Protein 4HYE (pdb70)

Solvent-accessible surface area: 18874 Å² total; per-residue (Å²): 154,2,63,0,0,0,2,2,62,92,63,154,53,15,77,40,26,11,106,74,0,82,132,51,129,34,13,109,41,31,29,78,0,113,32,0,53,58,0,8,73,44,12,96,151,90,74,14,52,0,0,1,0,6,4,59,3,71,102,69,35,0,2,61,0,0,59,54,0,70,74,95,172,59,177,9,65,0,0,0,5,1,56,85,55,29,0,8,19,1,61,70,0,36,158,14,34,1,16,0,0,0,28,67,156,60,60,48,72,69,15,10,54,0,0,56,1,1,72,118,56,66,81,20,17,3,29,85,0,0,76,56,6,16,93,56,58,1,42,3,65,54,85,11,10,34,0,0,102,6,12,69,155,65,23,52,15,86,84,1,0,84,100,44,204,56,67,45,41,38,0,128,95,60,12,91,72,0,43,89,89,9,98,14,66,76,70,83,34,0,5,75,2,0,124,24,4,32,15,73,157,50,52,0,0,0,0,1,48,92,62,165,46,34,87,39,3,21,99,44,0,92,118,31,130,34,23,130,37,44,30,94,2,110,20,0,59,59,0,10,103,37,10,121,160,66,95,5,52,0,0,1,0,1,10,52,6,70,104,72,45,0,7,61,0,0,57,59,0,67,84,97,177,63,170,6,79,0,0,0,6,0,63,97,79,108,11,16,66,4,27,98,0,15,159,16,30,0,16,0,0,8,2,56,91,102,57,41,62,53,5,8,70,8,0,48,6,2,44,123,58,57,91,37,20,4,34,27,0,1,49,72,26,10,9,161,28,11,26,0,4,133,63,0,25,35,0,4,74,4,15,55,154,65,29,52,30,86,89,4,0,95,105,53,199,64,64,63,32,51,0,130,78,31,10,78,47,1,39,83,70,19,137,12,66,81,72,89,76,0,12,77,52,1,157,67,26,17,47,137

Sequence (400 aa):
HMKVLVAEDQSMLRDAMCQLLTLQPDVESVLQAKNGQEAIQLLEKESVDIAILDVEMPVKTGLEVLEWIRSEKLETKVVVVTTFKRAGYFERAVKAGVDAYVLKERSIADLMQTLHTVLEGRKEYSPELMEMVMTRPNPLTEQEIAVLKGIARGLSNQEIADQLYLSNGTIRNYVTNILSKLDAGNRTEAANIAKESGWLHMKVLVAEDQSMLRDAMCQLLTLQPDVESVLQAKNGQEAIQLLEKESVDIAILDVEMPVKTGLEVLEWIRSEKLETKVVVVTTFKRAGYFERAVKAGVDAYVLKERSIADLMQTLHTVLEGRKEYSPELMEMVMTRPNPLTEQEIAVLKGIARGLSNQEIADQLYLSNGTIRNYVTNILSKLDAGNRTEAANIAKESGWL

B-factor: mean 30.48, std 10.95, range [13.02, 79.03]

CATH classification: 3.40.50.2300 (+1 more: 1.10.10.10)

Structure (mmCIF, N/CA/C/O backbone):
data_4HYE
#
_entry.id   4HYE
#
_cell.length_a   46.910
_cell.length_b   71.376
_cell.length_c   117.727
_cell.angle_alpha   90.000
_cell.angle_beta   90.000
_cell.angle_gamma   90.000
#
_symmetry.space_group_name_H-M   'P 21 21 21'
#
loop_
_entity.id
_entity.type
_entity.pdbx_description
1 polymer 'Response regulator'
2 water water
#
loop_
_atom_site.group_PDB
_atom_site.id
_atom_site.type_symbol
_atom_site.label_atom_id
_atom_site.label_alt_id
_atom_site.label_comp_id
_atom_site.label_asym_id
_atom_site.label_entity_id
_atom_site.label_seq_id
_atom_site.pdbx_PDB_ins_code
_atom_site.Cartn_x
_atom_site.Cartn_y
_atom_site.Cartn_z
_atom_site.occupancy
_atom_site.B_iso_or_equiv
_atom_site.auth_seq_id
_atom_site.auth_comp_id
_atom_site.auth_asym_id
_atom_site.auth_atom_id
_atom_site.pdbx_PDB_model_num
ATOM 1 N N . HIS A 1 21 ? 27.088 -10.401 24.512 1.00 48.27 0 HIS A N 1
ATOM 2 C CA . HIS A 1 21 ? 26.127 -11.174 23.725 1.00 48.07 0 HIS A CA 1
ATOM 3 C C . HIS A 1 21 ? 26.806 -11.729 22.449 1.00 42.63 0 HIS A C 1
ATOM 4 O O . HIS A 1 21 ? 27.145 -12.909 22.386 1.00 39.53 0 HIS A O 1
ATOM 11 N N . MET A 1 22 ? 27.068 -10.865 21.470 1.00 36.14 1 MET A N 1
ATOM 12 C CA . MET A 1 22 ? 27.253 -11.327 20.084 1.00 32.00 1 MET A CA 1
ATOM 13 C C . MET A 1 22 ? 28.591 -12.015 19.757 1.00 29.44 1 MET A C 1
ATOM 14 O O . MET A 1 22 ? 29.671 -11.503 20.031 1.00 28.23 1 MET A O 1
ATOM 19 N N . LYS A 1 23 ? 28.537 -13.143 19.079 1.00 31.45 2 LYS A N 1
ATOM 20 C CA . LYS A 1 23 ? 29.734 -13.691 18.467 1.00 30.29 2 LYS A CA 1
ATOM 21 C C . LYS A 1 23 ? 29.747 -13.290 16.997 1.00 28.87 2 LYS A C 1
ATOM 22 O O . LYS A 1 23 ? 28.865 -13.684 16.226 1.00 23.37 2 LYS A O 1
ATOM 28 N N . VAL A 1 24 ? 30.755 -12.520 16.626 1.00 29.26 3 VAL A N 1
ATOM 29 C CA . VAL A 1 24 ? 30.780 -11.929 15.308 1.00 24.15 3 VAL A CA 1
ATOM 30 C C . VAL A 1 24 ? 31.895 -12.546 14.534 1.00 24.79 3 VAL A C 1
ATOM 31 O O . VAL A 1 24 ? 32.878 -12.959 15.085 1.00 24.78 3 VAL A O 1
ATOM 35 N N . LEU A 1 25 ? 31.741 -12.577 13.198 1.00 20.03 4 LEU A N 1
ATOM 36 C CA . LEU A 1 25 ? 32.776 -12.935 12.274 1.00 24.25 4 LEU A CA 1
ATOM 37 C C . LEU A 1 25 ? 32.826 -11.806 11.259 1.00 23.29 4 LEU A C 1
ATOM 38 O O . LEU A 1 25 ? 31.753 -11.342 10.848 1.00 20.24 4 LEU A O 1
ATOM 43 N N . VAL A 1 26 ? 34.054 -11.390 10.892 1.00 20.85 5 VAL A N 1
ATOM 44 C CA . VAL A 1 26 ? 34.274 -10.358 9.933 1.00 20.89 5 VAL A CA 1
ATOM 45 C C . VAL A 1 26 ? 35.092 -10.998 8.800 1.00 19.14 5 VAL A C 1
ATOM 46 O O . VAL A 1 26 ? 36.173 -11.574 9.016 1.00 20.51 5 VAL A O 1
ATOM 50 N N . ALA A 1 27 ? 34.579 -10.893 7.589 1.00 20.57 6 ALA A N 1
ATOM 51 C CA . ALA A 1 27 ? 35.298 -11.390 6.482 1.00 19.07 6 ALA A CA 1
ATOM 52 C C . ALA A 1 27 ? 35.543 -10.202 5.584 1.00 17.66 6 ALA A C 1
ATOM 53 O O . ALA A 1 27 ? 34.626 -9.591 5.145 1.00 18.21 6 ALA A O 1
ATOM 55 N N . GLU A 1 28 ? 36.805 -9.894 5.324 1.00 19.64 7 GLU A N 1
ATOM 56 C CA . GLU A 1 28 ? 37.210 -8.635 4.616 1.00 20.26 7 GLU A CA 1
ATOM 57 C C . GLU A 1 28 ? 38.645 -8.753 4.082 1.00 18.60 7 GLU A C 1
ATOM 58 O O . GLU A 1 28 ? 39.538 -9.101 4.764 1.00 17.32 7 GLU A O 1
ATOM 64 N N . ASP A 1 29 ? 38.856 -8.580 2.757 1.00 18.19 8 ASP A N 1
ATOM 65 C CA . ASP A 1 29 ? 40.160 -8.812 2.255 1.00 19.89 8 ASP A CA 1
ATOM 66 C C . ASP A 1 29 ? 41.136 -7.630 2.329 1.00 20.54 8 ASP A C 1
ATOM 67 O O . ASP A 1 29 ? 42.327 -7.841 2.092 1.00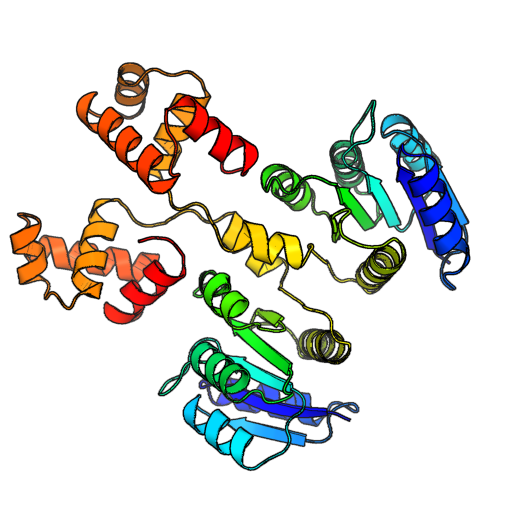 24.31 8 ASP A O 1
ATOM 72 N N . GLN A 1 30 ? 40.687 -6.392 2.565 1.00 21.53 9 GLN A N 1
ATOM 73 C CA . GLN A 1 30 ? 41.678 -5.317 2.886 1.00 23.55 9 GLN A CA 1
ATOM 74 C C . GLN A 1 30 ? 42.095 -5.436 4.366 1.00 23.83 9 GLN A C 1
ATOM 75 O O . GLN A 1 30 ? 41.259 -5.214 5.249 1.00 24.29 9 GLN A O 1
ATOM 81 N N . SER A 1 31 ? 43.355 -5.747 4.615 1.00 21.05 10 SER A N 1
ATOM 82 C CA . SER A 1 31 ? 43.760 -6.177 5.948 1.00 23.52 10 SER A CA 1
ATOM 83 C C . SER A 1 31 ? 43.603 -5.063 6.950 1.00 21.49 10 SER A C 1
ATOM 84 O O . SER A 1 31 ? 43.250 -5.304 8.071 1.00 23.25 10 SER A O 1
ATOM 87 N N . MET A 1 32 ? 43.985 -3.836 6.592 1.00 23.49 11 MET A N 1
ATOM 88 C CA . MET A 1 32 ? 43.990 -2.760 7.604 1.00 22.40 11 MET A CA 1
ATOM 89 C C . MET A 1 32 ? 42.549 -2.463 7.954 1.00 21.32 11 MET A C 1
ATOM 90 O O . MET A 1 32 ? 42.205 -2.271 9.113 1.00 17.24 11 MET A O 1
ATOM 95 N N . LEU A 1 33 ? 41.658 -2.446 6.976 1.00 17.54 12 LEU A N 1
ATOM 96 C CA . LEU A 1 33 ? 40.225 -2.268 7.258 1.00 20.65 12 LEU A CA 1
ATOM 97 C C . LEU A 1 33 ? 39.600 -3.409 8.090 1.00 21.69 12 LEU A C 1
ATOM 98 O O . LEU A 1 33 ? 38.872 -3.144 9.158 1.00 20.04 12 LEU A O 1
ATOM 103 N N . ARG A 1 34 ? 40.020 -4.640 7.773 1.00 19.53 13 ARG A N 1
ATOM 104 C CA . ARG A 1 34 ? 39.608 -5.808 8.559 1.00 17.37 13 ARG A CA 1
ATOM 105 C C . ARG A 1 34 ? 40.054 -5.608 10.017 1.00 20.19 13 ARG A C 1
ATOM 106 O O . ARG A 1 34 ? 39.270 -5.799 10.906 1.00 16.11 13 ARG A O 1
ATOM 114 N N . ASP A 1 35 ? 41.274 -5.219 10.179 1.00 20.65 14 ASP A N 1
ATOM 115 C CA . ASP A 1 35 ? 41.856 -5.060 11.509 1.00 22.72 14 ASP A CA 1
ATOM 116 C C . ASP A 1 35 ? 41.140 -3.955 12.250 1.00 23.79 14 ASP A C 1
ATOM 117 O O . ASP A 1 35 ? 40.771 -4.060 13.494 1.00 19.86 14 ASP A O 1
ATOM 122 N N . ALA A 1 36 ? 40.873 -2.864 11.527 1.00 19.91 15 ALA A N 1
ATOM 123 C CA . ALA A 1 36 ? 40.192 -1.731 12.146 1.00 22.76 15 ALA A CA 1
ATOM 124 C C . ALA A 1 36 ? 38.783 -2.155 12.607 1.00 22.63 15 ALA A C 1
ATOM 125 O O . ALA A 1 36 ? 38.360 -1.849 13.715 1.00 18.60 15 ALA A O 1
ATOM 127 N N . MET A 1 37 ? 38.030 -2.836 11.733 1.00 18.80 16 MET A N 1
ATOM 128 C CA . MET A 1 37 ? 36.649 -3.290 12.089 1.00 22.00 16 MET A CA 1
ATOM 129 C C . MET A 1 37 ? 36.664 -4.187 13.332 1.00 22.64 16 MET A C 1
ATOM 130 O O . MET A 1 37 ? 35.899 -3.931 14.311 1.00 25.07 16 MET A O 1
ATOM 135 N N . CYS A 1 38 ? 37.615 -5.120 13.370 1.00 21.61 17 CYS A N 1
ATOM 136 C CA . CYS A 1 38 ? 37.644 -6.108 14.533 1.00 20.25 17 CYS A CA 1
ATOM 137 C C . CYS A 1 38 ? 38.092 -5.451 15.771 1.00 21.13 17 CYS A C 1
ATOM 138 O O . CYS A 1 38 ? 37.517 -5.744 16.824 1.00 22.15 17 CYS A O 1
ATOM 141 N N . GLN A 1 39 ? 39.069 -4.549 15.658 1.00 22.61 18 GLN A N 1
ATOM 142 C CA . GLN A 1 39 ? 39.494 -3.752 16.817 1.00 25.60 18 GLN A CA 1
ATOM 143 C C . GLN A 1 39 ? 38.355 -2.977 17.452 1.00 23.56 18 GLN A C 1
ATOM 144 O O . GLN A 1 39 ? 38.175 -2.956 18.727 1.00 23.31 18 GLN A O 1
ATOM 150 N N . LEU A 1 40 ? 37.585 -2.280 16.614 1.00 21.14 19 LEU A N 1
ATOM 151 C CA . LEU A 1 40 ? 36.461 -1.481 17.130 1.00 24.49 19 LEU A CA 1
ATOM 152 C C . LEU A 1 40 ? 35.287 -2.331 17.611 1.00 24.44 19 LEU A C 1
ATOM 153 O O . LEU A 1 40 ? 34.690 -2.043 18.632 1.00 22.90 19 LEU A O 1
ATOM 158 N N . LEU A 1 41 ? 34.945 -3.385 16.884 1.00 25.71 20 LEU A N 1
ATOM 159 C CA . LEU A 1 41 ? 33.852 -4.255 17.345 1.00 24.62 20 LEU A CA 1
ATOM 160 C C . LEU A 1 41 ? 34.193 -4.917 18.714 1.00 26.75 20 LEU A C 1
ATOM 161 O O . LEU A 1 41 ? 33.327 -5.044 19.574 1.00 24.60 20 LEU A O 1
ATOM 166 N N . THR A 1 42 ? 35.452 -5.287 18.910 1.00 25.94 21 THR A N 1
ATOM 167 C CA . THR A 1 42 ? 35.844 -6.045 20.081 1.00 28.59 21 THR A CA 1
ATOM 168 C C . THR A 1 42 ? 35.649 -5.189 21.311 1.00 25.49 21 THR A C 1
ATOM 169 O O . THR A 1 42 ? 35.240 -5.673 22.373 1.00 27.09 21 THR A O 1
ATOM 173 N N . LEU A 1 43 ? 35.822 -3.885 21.132 1.00 27.37 22 LEU A N 1
ATOM 174 C CA . LEU A 1 43 ? 35.651 -2.911 22.211 1.00 26.02 22 LEU A CA 1
ATOM 175 C C . LEU A 1 43 ? 34.198 -2.646 22.591 1.00 28.30 22 LEU A C 1
ATOM 176 O O . LEU A 1 43 ? 33.945 -2.061 23.604 1.00 27.46 22 LEU A O 1
ATOM 181 N N . GLN A 1 44 ? 33.237 -3.071 21.780 1.00 25.45 23 GLN A N 1
ATOM 182 C CA . GLN A 1 44 ? 31.826 -2.846 22.113 1.00 27.82 23 GLN A CA 1
ATOM 183 C C . GLN A 1 44 ? 31.333 -3.721 23.251 1.00 25.69 23 GLN A C 1
ATOM 184 O O . GLN A 1 44 ? 31.585 -4.922 23.241 1.00 27.29 23 GLN A O 1
ATOM 190 N N . PRO A 1 45 ? 30.526 -3.152 24.139 1.00 29.83 24 PRO A N 1
ATOM 191 C CA . PRO A 1 45 ? 30.019 -3.910 25.359 1.00 31.23 24 PRO A CA 1
ATOM 192 C C . PRO A 1 45 ? 29.162 -5.131 24.980 1.00 31.85 24 PRO A C 1
ATOM 193 O O . PRO A 1 45 ? 29.231 -6.160 25.620 1.00 35.81 24 PRO A O 1
ATOM 197 N N . ASP A 1 46 ? 28.447 -4.998 23.867 1.00 35.04 25 ASP A N 1
ATOM 198 C CA . ASP A 1 46 ? 27.541 -5.984 23.297 1.00 37.64 25 ASP A CA 1
ATOM 199 C C . ASP A 1 46 ? 28.240 -7.147 22.582 1.00 33.96 25 ASP A C 1
ATOM 200 O O . ASP A 1 46 ? 27.589 -8.158 22.297 1.00 32.65 25 ASP A O 1
ATOM 205 N N . VAL A 1 47 ? 29.528 -6.997 22.254 1.00 27.76 26 VAL A N 1
ATOM 206 C CA . VAL A 1 47 ? 30.270 -8.016 21.532 1.00 26.99 26 VAL A CA 1
ATOM 207 C C . VAL A 1 47 ? 31.188 -8.873 22.422 1.00 29.09 26 VAL A C 1
ATOM 208 O O . VAL A 1 47 ? 32.053 -8.375 23.106 1.00 27.08 26 VAL A O 1
ATOM 212 N N . GLU A 1 48 ? 31.003 -10.177 22.349 1.00 32.25 27 GLU A N 1
ATOM 213 C CA . GLU A 1 48 ? 31.744 -11.131 23.183 1.00 35.25 27 GLU A CA 1
ATOM 214 C C . GLU A 1 48 ? 32.998 -11.551 22.437 1.00 32.85 27 GLU A C 1
ATOM 215 O O . GLU A 1 48 ? 34.008 -11.736 23.040 1.00 33.01 27 GLU A O 1
ATOM 221 N N . SER A 1 49 ? 32.951 -11.688 21.104 1.00 27.14 28 SER A N 1
ATOM 222 C CA . SER A 1 49 ? 34.110 -12.140 20.387 1.00 26.60 28 SER A CA 1
ATOM 223 C C . SER A 1 49 ? 33.987 -11.809 18.922 1.00 24.69 28 SER A C 1
ATOM 224 O O . SER A 1 49 ? 32.873 -11.673 18.422 1.00 24.78 28 SER A O 1
ATOM 227 N N . VAL A 1 50 ? 35.150 -11.682 18.290 1.00 27.06 29 VAL A N 1
ATOM 228 C CA . VAL A 1 50 ? 35.218 -11.413 16.854 1.00 26.49 29 VAL A CA 1
ATOM 229 C C . VAL A 1 50 ? 36.241 -12.369 16.198 1.00 29.2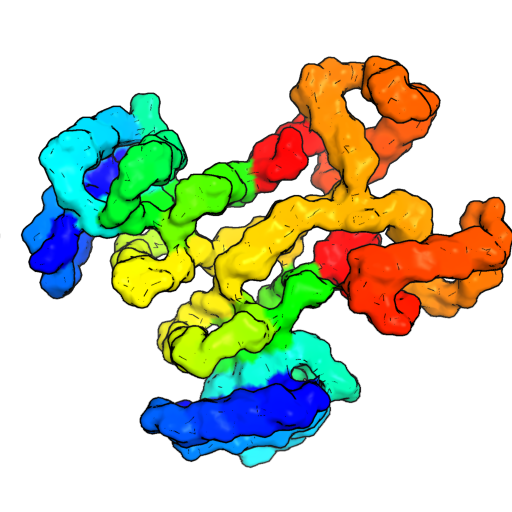0 29 VAL A C 1
ATOM 230 O O . VAL A 1 50 ? 37.405 -12.396 16.564 1.00 31.02 29 VAL A O 1
ATOM 234 N N . LEU A 1 51 ? 35.802 -13.114 15.204 1.00 26.72 30 LEU A N 1
ATOM 235 C CA . LEU A 1 51 ? 36.655 -13.966 14.379 1.00 27.96 30 LEU A CA 1
ATOM 236 C C . LEU A 1 51 ? 36.954 -13.225 13.072 1.00 26.24 30 LEU A C 1
ATOM 237 O O . LEU A 1 51 ? 36.099 -12.490 12.597 1.00 25.70 30 LEU A O 1
ATOM 242 N N . GLN A 1 52 ? 38.132 -13.453 12.498 1.00 25.60 31 GLN A N 1
ATOM 243 C CA . GLN A 1 52 ? 38.586 -12.802 11.290 1.00 26.68 31 GLN A CA 1
ATOM 244 C C . GLN A 1 52 ? 38.845 -13.764 10.149 1.00 24.49 31 GLN A C 1
ATOM 245 O O . GLN A 1 52 ? 39.557 -14.741 10.304 1.00 23.74 31 GLN A O 1
ATOM 251 N N . ALA A 1 53 ? 38.468 -13.361 8.948 1.00 23.46 32 ALA A N 1
ATOM 252 C CA . ALA A 1 53 ? 38.695 -14.145 7.799 1.00 24.80 32 ALA A CA 1
ATOM 253 C C . ALA A 1 53 ? 39.078 -13.211 6.683 1.00 23.03 32 ALA A C 1
ATOM 254 O O . ALA A 1 53 ? 38.519 -12.109 6.576 1.00 21.53 32 ALA A O 1
ATOM 256 N N . LYS A 1 54 ? 40.079 -13.606 5.907 1.00 23.56 33 LYS A N 1
ATOM 257 C CA . LYS A 1 54 ? 40.655 -12.714 4.904 1.00 22.53 33 LYS A CA 1
ATOM 258 C C . LYS A 1 54 ? 40.037 -12.989 3.574 1.00 25.42 33 LYS A C 1
ATOM 259 O O . LYS A 1 54 ? 40.313 -12.257 2.611 1.00 21.12 33 LYS A O 1
ATOM 265 N N . ASN A 1 55 ? 39.329 -14.106 3.484 1.00 21.23 34 ASN A N 1
ATOM 266 C CA . ASN A 1 55 ? 38.600 -14.441 2.283 1.00 22.12 34 ASN A CA 1
ATOM 267 C C . ASN A 1 55 ? 37.384 -15.297 2.598 1.00 21.13 34 ASN A C 1
ATOM 268 O O . ASN A 1 55 ? 37.124 -15.689 3.746 1.00 19.30 34 ASN A O 1
ATOM 273 N N . GLY A 1 56 ? 36.569 -15.555 1.594 1.00 19.11 35 GLY A N 1
ATOM 274 C CA . GLY A 1 56 ? 35.298 -16.178 1.864 1.00 19.88 35 GLY A CA 1
ATOM 275 C C . GLY A 1 56 ? 35.388 -17.646 2.214 1.00 20.52 35 GLY A C 1
ATOM 276 O O . GLY A 1 56 ? 34.518 -18.150 2.972 1.00 19.50 35 GLY A O 1
ATOM 277 N N . GLN A 1 57 ? 36.437 -18.352 1.698 1.00 21.63 36 GLN A N 1
ATOM 278 C CA . GLN A 1 57 ? 36.599 -19.760 2.025 1.00 18.91 36 GLN A CA 1
ATOM 279 C C . GLN A 1 57 ? 36.980 -19.849 3.499 1.00 19.78 36 GLN A C 1
ATOM 280 O O . GLN A 1 57 ? 36.528 -20.688 4.185 1.00 18.83 36 GLN A O 1
ATOM 286 N N . GLU A 1 58 ? 37.779 -18.907 3.939 1.00 22.85 37 GLU A N 1
ATOM 287 C CA . GLU A 1 58 ? 38.251 -18.901 5.311 1.00 22.29 37 GLU A CA 1
ATOM 288 C C . GLU A 1 58 ? 37.109 -18.677 6.278 1.00 22.28 37 GLU A C 1
ATOM 289 O O . GLU A 1 58 ? 37.032 -19.274 7.392 1.00 25.42 37 GLU A O 1
ATOM 295 N N . ALA A 1 59 ? 36.249 -17.743 5.929 1.00 23.12 38 ALA A N 1
ATOM 296 C CA . ALA A 1 59 ? 35.006 -17.561 6.660 1.00 23.98 38 ALA A CA 1
ATOM 297 C C . ALA A 1 59 ? 34.189 -18.859 6.718 1.00 22.08 38 ALA A C 1
ATOM 298 O O . ALA A 1 59 ? 33.681 -19.218 7.751 1.00 18.87 38 ALA A O 1
ATOM 300 N N . ILE A 1 60 ? 33.981 -19.542 5.611 1.00 21.03 39 ILE A N 1
ATOM 301 C CA . ILE A 1 60 ? 33.243 -20.821 5.616 1.00 19.94 39 ILE A CA 1
ATOM 302 C C . ILE A 1 60 ? 33.869 -21.842 6.538 1.00 19.88 39 ILE A C 1
ATOM 303 O O . ILE A 1 60 ? 33.149 -22.453 7.316 1.00 22.70 39 ILE A O 1
ATOM 308 N N . GLN A 1 61 ? 35.210 -21.970 6.501 1.00 18.36 40 GLN A N 1
ATOM 309 C CA . GLN A 1 61 ? 35.936 -22.890 7.369 1.00 19.30 40 GLN A CA 1
ATOM 310 C C . GLN A 1 61 ? 35.650 -22.515 8.870 1.00 18.99 40 GLN A C 1
ATOM 311 O O . GLN A 1 61 ? 35.398 -23.393 9.750 1.00 20.99 40 GLN A O 1
ATOM 317 N N . LEU A 1 62 ? 35.627 -21.229 9.133 1.00 21.05 41 LEU A N 1
ATOM 318 C CA . LEU A 1 62 ? 35.365 -20.786 10.515 1.00 22.70 41 LEU A CA 1
ATOM 319 C C . LEU A 1 62 ? 33.911 -21.059 10.975 1.00 23.32 41 LEU A C 1
ATOM 320 O O . LEU A 1 62 ? 33.624 -21.448 12.147 1.00 27.89 41 LEU A O 1
ATOM 325 N N . LEU A 1 63 ? 32.969 -20.855 10.056 1.00 23.34 42 LEU A N 1
ATOM 326 C CA . LEU A 1 63 ? 31.534 -21.119 10.311 1.00 23.94 42 LEU A CA 1
ATOM 327 C C . LEU A 1 63 ? 31.232 -22.629 10.533 1.00 23.69 42 LEU A C 1
ATOM 328 O O . LEU A 1 63 ? 30.265 -23.002 11.180 1.00 25.85 42 LEU A O 1
ATOM 333 N N . GLU A 1 64 ? 32.140 -23.481 10.096 1.00 23.49 43 GLU A N 1
ATOM 334 C CA . GLU A 1 64 ? 31.974 -24.903 10.224 1.00 24.69 43 GLU A CA 1
ATOM 335 C C . GLU A 1 64 ? 32.500 -25.333 11.584 1.00 23.80 43 GLU A C 1
ATOM 336 O O . GLU A 1 64 ? 32.127 -26.381 12.012 1.00 28.01 43 GLU A O 1
ATOM 342 N N . LYS A 1 65 ? 33.386 -24.558 12.200 1.00 26.78 44 LYS A N 1
ATOM 343 C CA . LYS A 1 65 ? 34.037 -24.951 13.489 1.00 33.72 44 LYS A CA 1
ATOM 344 C C . LYS A 1 65 ? 33.460 -24.234 14.696 1.00 32.03 44 LYS A C 1
ATOM 345 O O . LYS A 1 65 ? 33.541 -24.729 15.837 1.00 31.96 44 LYS A O 1
ATOM 351 N N . GLU A 1 66 ? 32.930 -23.040 14.475 1.00 32.00 45 GLU A N 1
ATOM 352 C CA . GLU A 1 66 ? 32.590 -22.144 15.570 1.00 35.87 45 GLU A CA 1
ATOM 353 C C . GLU A 1 66 ? 31.159 -21.646 15.543 1.00 33.42 45 GLU A C 1
ATOM 354 O O . GLU A 1 66 ? 30.611 -21.394 14.488 1.00 32.02 45 GLU A O 1
ATOM 360 N N . SER A 1 67 ? 30.566 -21.400 16.711 1.00 35.58 46 SER A N 1
ATOM 361 C CA . SER A 1 67 ? 29.261 -20.760 16.722 1.00 35.91 46 SER A CA 1
ATOM 362 C C . SER A 1 67 ? 29.432 -19.277 16.395 1.00 30.86 46 SER A C 1
ATOM 363 O O . SER A 1 67 ? 30.368 -18.617 16.867 1.00 27.14 46 SER A O 1
ATOM 366 N N . VAL A 1 68 ? 28.550 -18.785 15.527 1.00 29.09 47 VAL A N 1
ATOM 367 C CA . VAL A 1 68 ? 28.551 -17.386 15.090 1.00 29.11 47 VAL A CA 1
ATOM 368 C C . VAL A 1 68 ? 27.134 -16.871 15.018 1.00 25.58 47 VAL A C 1
ATOM 369 O O . VAL A 1 68 ? 26.284 -17.421 14.303 1.00 28.42 47 VAL A O 1
ATOM 373 N N . ASP A 1 69 ? 26.893 -15.747 15.665 1.00 25.19 48 ASP A N 1
ATOM 374 C CA . ASP A 1 69 ? 25.607 -15.107 15.676 1.00 24.32 48 ASP A CA 1
ATOM 375 C C . ASP A 1 69 ? 25.363 -14.248 14.441 1.00 24.15 48 ASP A C 1
ATOM 376 O O . ASP A 1 69 ? 24.242 -14.221 13.896 1.00 22.93 48 ASP A O 1
ATOM 381 N N . ILE A 1 70 ? 26.401 -13.503 14.083 1.00 23.10 49 ILE A N 1
ATOM 382 C CA . ILE A 1 70 ? 26.357 -12.563 12.976 1.00 27.01 49 ILE A CA 1
ATOM 383 C C . ILE A 1 70 ? 27.653 -12.603 12.192 1.00 22.40 49 ILE A C 1
ATOM 384 O O . ILE A 1 70 ? 28.760 -12.492 12.751 1.00 20.24 49 ILE A O 1
ATOM 389 N N . ALA A 1 71 ? 27.533 -12.735 10.875 1.00 21.37 50 ALA A N 1
ATOM 390 C CA . ALA A 1 71 ? 28.669 -12.657 10.006 1.00 22.60 50 ALA A CA 1
ATOM 391 C C . ALA A 1 71 ? 28.592 -11.359 9.181 1.00 21.84 50 ALA A C 1
ATOM 392 O O . ALA A 1 71 ? 27.559 -11.075 8.565 1.00 24.15 50 ALA A O 1
ATOM 394 N N . ILE A 1 72 ? 29.696 -10.637 9.145 1.00 20.39 51 ILE A N 1
ATOM 395 C CA . ILE A 1 72 ? 29.832 -9.415 8.330 1.00 17.16 51 ILE A CA 1
ATOM 396 C C . ILE A 1 72 ? 30.738 -9.715 7.169 1.00 16.81 51 ILE A C 1
ATOM 397 O O . ILE A 1 72 ? 31.884 -10.027 7.332 1.00 19.17 51 ILE A O 1
ATOM 402 N N . LEU A 1 73 ? 30.231 -9.556 5.940 1.00 18.54 52 LEU A N 1
ATOM 403 C CA . LEU A 1 73 ? 30.936 -10.057 4.831 1.00 16.46 52 LEU A CA 1
ATOM 404 C C . LEU A 1 73 ? 31.029 -9.016 3.707 1.00 16.11 52 LEU A C 1
ATOM 405 O O . LEU A 1 73 ? 30.030 -8.415 3.334 1.00 18.60 52 LEU A O 1
ATOM 410 N N . ASP A 1 74 ? 32.235 -8.851 3.168 1.00 15.72 53 ASP A N 1
ATOM 411 C CA . ASP A 1 74 ? 32.447 -7.879 2.086 1.00 15.87 53 ASP A CA 1
ATOM 412 C C . ASP A 1 74 ? 31.831 -8.568 0.906 1.00 16.88 53 ASP A C 1
ATOM 413 O O . ASP A 1 74 ? 32.121 -9.724 0.688 1.00 17.12 53 ASP A O 1
ATOM 418 N N . VAL A 1 75 ? 31.022 -7.841 0.143 1.00 23.07 54 VAL A N 1
ATOM 419 C CA . VAL A 1 75 ? 30.545 -8.407 -1.097 1.00 22.44 54 VAL A CA 1
ATOM 420 C C . VAL A 1 75 ? 31.583 -9.150 -1.975 1.00 20.82 54 VAL A C 1
ATOM 421 O O . VAL A 1 75 ? 31.196 -10.153 -2.633 1.00 22.22 54 VAL A O 1
ATOM 425 N N . GLU A 1 76 ? 32.763 -8.564 -2.086 1.00 21.70 55 GLU A N 1
ATOM 426 C CA . GLU A 1 76 ? 33.839 -9.067 -2.882 1.00 22.77 55 GLU A CA 1
ATOM 427 C C . GLU A 1 76 ? 35.052 -9.500 -2.041 1.00 22.65 55 GLU A C 1
ATOM 428 O O . GLU A 1 76 ? 35.633 -8.752 -1.325 1.00 23.88 55 GLU A O 1
ATOM 434 N N . MET A 1 77 ? 35.439 -10.739 -2.216 1.00 21.87 56 MET A N 1
ATOM 435 C CA . MET A 1 77 ? 36.644 -11.224 -1.693 1.00 23.43 56 MET A CA 1
ATOM 436 C C . MET A 1 77 ? 37.187 -12.303 -2.631 1.00 20.65 56 MET A C 1
ATOM 437 O O . MET A 1 77 ? 36.445 -12.881 -3.443 1.00 25.79 56 MET A O 1
ATOM 442 N N . PRO A 1 78 ? 38.472 -12.554 -2.536 1.00 23.50 57 PRO A N 1
ATOM 443 C CA . PRO A 1 78 ? 39.053 -13.680 -3.303 1.00 26.19 57 PRO A CA 1
ATOM 444 C C . PRO A 1 78 ? 38.599 -15.069 -2.817 1.00 26.05 57 PRO A C 1
ATOM 445 O O . PRO A 1 78 ? 38.177 -15.245 -1.676 1.00 24.14 57 PRO A O 1
ATOM 449 N N . VAL A 1 79 ? 38.711 -16.054 -3.695 1.00 26.06 58 VAL A N 1
ATOM 450 C CA . VAL A 1 79 ? 38.360 -17.454 -3.396 1.00 27.53 58 VAL A CA 1
ATOM 451 C C . VAL A 1 79 ? 36.839 -17.704 -3.377 1.00 27.21 58 VAL A C 1
ATOM 452 O O . VAL A 1 79 ? 36.294 -18.393 -4.242 1.00 24.18 58 VAL A O 1
ATOM 456 N N . LYS A 1 80 ? 36.147 -17.189 -2.362 1.00 26.18 59 LYS A N 1
ATOM 457 C CA . LYS A 1 80 ? 34.697 -17.097 -2.385 1.00 24.26 59 LYS A CA 1
ATOM 458 C C . LYS A 1 80 ? 34.275 -15.644 -2.009 1.00 22.16 59 LYS A C 1
ATOM 459 O O . LYS A 1 80 ? 34.867 -15.055 -1.150 1.00 22.40 59 LYS A O 1
ATOM 465 N N . THR A 1 81 ? 33.344 -15.078 -2.762 1.00 20.33 60 THR A N 1
ATOM 466 C CA . THR A 1 81 ? 32.838 -13.714 -2.524 1.00 19.63 60 THR A CA 1
ATOM 467 C C . THR A 1 81 ? 31.908 -13.775 -1.264 1.00 20.94 60 THR A C 1
ATOM 468 O O . THR A 1 81 ? 31.566 -14.855 -0.730 1.00 19.86 60 THR A O 1
ATOM 472 N N . GLY A 1 82 ? 31.675 -12.622 -0.693 1.00 22.15 61 GLY A N 1
ATOM 473 C CA . GLY A 1 82 ? 30.651 -12.509 0.366 1.00 20.21 61 GLY A CA 1
ATOM 474 C C . GLY A 1 82 ? 29.310 -13.101 0.009 1.00 18.58 61 GLY A C 1
ATOM 475 O O . GLY A 1 82 ? 28.623 -13.700 0.831 1.00 19.49 61 GLY A O 1
ATOM 476 N N . LEU A 1 83 ? 28.889 -12.915 -1.243 1.00 19.58 62 LEU A N 1
ATOM 477 C CA . LEU A 1 83 ? 27.680 -13.505 -1.714 1.00 19.62 62 LEU A CA 1
ATOM 478 C C . LEU A 1 83 ? 27.745 -15.052 -1.755 1.00 20.42 62 LEU A C 1
ATOM 479 O O . LEU A 1 83 ? 26.767 -15.722 -1.375 1.00 18.96 62 LEU A O 1
ATOM 484 N N . GLU A 1 84 ? 28.901 -15.610 -2.124 1.00 18.33 63 GLU A N 1
ATOM 485 C CA . GLU A 1 84 ? 29.083 -17.043 -2.173 1.00 18.11 63 GLU A CA 1
ATOM 486 C C . GLU A 1 84 ? 29.027 -17.600 -0.756 1.00 20.27 63 GLU A C 1
ATOM 487 O O . GLU A 1 84 ? 28.426 -18.675 -0.553 1.00 19.73 63 GLU A O 1
ATOM 493 N N . VAL A 1 85 ? 29.568 -16.842 0.200 1.00 16.71 64 VAL A N 1
ATOM 494 C CA . VAL A 1 85 ? 29.564 -17.316 1.591 1.00 20.94 64 VAL A CA 1
ATOM 495 C C . VAL A 1 85 ? 28.116 -17.342 2.044 1.00 20.32 64 VAL A C 1
ATOM 496 O O . VAL A 1 85 ? 27.682 -18.293 2.664 1.00 22.89 64 VAL A O 1
ATOM 500 N N . LEU A 1 86 ? 27.393 -16.246 1.789 1.00 17.88 65 LEU A N 1
ATOM 501 C CA . LEU A 1 86 ? 25.981 -16.136 2.213 1.00 20.56 65 LEU A CA 1
ATOM 502 C C . LEU A 1 86 ? 25.191 -17.286 1.632 1.00 19.60 65 LEU A C 1
ATOM 503 O O . LEU A 1 86 ? 24.380 -17.911 2.252 1.00 17.86 65 LEU A O 1
ATOM 508 N N . GLU A 1 87 ? 25.352 -17.501 0.321 1.00 20.05 66 GLU A N 1
ATOM 509 C CA . GLU A 1 87 ? 24.762 -18.693 -0.318 1.00 18.37 66 GLU A CA 1
ATOM 510 C C . GLU A 1 87 ? 25.053 -20.030 0.353 1.00 19.28 66 GLU A C 1
ATOM 511 O O . GLU A 1 87 ? 24.158 -20.913 0.443 1.00 21.94 66 GLU A O 1
ATOM 517 N N . TRP A 1 88 ? 26.259 -20.197 0.887 1.00 18.54 67 TRP A N 1
ATOM 518 C CA . TRP A 1 88 ? 26.691 -21.435 1.422 1.00 20.97 67 TRP A CA 1
ATOM 519 C C . TRP A 1 88 ? 25.971 -21.546 2.778 1.00 19.63 67 TRP A C 1
ATOM 520 O O . TRP A 1 88 ? 25.425 -22.633 3.108 1.00 19.88 67 TRP A O 1
ATOM 531 N N . ILE A 1 89 ? 25.943 -20.425 3.484 1.00 20.35 68 ILE A N 1
ATOM 532 C CA . ILE A 1 89 ? 25.295 -20.400 4.868 1.00 19.73 68 ILE A CA 1
ATOM 533 C C . ILE A 1 89 ? 23.811 -20.800 4.788 1.00 23.13 68 ILE A C 1
ATOM 534 O O . ILE A 1 89 ? 23.318 -21.651 5.568 1.00 25.77 68 ILE A O 1
ATOM 539 N N . ARG A 1 90 ? 23.101 -20.242 3.790 1.00 22.99 69 ARG A N 1
ATOM 540 C CA . ARG A 1 90 ? 21.699 -20.538 3.610 1.00 25.03 69 ARG A CA 1
ATOM 541 C C . ARG A 1 90 ? 21.490 -21.987 3.137 1.00 27.75 69 ARG A C 1
ATOM 542 O O . ARG A 1 90 ? 20.626 -22.681 3.655 1.00 29.99 69 ARG A O 1
ATOM 550 N N . SER A 1 91 ? 22.327 -22.471 2.232 1.00 31.86 70 SER A N 1
ATOM 551 C CA . SER A 1 91 ? 22.230 -23.851 1.721 1.00 34.13 70 SER A CA 1
ATOM 552 C C . SER A 1 91 ? 22.588 -24.926 2.759 1.00 41.00 70 SER A C 1
ATOM 553 O O . SER A 1 91 ? 22.143 -26.069 2.633 1.00 38.51 70 SER A O 1
ATOM 556 N N . GLU A 1 92 ? 23.376 -24.579 3.770 1.00 34.85 71 GLU A N 1
ATOM 557 C CA . GLU A 1 92 ? 23.673 -25.526 4.873 1.00 37.77 71 GLU A CA 1
ATOM 558 C C . GLU A 1 92 ? 22.746 -25.296 6.023 1.00 34.88 71 GLU A C 1
ATOM 559 O O . GLU A 1 92 ? 22.800 -25.995 7.036 1.00 33.89 71 GLU A O 1
ATOM 565 N N . LYS A 1 93 ? 21.871 -24.323 5.844 1.00 34.09 72 LYS A N 1
ATOM 566 C CA . LYS A 1 93 ? 20.832 -23.921 6.794 1.00 29.56 72 LYS A CA 1
ATOM 567 C C . LYS A 1 93 ? 21.348 -23.528 8.155 1.00 36.10 72 LYS A C 1
ATOM 568 O O . LYS A 1 93 ? 20.698 -23.818 9.133 1.00 31.87 72 LYS A O 1
ATOM 574 N N . LEU A 1 94 ? 22.454 -22.791 8.223 1.00 33.81 73 LEU A N 1
ATOM 575 C CA . LEU A 1 94 ? 22.912 -22.252 9.549 1.00 33.43 73 LEU A CA 1
ATOM 576 C C . LEU A 1 94 ? 22.020 -21.180 10.141 1.00 35.62 73 LEU A C 1
ATOM 577 O O . LEU A 1 94 ? 21.312 -20.459 9.434 1.00 32.76 73 LEU A O 1
ATOM 582 N N . GLU A 1 95 ? 22.015 -21.035 11.460 1.00 31.95 74 GLU A N 1
ATOM 583 C CA . GLU A 1 95 ? 21.224 -19.958 12.034 1.00 38.95 74 GLU A CA 1
ATOM 584 C C . GLU A 1 95 ? 22.051 -18.685 12.225 1.00 36.99 74 GLU A C 1
ATOM 585 O O . GLU A 1 95 ? 22.085 -18.114 13.303 1.00 50.08 74 GLU A O 1
ATOM 591 N N . THR A 1 96 ? 22.696 -18.226 11.165 1.00 31.75 75 THR A N 1
ATOM 592 C CA . THR A 1 96 ? 23.581 -17.086 11.254 1.00 28.96 75 THR A CA 1
ATOM 593 C C . THR A 1 96 ? 22.927 -15.960 10.520 1.00 23.28 75 THR A C 1
ATOM 594 O O . THR A 1 96 ? 22.378 -16.181 9.477 1.00 26.35 75 THR A O 1
ATOM 598 N N . LYS A 1 97 ? 22.903 -14.788 11.124 1.00 22.62 76 LYS A N 1
ATOM 599 C CA . LYS A 1 97 ? 22.459 -13.534 10.488 1.00 22.49 76 LYS A CA 1
ATOM 600 C C . LYS A 1 97 ? 23.641 -13.025 9.627 1.00 22.63 76 LYS A C 1
ATOM 601 O O . LYS A 1 97 ? 24.802 -13.178 10.018 1.00 21.78 76 LYS A O 1
ATOM 607 N N . VAL A 1 98 ? 23.359 -12.482 8.432 1.00 21.47 77 VAL A N 1
ATOM 608 C CA . VAL A 1 98 ? 24.374 -12.081 7.527 1.00 18.36 77 VAL A CA 1
ATOM 609 C C . VAL A 1 98 ? 24.210 -10.635 7.037 1.00 17.34 77 VAL A C 1
ATOM 610 O O . VAL A 1 98 ? 23.153 -10.243 6.521 1.00 17.35 77 VAL A O 1
ATOM 614 N N . VAL A 1 99 ? 25.253 -9.865 7.206 1.00 15.98 78 VAL A N 1
ATOM 615 C CA . VAL A 1 99 ? 25.387 -8.482 6.829 1.00 15.80 78 VAL A CA 1
ATOM 616 C C . VAL A 1 99 ? 26.436 -8.470 5.778 1.00 17.45 78 VAL A C 1
ATOM 617 O O . VAL A 1 99 ? 27.571 -8.869 6.017 1.00 18.32 78 VAL A O 1
ATOM 621 N N . VAL A 1 100 ? 25.990 -8.137 4.582 1.00 16.95 79 VAL A N 1
ATOM 622 C CA . VAL A 1 100 ? 26.930 -7.845 3.524 1.00 15.28 79 VAL A CA 1
ATOM 623 C C . VAL A 1 100 ? 27.201 -6.356 3.362 1.00 13.59 79 VAL A C 1
ATOM 624 O O . VAL A 1 100 ? 26.281 -5.526 3.291 1.00 14.85 79 VAL A O 1
ATOM 628 N N . VAL A 1 101 ? 28.490 -5.997 3.321 1.00 17.87 80 VAL A N 1
ATOM 629 C CA . VAL A 1 101 ? 28.922 -4.655 3.088 1.00 16.33 80 VAL A CA 1
ATOM 630 C C . VAL A 1 101 ? 29.482 -4.491 1.670 1.00 18.39 80 VAL A C 1
ATOM 631 O O . VAL A 1 101 ? 30.155 -5.387 1.217 1.00 19.60 80 VAL A O 1
ATOM 635 N N . THR A 1 102 ? 29.174 -3.340 1.096 1.00 19.92 81 THR A N 1
ATOM 636 C CA . THR A 1 102 ? 29.543 -2.971 -0.292 1.00 20.52 81 THR A CA 1
ATOM 637 C C . THR A 1 102 ? 29.795 -1.474 -0.432 1.00 25.81 81 THR A C 1
ATOM 638 O O . THR A 1 102 ? 29.527 -0.649 0.489 1.00 21.90 81 THR A O 1
ATOM 642 N N . THR A 1 103 ? 30.239 -1.099 -1.634 1.00 25.84 82 THR A N 1
ATOM 643 C CA . THR A 1 103 ? 30.412 0.267 -2.040 1.00 26.77 82 THR A CA 1
ATOM 644 C C . THR A 1 103 ? 29.495 0.432 -3.249 1.00 26.36 82 THR A C 1
ATOM 645 O O . THR A 1 103 ? 28.893 -0.529 -3.707 1.00 25.74 82 THR A O 1
ATOM 649 N N . PHE A 1 104 ? 29.436 1.642 -3.787 1.00 27.75 83 PHE A N 1
ATOM 650 C CA . PHE A 1 104 ? 28.510 1.934 -4.880 1.00 26.58 83 PHE A CA 1
ATOM 651 C C . PHE A 1 104 ? 28.887 1.104 -6.108 1.00 28.29 83 PHE A C 1
ATOM 652 O O . PHE A 1 104 ? 28.047 0.803 -6.963 1.00 29.54 83 PHE A O 1
ATOM 660 N N . LYS A 1 105 ? 30.174 0.766 -6.178 1.00 29.44 84 LYS A N 1
ATOM 661 C CA . LYS A 1 105 ? 30.721 -0.030 -7.262 1.00 30.24 84 LYS A CA 1
ATOM 662 C C . LYS A 1 105 ? 29.950 -1.304 -7.468 1.00 28.00 84 LYS A C 1
ATOM 663 O O . LYS A 1 105 ? 29.611 -1.692 -8.608 1.00 24.95 84 LYS A O 1
ATOM 669 N N . ARG A 1 106 ? 29.590 -1.933 -6.367 1.00 22.46 85 ARG A N 1
ATOM 670 C CA . ARG A 1 106 ? 28.835 -3.151 -6.413 1.00 23.58 85 ARG A CA 1
ATOM 671 C C . ARG A 1 106 ? 27.453 -3.030 -5.736 1.00 22.43 85 ARG A C 1
ATOM 672 O O . ARG A 1 106 ? 26.880 -4.043 -5.324 1.00 22.89 85 ARG A O 1
ATOM 680 N N . ALA A 1 107 ? 26.856 -1.859 -5.814 1.00 19.75 86 ALA A N 1
ATOM 681 C CA . ALA A 1 107 ? 25.466 -1.686 -5.420 1.00 22.29 86 ALA A CA 1
ATOM 682 C C . ALA A 1 107 ? 24.514 -2.638 -6.077 1.00 24.77 86 ALA A C 1
ATOM 683 O O . ALA A 1 107 ? 23.591 -3.131 -5.440 1.00 19.68 86 ALA A O 1
ATOM 685 N N . GLY A 1 108 ? 24.756 -2.950 -7.370 1.00 22.93 87 GLY A N 1
ATOM 686 C CA . GLY A 1 108 ? 23.850 -3.764 -8.098 1.00 26.05 87 GLY A CA 1
ATOM 687 C C . GLY A 1 108 ? 23.848 -5.247 -7.826 1.00 25.88 87 GLY A C 1
ATOM 688 O O . GLY A 1 108 ? 22.954 -5.942 -8.279 1.00 26.26 87 GLY A O 1
ATOM 689 N N . TYR A 1 109 ? 24.773 -5.715 -7.003 1.00 24.24 88 TYR A N 1
ATOM 690 C CA . TYR A 1 109 ? 24.704 -7.066 -6.480 1.00 24.26 88 TYR A CA 1
ATOM 691 C C . TYR A 1 109 ? 23.545 -7.242 -5.495 1.00 22.15 88 TYR A C 1
ATOM 692 O O . TYR A 1 109 ? 23.359 -8.343 -4.954 1.00 18.37 88 TYR A O 1
ATOM 701 N N . PHE A 1 110 ? 22.727 -6.199 -5.353 1.00 21.73 89 PHE A N 1
ATOM 702 C CA . PHE A 1 110 ? 21.595 -6.223 -4.339 1.00 21.09 89 PHE A CA 1
ATOM 703 C C . PHE A 1 110 ? 20.650 -7.417 -4.588 1.00 22.56 89 PHE A C 1
ATOM 704 O O . PHE A 1 110 ? 20.276 -8.136 -3.681 1.00 19.04 89 PHE A O 1
ATOM 712 N N . GLU A 1 111 ? 20.318 -7.676 -5.832 1.00 20.30 90 GLU A N 1
ATOM 713 C CA . GLU A 1 111 ? 19.411 -8.739 -6.172 1.00 23.25 90 GLU A CA 1
ATOM 714 C C . GLU A 1 111 ? 19.951 -10.115 -5.955 1.00 19.69 90 GLU A C 1
ATOM 715 O O . GLU A 1 111 ? 19.186 -10.973 -5.569 1.00 22.25 90 GLU A O 1
ATOM 721 N N . ARG A 1 112 ? 21.247 -10.378 -6.198 1.00 19.46 91 ARG A N 1
ATOM 722 C CA . ARG A 1 112 ? 21.818 -11.641 -5.858 1.00 17.32 91 ARG A CA 1
ATOM 723 C C . ARG A 1 112 ? 21.780 -11.793 -4.295 1.00 17.43 91 ARG A C 1
ATOM 724 O O . ARG A 1 112 ? 21.471 -12.905 -3.803 1.00 19.76 91 ARG A O 1
ATOM 732 N N . ALA A 1 113 ? 22.034 -10.704 -3.610 1.00 16.62 92 ALA A N 1
ATOM 733 C CA . ALA A 1 113 ? 21.996 -10.757 -2.061 1.00 15.74 92 ALA A CA 1
ATOM 734 C C . ALA A 1 113 ? 20.600 -11.110 -1.576 1.00 18.64 92 ALA A C 1
ATOM 735 O O . ALA A 1 113 ? 20.445 -11.869 -0.562 1.00 18.48 92 ALA A O 1
ATOM 737 N N . VAL A 1 114 ? 19.594 -10.537 -2.209 1.00 18.62 93 VAL A N 1
ATOM 738 C CA . VAL A 1 114 ? 18.180 -10.730 -1.807 1.00 19.24 93 VAL A CA 1
ATOM 739 C C . VAL A 1 114 ? 17.785 -12.174 -2.091 1.00 20.36 93 VAL A C 1
ATOM 740 O O . VAL A 1 114 ? 17.210 -12.872 -1.264 1.00 16.44 93 VAL A O 1
ATOM 744 N N . LYS A 1 115 ? 18.134 -12.677 -3.280 1.00 18.13 94 LYS A N 1
ATOM 745 C CA . LYS A 1 115 ? 17.935 -14.078 -3.627 1.00 18.08 94 LYS A CA 1
ATOM 746 C C . LYS A 1 115 ? 18.464 -15.070 -2.696 1.00 20.01 94 LYS A C 1
ATOM 747 O O . LYS A 1 115 ? 17.886 -16.154 -2.583 1.00 20.68 94 LYS A O 1
ATOM 753 N N . ALA A 1 116 ? 19.537 -14.700 -1.975 1.00 20.97 95 ALA A N 1
ATOM 754 C CA . ALA A 1 116 ? 20.120 -15.528 -0.942 1.00 19.90 95 ALA A CA 1
ATOM 755 C C . ALA A 1 116 ? 19.713 -15.129 0.463 1.00 21.34 95 ALA A C 1
ATOM 756 O O . ALA A 1 116 ? 20.294 -15.624 1.440 1.00 24.83 95 ALA A O 1
ATOM 758 N N . GLY A 1 117 ? 18.711 -14.291 0.586 1.00 19.66 96 GLY A N 1
ATOM 759 C CA . GLY A 1 117 ? 18.178 -14.002 1.944 1.00 22.22 96 GLY A CA 1
ATOM 760 C C . GLY A 1 117 ? 19.101 -13.230 2.869 1.00 22.95 96 GLY A C 1
ATOM 761 O O . GLY A 1 117 ? 19.134 -13.519 4.126 1.00 19.43 96 GLY A O 1
ATOM 762 N N . VAL A 1 118 ? 19.842 -12.264 2.330 1.00 19.99 97 VAL A N 1
ATOM 763 C CA . VAL A 1 118 ? 20.700 -11.448 3.174 1.00 18.25 97 VAL A CA 1
ATOM 764 C C . VAL A 1 118 ? 19.894 -10.674 4.216 1.00 17.28 97 VAL A C 1
ATOM 765 O O . VAL A 1 118 ? 18.739 -10.257 4.018 1.00 17.70 97 VAL A O 1
ATOM 769 N N . ASP A 1 119 ? 20.425 -10.595 5.443 1.00 19.04 98 ASP A N 1
ATOM 770 C CA . ASP A 1 119 ? 19.707 -9.791 6.375 1.00 18.47 98 ASP A CA 1
ATOM 771 C C . ASP A 1 119 ? 19.917 -8.282 6.222 1.00 20.17 98 ASP A C 1
ATOM 772 O O . ASP A 1 119 ? 19.006 -7.472 6.579 1.00 19.74 98 ASP A O 1
ATOM 777 N N . ALA A 1 120 ? 21.124 -7.872 5.814 1.00 16.91 99 ALA A N 1
ATOM 778 C CA . ALA A 1 120 ? 21.409 -6.481 5.598 1.00 17.23 99 ALA A CA 1
ATOM 779 C C . ALA A 1 120 ? 22.387 -6.310 4.485 1.00 15.54 99 ALA A C 1
ATOM 780 O O . ALA A 1 120 ? 23.343 -7.092 4.364 1.00 15.83 99 ALA A O 1
ATOM 782 N N . TYR A 1 121 ? 22.204 -5.184 3.836 1.00 15.98 100 TYR A N 1
ATOM 783 C CA . TYR A 1 121 ? 22.999 -4.836 2.614 1.00 16.20 100 TYR A CA 1
ATOM 784 C C . TYR A 1 121 ? 23.289 -3.390 2.845 1.00 16.37 100 TYR A C 1
ATOM 785 O O . TYR A 1 121 ? 22.406 -2.545 2.685 1.00 17.62 100 TYR A O 1
ATOM 794 N N . VAL A 1 122 ? 24.497 -3.082 3.296 1.00 16.02 101 VAL A N 1
ATOM 795 C CA . VAL A 1 122 ? 24.862 -1.811 3.678 1.00 16.41 101 VAL A CA 1
ATOM 796 C C . VAL A 1 122 ? 26.208 -1.285 3.149 1.00 18.92 101 VAL A C 1
ATOM 797 O O . VAL A 1 122 ? 27.109 -2.020 2.737 1.00 20.67 101 VAL A O 1
ATOM 801 N N . LEU A 1 123 ? 26.345 0.038 3.244 1.00 19.68 102 LEU A N 1
ATOM 802 C CA . LEU A 1 123 ? 27.536 0.719 2.863 1.00 20.09 102 LEU A CA 1
ATOM 803 C C . LEU A 1 123 ? 28.702 0.275 3.706 1.00 22.75 102 LEU A C 1
ATOM 804 O O . LEU A 1 123 ? 28.602 0.189 4.965 1.00 20.86 102 LEU A O 1
ATOM 809 N N . LYS A 1 124 ? 29.804 -0.037 3.028 1.00 22.06 103 LYS A N 1
ATOM 810 C CA . LYS A 1 124 ? 31.032 -0.356 3.695 1.00 25.98 103 LYS A CA 1
ATOM 811 C C . LYS A 1 124 ? 31.632 0.794 4.494 1.00 26.61 103 LYS A C 1
ATOM 812 O O . LYS A 1 124 ? 32.110 0.567 5.577 1.00 29.25 103 LYS A O 1
ATOM 818 N N . GLU A 1 125 ? 31.554 2.021 3.977 1.00 26.33 104 GLU A N 1
ATOM 819 C CA . GLU A 1 125 ? 32.139 3.198 4.625 1.00 26.36 104 GLU A CA 1
ATOM 820 C C . GLU A 1 125 ? 31.116 3.829 5.545 1.00 26.02 104 GLU A C 1
ATOM 821 O O . GLU A 1 125 ? 30.368 4.734 5.155 1.00 28.96 104 GLU A O 1
ATOM 827 N N . ARG A 1 126 ? 31.080 3.363 6.817 1.00 21.05 105 ARG A N 1
ATOM 828 C CA . ARG A 1 126 ? 30.102 3.849 7.759 1.00 21.91 105 ARG A CA 1
ATOM 829 C C . ARG A 1 126 ? 30.812 3.664 9.090 1.00 19.01 105 ARG A C 1
ATOM 830 O O . ARG A 1 126 ? 31.811 2.982 9.197 1.00 21.16 105 ARG A O 1
ATOM 838 N N . SER A 1 127 ? 30.331 4.351 10.070 1.00 23.60 106 SER A N 1
ATOM 839 C CA . SER A 1 127 ? 31.001 4.327 11.354 1.00 20.64 106 SER A CA 1
ATOM 840 C C . SER A 1 127 ? 30.677 3.092 12.180 1.00 21.85 106 SER A C 1
ATOM 841 O O . SER A 1 127 ? 29.740 2.375 11.916 1.00 19.67 106 SER A O 1
ATOM 844 N N . ILE A 1 128 ? 31.493 2.866 13.212 1.00 19.45 107 ILE A N 1
ATOM 845 C CA . ILE A 1 128 ? 31.251 1.797 14.159 1.00 21.18 107 ILE A CA 1
ATOM 846 C C . ILE A 1 128 ? 29.855 1.919 14.791 1.00 18.22 107 ILE A C 1
ATOM 847 O O . ILE A 1 128 ? 29.186 0.920 14.952 1.00 20.82 107 ILE A O 1
ATOM 852 N N . ALA A 1 129 ? 29.418 3.113 15.076 1.00 18.23 108 ALA A N 1
ATOM 853 C CA . ALA A 1 129 ? 28.085 3.289 15.636 1.00 19.13 108 ALA A CA 1
ATOM 854 C C . ALA A 1 129 ? 26.983 2.844 14.703 1.00 21.99 108 ALA A C 1
ATOM 855 O O . ALA A 1 129 ? 25.994 2.195 15.084 1.00 20.39 108 ALA A O 1
ATOM 857 N N . ASP A 1 130 ? 27.151 3.180 13.433 1.00 20.82 109 ASP A N 1
ATOM 858 C CA . ASP A 1 130 ? 26.218 2.782 12.446 1.00 21.70 109 ASP A CA 1
ATOM 859 C C . ASP A 1 130 ? 26.222 1.274 12.216 1.00 17.42 109 ASP A C 1
ATOM 860 O O . ASP A 1 130 ? 25.177 0.625 12.105 1.00 18.22 109 ASP A O 1
ATOM 865 N N . LEU A 1 131 ? 27.397 0.673 12.212 1.00 19.82 110 LEU A N 1
ATOM 866 C CA . LEU A 1 131 ? 27.469 -0.721 12.006 1.00 19.37 110 LEU A CA 1
ATOM 867 C C . LEU A 1 131 ? 26.796 -1.449 13.218 1.00 22.91 110 LEU A C 1
ATOM 868 O O . LEU A 1 131 ? 26.084 -2.412 13.004 1.00 20.96 110 LEU A O 1
ATOM 873 N N . MET A 1 132 ? 27.126 -1.056 14.450 1.00 20.98 111 MET A N 1
ATOM 874 C CA . MET A 1 132 ? 26.419 -1.611 15.638 1.00 21.14 111 MET A CA 1
ATOM 875 C C . MET A 1 132 ? 24.881 -1.485 15.564 1.00 24.20 111 MET A C 1
ATOM 876 O O . MET A 1 132 ? 24.168 -2.404 15.999 1.00 24.10 111 MET A O 1
ATOM 881 N N . GLN A 1 133 ? 24.345 -0.437 14.926 1.00 22.43 112 GLN A N 1
ATOM 882 C CA . GLN A 1 133 ? 22.925 -0.328 14.775 1.00 24.86 112 GLN A CA 1
ATOM 883 C C . GLN A 1 133 ? 22.445 -1.375 13.796 1.00 23.55 112 GLN A C 1
ATOM 884 O O . GLN A 1 133 ? 21.428 -2.020 14.037 1.00 20.36 112 GLN A O 1
ATOM 890 N N . THR A 1 134 ? 23.181 -1.579 12.677 1.00 22.73 113 THR A N 1
ATOM 891 C CA . THR A 1 134 ? 22.874 -2.674 11.827 1.00 20.72 113 THR A CA 1
ATOM 892 C C . THR A 1 134 ? 22.875 -4.045 12.587 1.00 20.72 113 THR A C 1
ATOM 893 O O . THR A 1 134 ? 21.986 -4.910 12.407 1.00 21.21 113 THR A O 1
ATOM 897 N N . LEU A 1 135 ? 23.928 -4.327 13.317 1.00 18.18 114 LEU A N 1
ATOM 898 C CA . LEU A 1 135 ? 23.986 -5.550 14.058 1.00 22.02 114 LEU A CA 1
ATOM 899 C C . LEU A 1 135 ? 22.717 -5.779 14.956 1.00 22.46 114 LEU A C 1
ATOM 900 O O . LEU A 1 135 ? 22.102 -6.866 14.941 1.00 24.86 114 LEU A O 1
ATOM 905 N N . HIS A 1 136 ? 22.351 -4.787 15.728 1.00 24.61 115 HIS A N 1
ATOM 906 C CA . HIS A 1 136 ? 21.143 -4.913 16.605 1.00 26.48 115 HIS A CA 1
ATOM 907 C C . HIS A 1 136 ? 19.852 -5.091 15.813 1.00 25.02 115 HIS A C 1
ATOM 908 O O . HIS A 1 136 ? 19.049 -5.936 16.080 1.00 23.80 115 HIS A O 1
ATOM 915 N N . THR A 1 137 ? 19.707 -4.328 14.747 1.00 25.08 116 THR A N 1
ATOM 916 C CA . THR A 1 137 ? 18.571 -4.475 13.883 1.00 24.37 116 THR A CA 1
ATOM 917 C C . THR A 1 137 ? 18.418 -5.922 13.423 1.00 22.34 116 THR A C 1
ATOM 918 O O . THR A 1 137 ? 17.329 -6.474 13.510 1.00 23.22 116 THR A O 1
ATOM 922 N N . VAL A 1 138 ? 19.468 -6.525 12.856 1.00 23.41 117 VAL A N 1
ATOM 923 C CA . VAL A 1 138 ? 19.376 -7.871 12.275 1.00 26.20 117 VAL A CA 1
ATOM 924 C C . VAL A 1 138 ? 19.183 -8.918 13.366 1.00 27.74 117 VAL A C 1
ATOM 925 O O . VAL A 1 138 ? 18.394 -9.852 13.223 1.00 25.28 117 VAL A O 1
ATOM 929 N N . LEU A 1 139 ? 19.912 -8.752 14.459 1.00 29.58 118 LEU A N 1
ATOM 930 C CA . LEU A 1 139 ? 19.663 -9.588 15.643 1.00 33.77 118 LEU A CA 1
ATOM 931 C C . LEU A 1 139 ? 18.229 -9.595 16.098 1.00 31.62 118 LEU A C 1
ATOM 932 O O . LEU A 1 139 ? 17.758 -10.632 16.479 1.00 34.18 118 LEU A O 1
ATOM 937 N N . GLU A 1 140 ? 17.528 -8.479 16.072 1.00 35.41 119 GLU A N 1
ATOM 938 C CA . GLU A 1 140 ? 16.078 -8.489 16.347 1.00 36.57 119 GLU A CA 1
ATOM 939 C C . GLU A 1 140 ? 15.173 -8.938 15.212 1.00 36.66 119 GLU A C 1
ATOM 940 O O . GLU A 1 140 ? 13.958 -8.698 15.222 1.00 38.53 119 GLU A O 1
ATOM 946 N N . GLY A 1 141 ? 15.759 -9.522 14.202 1.00 32.50 120 GLY A N 1
ATOM 947 C CA . GLY A 1 141 ? 14.996 -10.175 13.167 1.00 31.08 120 GLY A CA 1
ATOM 948 C C . GLY A 1 141 ? 14.452 -9.235 12.105 1.00 28.20 120 GLY A C 1
ATOM 949 O O . GLY A 1 141 ? 13.529 -9.619 11.390 1.00 27.79 120 GLY A O 1
ATOM 950 N N . ARG A 1 142 ? 15.012 -8.027 11.988 1.00 24.94 121 ARG A N 1
ATOM 951 C CA . ARG A 1 142 ? 14.595 -7.079 10.956 1.00 25.85 121 ARG A CA 1
ATOM 952 C C . ARG A 1 142 ? 15.681 -6.979 9.879 1.00 23.97 121 ARG A C 1
ATOM 953 O O . ARG A 1 142 ? 16.807 -7.418 10.089 1.00 24.06 121 ARG A O 1
ATOM 961 N N . LYS A 1 143 ? 15.292 -6.505 8.708 1.00 24.20 122 LYS A N 1
ATOM 962 C CA . LYS A 1 143 ? 16.245 -6.287 7.647 1.00 21.79 122 LYS A CA 1
ATOM 963 C C . LYS A 1 143 ? 16.719 -4.866 7.719 1.00 21.84 122 LYS A C 1
ATOM 964 O O . LYS A 1 143 ? 16.013 -3.977 8.205 1.00 20.80 122 LYS A O 1
ATOM 970 N N . GLU A 1 144 ? 17.844 -4.578 7.085 1.00 21.49 123 GLU A N 1
ATOM 971 C CA . GLU A 1 144 ? 18.317 -3.224 6.915 1.00 22.05 123 GLU A CA 1
ATOM 972 C C . GLU A 1 144 ? 19.077 -3.054 5.614 1.00 19.79 123 GLU A C 1
ATOM 973 O O . GLU A 1 144 ? 20.133 -3.696 5.410 1.00 20.43 123 GLU A O 1
ATOM 979 N N . TYR A 1 145 ? 18.512 -2.278 4.734 1.00 19.50 124 TYR A N 1
ATOM 980 C CA . TYR A 1 145 ? 19.188 -1.982 3.490 1.00 19.06 124 TYR A CA 1
ATOM 981 C C . TYR A 1 145 ? 19.542 -0.489 3.478 1.00 19.04 124 TYR A C 1
ATOM 982 O O . TYR A 1 145 ? 18.622 0.367 3.632 1.00 22.25 124 TYR A O 1
ATOM 991 N N . SER A 1 146 ? 20.798 -0.126 3.289 1.00 19.70 125 SER A N 1
ATOM 992 C CA . SER A 1 146 ? 21.216 1.309 3.347 1.00 19.91 125 SER A CA 1
ATOM 993 C C . SER A 1 146 ? 20.390 2.161 2.393 1.00 21.03 125 SER A C 1
ATOM 994 O O . SER A 1 146 ? 20.333 1.815 1.216 1.00 19.12 125 SER A O 1
ATOM 997 N N . PRO A 1 147 ? 19.800 3.266 2.859 1.00 18.61 126 PRO A N 1
ATOM 998 C CA . PRO A 1 147 ? 19.017 4.183 2.048 1.00 19.19 126 PRO A CA 1
ATOM 999 C C . PRO A 1 147 ? 19.800 4.666 0.831 1.00 18.69 126 PRO A C 1
ATOM 1000 O O . PRO A 1 147 ? 19.244 4.733 -0.280 1.00 17.44 126 PRO A O 1
ATOM 1004 N N . GLU A 1 148 ? 21.087 4.907 1.040 1.00 19.67 127 GLU A N 1
ATOM 1005 C CA . GLU A 1 148 ? 21.970 5.470 -0.004 1.00 21.82 127 GLU A CA 1
ATOM 1006 C C . GLU A 1 148 ? 22.138 4.481 -1.165 1.00 20.21 127 GLU A C 1
ATOM 1007 O O . GLU A 1 148 ? 22.095 4.888 -2.364 1.00 20.94 127 GLU A O 1
ATOM 1013 N N . LEU A 1 149 ? 22.278 3.196 -0.826 1.00 18.5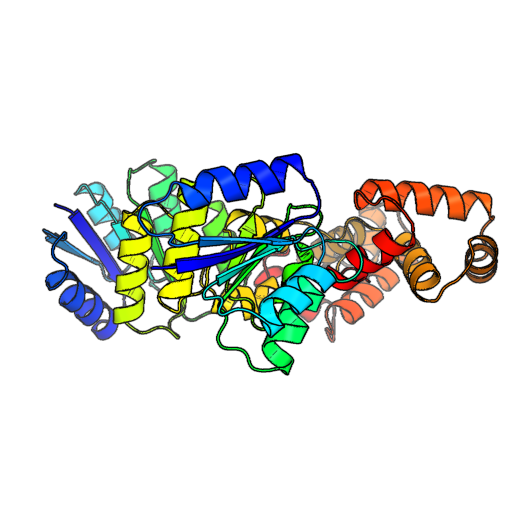3 128 LEU A N 1
ATOM 1014 C CA . LEU A 1 149 ? 22.391 2.130 -1.845 1.00 25.03 128 LEU A CA 1
ATOM 1015 C C . LEU A 1 149 ? 21.127 1.986 -2.719 1.00 21.74 128 LEU A C 1
ATOM 1016 O O . LEU A 1 149 ? 21.119 1.920 -4.018 1.00 23.45 128 LEU A O 1
ATOM 1021 N N . MET A 1 150 ? 20.008 1.959 -1.995 1.00 22.30 129 MET A N 1
ATOM 1022 C CA . MET A 1 150 ? 18.710 1.900 -2.637 1.00 21.85 129 MET A CA 1
ATOM 1023 C C . MET A 1 150 ? 18.515 3.060 -3.591 1.00 21.10 129 MET A C 1
ATOM 1024 O O . MET A 1 150 ? 18.106 2.864 -4.720 1.00 18.58 129 MET A O 1
ATOM 1029 N N . GLU A 1 151 ? 18.835 4.258 -3.148 1.00 20.53 130 GLU A N 1
ATOM 1030 C CA . GLU A 1 151 ? 18.740 5.421 -4.045 1.00 20.12 130 GLU A CA 1
ATOM 1031 C C . GLU A 1 151 ? 19.603 5.322 -5.298 1.00 21.19 130 GLU A C 1
ATOM 1032 O O . GLU A 1 151 ? 19.084 5.610 -6.396 1.00 20.18 130 GLU A O 1
ATOM 1038 N N . MET A 1 152 ? 20.849 4.888 -5.148 1.00 20.93 131 MET A N 1
ATOM 1039 C CA . MET A 1 152 ? 21.797 4.756 -6.259 1.00 21.17 131 MET A CA 1
ATOM 1040 C C . MET A 1 152 ? 21.284 3.733 -7.240 1.00 21.27 131 MET A C 1
ATOM 1041 O O . MET A 1 152 ? 21.307 3.992 -8.516 1.00 21.69 131 MET A O 1
ATOM 1046 N N . VAL A 1 153 ? 20.771 2.624 -6.713 1.00 19.95 132 VAL A N 1
ATOM 1047 C CA . VAL A 1 153 ? 20.274 1.516 -7.577 1.00 22.33 132 VAL A CA 1
ATOM 1048 C C . VAL A 1 153 ? 19.084 1.958 -8.357 1.00 24.20 132 VAL A C 1
ATOM 1049 O O . VAL A 1 153 ? 18.999 1.687 -9.561 1.00 22.06 132 VAL A O 1
ATOM 1053 N N . MET A 1 154 ? 18.197 2.705 -7.708 1.00 22.84 133 MET A N 1
ATOM 1054 C CA . MET A 1 154 ? 17.004 3.214 -8.326 1.00 25.42 133 MET A CA 1
ATOM 1055 C C . MET A 1 154 ? 17.282 4.228 -9.399 1.00 24.89 133 MET A C 1
ATOM 1056 O O . MET A 1 154 ? 16.490 4.355 -10.293 1.00 28.71 133 MET A O 1
ATOM 1061 N N . THR A 1 155 ? 18.356 4.997 -9.233 1.00 26.03 134 THR A N 1
ATOM 1062 C CA . THR A 1 155 ? 18.521 6.263 -9.967 1.00 29.00 134 THR A CA 1
ATOM 1063 C C . THR A 1 155 ? 19.454 6.110 -11.189 1.00 30.23 134 THR A C 1
ATOM 1064 O O . THR A 1 155 ? 19.252 6.726 -12.252 1.00 32.49 134 THR A O 1
ATOM 1068 N N . ARG A 1 156 ? 20.472 5.306 -11.012 1.00 29.62 135 ARG A N 1
ATOM 1069 C CA . ARG A 1 156 ? 21.577 5.144 -11.956 1.00 33.88 135 ARG A CA 1
ATOM 1070 C C . ARG A 1 156 ? 21.072 4.489 -13.223 1.00 35.84 135 ARG A C 1
ATOM 1071 O O . ARG A 1 156 ? 20.290 3.556 -13.158 1.00 35.03 135 ARG A O 1
ATOM 1079 N N . PRO A 1 157 ? 21.426 5.024 -14.389 1.00 31.66 136 PRO A N 1
ATOM 1080 C CA . PRO A 1 157 ? 21.065 4.282 -15.583 1.00 31.11 136 PRO A CA 1
ATOM 1081 C C . PRO A 1 157 ? 22.099 3.223 -15.902 1.00 25.84 136 PRO A C 1
ATOM 1082 O O . PRO A 1 157 ? 23.188 3.192 -15.340 1.00 28.34 136 PRO A O 1
ATOM 1086 N N . ASN A 1 158 ? 21.750 2.364 -16.857 1.00 28.48 137 ASN A N 1
ATOM 1087 C CA . ASN A 1 158 ? 22.739 1.578 -17.552 1.00 24.15 137 ASN A CA 1
ATOM 1088 C C . ASN A 1 158 ? 23.730 2.538 -18.220 1.00 22.92 137 ASN A C 1
ATOM 1089 O O .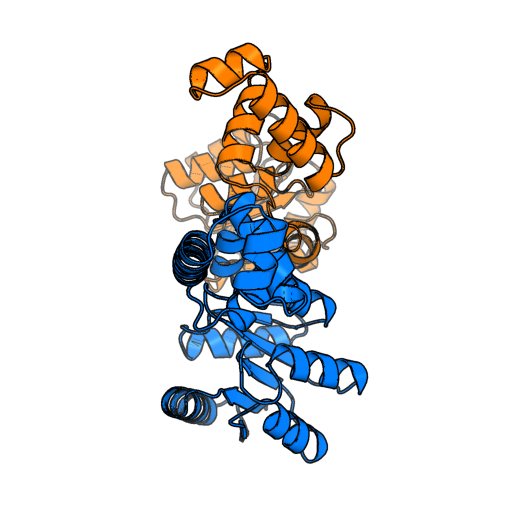 ASN A 1 158 ? 23.320 3.374 -19.008 1.00 27.06 137 ASN A O 1
ATOM 1094 N N . PRO A 1 159 ? 25.024 2.453 -17.868 1.00 23.74 138 PRO A N 1
ATOM 1095 C CA . PRO A 1 159 ? 26.055 3.367 -18.298 1.00 26.31 138 PRO A CA 1
ATOM 1096 C C . PRO A 1 159 ? 26.627 2.937 -19.640 1.00 25.55 138 PRO A C 1
ATOM 1097 O O . PRO A 1 159 ? 27.346 3.680 -20.274 1.00 29.34 138 PRO A O 1
ATOM 1101 N N . LEU A 1 160 ? 26.305 1.723 -20.016 1.00 24.44 139 LEU A N 1
ATOM 1102 C CA . LEU A 1 160 ? 26.840 1.129 -21.259 1.00 24.01 139 LEU A CA 1
ATOM 1103 C C . LEU A 1 160 ? 26.007 1.519 -22.476 1.00 24.00 139 LEU A C 1
ATOM 1104 O O . LEU A 1 160 ? 24.835 1.794 -22.366 1.00 28.77 139 LEU A O 1
ATOM 1109 N N . THR A 1 161 ? 26.624 1.471 -23.668 1.00 24.94 140 THR A N 1
ATOM 1110 C CA . THR A 1 161 ? 25.868 1.560 -24.918 1.00 29.80 140 THR A CA 1
ATOM 1111 C C . THR A 1 161 ? 25.483 0.152 -25.432 1.00 30.25 140 THR A C 1
ATOM 1112 O O . THR A 1 161 ? 25.969 -0.890 -24.944 1.00 28.25 140 THR A O 1
ATOM 1116 N N . GLU A 1 162 ? 24.646 0.120 -26.458 1.00 29.28 141 GLU A N 1
ATOM 1117 C CA . GLU A 1 162 ? 24.187 -1.146 -26.976 1.00 28.66 141 GLU A CA 1
ATOM 1118 C C . GLU A 1 162 ? 25.400 -1.982 -27.446 1.00 26.08 141 GLU A C 1
ATOM 1119 O O . GLU A 1 162 ? 25.455 -3.170 -27.165 1.00 26.15 141 GLU A O 1
ATOM 1125 N N . GLN A 1 163 ? 26.389 -1.362 -28.094 1.00 27.60 142 GLN A N 1
ATOM 1126 C CA . GLN A 1 163 ? 27.594 -2.078 -28.600 1.00 29.23 142 GLN A CA 1
ATOM 1127 C C . GLN A 1 163 ? 28.519 -2.533 -27.491 1.00 28.25 142 GLN A C 1
ATOM 1128 O O . GLN A 1 163 ? 29.142 -3.571 -27.562 1.00 30.59 142 GLN A O 1
ATOM 1134 N N . GLU A 1 164 ? 28.639 -1.697 -26.479 1.00 27.38 143 GLU A N 1
ATOM 1135 C CA . GLU A 1 164 ? 29.359 -2.102 -25.273 1.00 26.81 143 GLU A CA 1
ATOM 1136 C C . GLU A 1 164 ? 28.742 -3.352 -24.661 1.00 23.80 143 GLU A C 1
ATOM 1137 O O . GLU A 1 164 ? 29.478 -4.266 -24.343 1.00 23.81 143 GLU A O 1
ATOM 1143 N N . ILE A 1 165 ? 27.416 -3.404 -24.553 1.00 26.39 144 ILE A N 1
ATOM 1144 C CA . ILE A 1 165 ? 26.715 -4.569 -24.034 1.00 25.67 144 ILE A CA 1
ATOM 1145 C C . ILE A 1 165 ? 27.026 -5.785 -24.913 1.00 26.18 144 ILE A C 1
ATOM 1146 O O . ILE A 1 165 ? 27.293 -6.855 -24.443 1.00 23.53 144 ILE A O 1
ATOM 1151 N N . ALA A 1 166 ? 27.014 -5.610 -26.235 1.00 27.24 145 ALA A N 1
ATOM 1152 C CA . ALA A 1 166 ? 27.330 -6.712 -27.078 1.00 25.73 145 ALA A CA 1
ATOM 1153 C C . ALA A 1 166 ? 28.730 -7.234 -26.839 1.00 25.70 145 ALA A C 1
ATOM 1154 O O . ALA A 1 166 ? 28.939 -8.446 -26.801 1.00 25.03 145 ALA A O 1
ATOM 1156 N N . VAL A 1 167 ? 29.697 -6.344 -26.759 1.00 24.79 146 VAL A N 1
ATOM 1157 C CA . VAL A 1 167 ? 31.047 -6.714 -26.424 1.00 24.74 146 VAL A CA 1
ATOM 1158 C C . VAL A 1 167 ? 31.091 -7.527 -25.093 1.00 27.00 146 VAL A C 1
ATOM 1159 O O . VAL A 1 167 ? 31.798 -8.557 -24.980 1.00 22.41 146 VAL A O 1
ATOM 1163 N N . LEU A 1 168 ? 30.376 -7.043 -24.084 1.00 26.16 147 LEU A N 1
ATOM 1164 C CA . LEU A 1 168 ? 30.464 -7.712 -22.757 1.00 29.73 147 LEU A CA 1
ATOM 1165 C C . LEU A 1 168 ? 29.841 -9.065 -22.719 1.00 27.70 147 LEU A C 1
ATOM 1166 O O . LEU A 1 168 ? 30.325 -9.924 -21.981 1.00 32.68 147 LEU A O 1
ATOM 1171 N N . LYS A 1 169 ? 28.733 -9.239 -23.430 1.00 29.16 148 LYS A N 1
ATOM 1172 C CA . LYS A 1 169 ? 28.142 -10.551 -23.628 1.00 29.91 148 LYS A CA 1
ATOM 1173 C C . LYS A 1 169 ? 29.210 -11.499 -24.257 1.00 28.74 148 LYS A C 1
ATOM 1174 O O . LYS A 1 169 ? 29.294 -12.674 -23.888 1.00 27.26 148 LYS A O 1
ATOM 1180 N N . GLY A 1 170 ? 29.995 -11.008 -25.221 1.00 29.61 149 GLY A N 1
ATOM 1181 C CA . GLY A 1 170 ? 31.106 -11.800 -25.755 1.00 28.37 149 GLY A CA 1
ATOM 1182 C C . GLY A 1 170 ? 32.127 -12.208 -24.682 1.00 32.07 149 GLY A C 1
ATOM 1183 O O . GLY A 1 170 ? 32.556 -13.371 -24.580 1.00 31.76 149 GLY A O 1
ATOM 1184 N N . ILE A 1 171 ? 32.510 -11.234 -23.881 1.00 28.54 150 ILE A N 1
ATOM 1185 C CA . ILE A 1 171 ? 33.464 -11.430 -22.797 1.00 29.10 150 ILE A CA 1
ATOM 1186 C C . ILE A 1 171 ? 32.921 -12.461 -21.806 1.00 24.92 150 ILE A C 1
ATOM 1187 O O . ILE A 1 171 ? 33.659 -13.344 -21.416 1.00 26.82 150 ILE A O 1
ATOM 1192 N N . ALA A 1 172 ? 31.646 -12.356 -21.459 1.00 28.30 151 ALA A N 1
ATOM 1193 C CA . ALA A 1 172 ? 30.983 -13.335 -20.582 1.00 30.48 151 ALA A CA 1
ATOM 1194 C C . ALA A 1 172 ? 31.089 -14.752 -21.095 1.00 33.46 151 ALA A C 1
ATOM 1195 O O . ALA A 1 172 ? 31.250 -15.655 -20.304 1.00 34.11 151 ALA A O 1
ATOM 1197 N N . ARG A 1 173 ? 31.056 -14.967 -22.414 1.00 34.95 152 ARG A N 1
ATOM 1198 C CA . ARG A 1 173 ? 31.207 -16.331 -22.887 1.00 34.83 152 ARG A CA 1
ATOM 1199 C C . ARG A 1 173 ? 32.640 -16.697 -23.332 1.00 33.75 152 ARG A C 1
ATOM 1200 O O . ARG A 1 173 ? 32.873 -17.647 -24.101 1.00 41.43 152 ARG A O 1
ATOM 1208 N N . GLY A 1 174 ? 33.607 -15.938 -22.845 1.00 31.97 153 GLY A N 1
ATOM 1209 C CA . GLY A 1 174 ? 34.973 -16.315 -22.932 1.00 33.46 153 GLY A CA 1
ATOM 1210 C C . GLY A 1 174 ? 35.703 -15.815 -24.159 1.00 36.58 153 GLY A C 1
ATOM 1211 O O . GLY A 1 174 ? 36.885 -16.112 -24.324 1.00 38.63 153 GLY A O 1
ATOM 1212 N N . LEU A 1 175 ? 35.034 -15.028 -24.992 1.00 35.02 154 LEU A N 1
ATOM 1213 C CA . LEU A 1 175 ? 35.641 -14.589 -26.267 1.00 34.23 154 LEU A CA 1
ATOM 1214 C C . LEU A 1 175 ? 36.878 -13.702 -26.050 1.00 35.47 154 LEU A C 1
ATOM 1215 O O . LEU A 1 175 ? 36.895 -12.802 -25.222 1.00 37.24 154 LEU A O 1
ATOM 1220 N N . SER A 1 176 ? 37.915 -13.964 -26.823 1.00 35.66 155 SER A N 1
ATOM 1221 C CA . SER A 1 176 ? 38.991 -13.007 -27.016 1.00 34.41 155 SER A CA 1
ATOM 1222 C C . SER A 1 176 ? 38.482 -11.763 -27.741 1.00 29.87 155 SER A C 1
ATOM 1223 O O . SER A 1 176 ? 37.361 -11.743 -28.218 1.00 28.45 155 SER A O 1
ATOM 1226 N N . ASN A 1 177 ? 39.333 -10.744 -27.780 1.00 30.34 156 ASN A N 1
ATOM 1227 C CA . ASN A 1 177 ? 39.055 -9.479 -28.427 1.00 31.19 156 ASN A CA 1
ATOM 1228 C C . ASN A 1 177 ? 38.936 -9.674 -29.930 1.00 28.82 156 ASN A C 1
ATOM 1229 O O . ASN A 1 177 ? 38.036 -9.085 -30.562 1.00 29.85 156 ASN A O 1
ATOM 1234 N N . GLN A 1 178 ? 39.801 -10.508 -30.470 1.00 30.60 157 GLN A N 1
ATOM 1235 C CA . GLN A 1 178 ? 39.772 -10.815 -31.932 1.00 35.00 157 GLN A CA 1
ATOM 1236 C C . GLN A 1 178 ? 38.501 -11.543 -32.360 1.00 34.44 157 GLN A C 1
ATOM 1237 O O . GLN A 1 178 ? 37.953 -11.303 -33.457 1.00 30.22 157 GLN A O 1
ATOM 1243 N N . GLU A 1 179 ? 38.063 -12.492 -31.535 1.00 30.95 158 GLU A N 1
ATOM 1244 C CA . GLU A 1 179 ? 36.836 -13.212 -31.794 1.00 28.46 158 GLU A CA 1
ATOM 1245 C C . GLU A 1 179 ? 35.616 -12.284 -31.710 1.00 28.22 158 GLU A C 1
ATOM 1246 O O . GLU A 1 179 ? 34.687 -12.359 -32.512 1.00 28.85 158 GLU A O 1
ATOM 1252 N N . ILE A 1 180 ? 35.572 -11.416 -30.711 1.00 27.34 159 ILE A N 1
ATOM 1253 C CA . ILE A 1 180 ? 34.508 -10.435 -30.662 1.00 26.09 159 ILE A CA 1
ATOM 1254 C C . ILE A 1 180 ? 34.598 -9.496 -31.871 1.00 26.58 159 ILE A C 1
ATOM 1255 O O . ILE A 1 180 ? 33.609 -9.147 -32.516 1.00 28.91 159 ILE A O 1
ATOM 1260 N N . ALA A 1 181 ? 35.801 -9.084 -32.165 1.00 26.22 160 ALA A N 1
ATOM 1261 C CA . ALA A 1 181 ? 35.992 -8.158 -33.274 1.00 26.96 160 ALA A CA 1
ATOM 1262 C C . ALA A 1 181 ? 35.430 -8.812 -34.571 1.00 26.98 160 ALA A C 1
ATOM 1263 O O . ALA A 1 181 ? 34.696 -8.164 -35.325 1.00 27.41 160 ALA A O 1
ATOM 1265 N N . ASP A 1 182 ? 35.745 -10.088 -34.783 1.00 27.81 161 ASP A N 1
ATOM 1266 C CA . ASP A 1 182 ? 35.258 -10.830 -35.975 1.00 29.66 161 ASP A CA 1
ATOM 1267 C C . ASP A 1 182 ? 33.761 -10.989 -36.046 1.00 32.08 161 ASP A C 1
ATOM 1268 O O . ASP A 1 182 ? 33.139 -10.858 -37.107 1.00 30.01 161 ASP A O 1
ATOM 1273 N N . GLN A 1 183 ? 33.144 -11.240 -34.905 1.00 29.06 162 GLN A N 1
ATOM 1274 C CA . GLN A 1 183 ? 31.713 -11.357 -34.856 1.00 32.08 162 GLN A CA 1
ATOM 1275 C C . GLN A 1 183 ? 30.993 -10.035 -34.996 1.00 28.56 162 GLN A C 1
ATOM 1276 O O . GLN A 1 183 ? 29.852 -10.037 -35.417 1.00 27.64 162 GLN A O 1
ATOM 1282 N N . LEU A 1 184 ? 31.603 -8.949 -34.511 1.00 24.84 163 LEU A N 1
ATOM 1283 C CA . LEU A 1 184 ? 31.013 -7.621 -34.608 1.00 26.78 163 LEU A CA 1
ATOM 1284 C C . LEU A 1 184 ? 31.407 -6.880 -35.914 1.00 24.11 163 LEU A C 1
ATOM 1285 O O . LEU A 1 184 ? 30.885 -5.783 -36.144 1.00 23.39 163 LEU A O 1
ATOM 1290 N N . TYR A 1 185 ? 32.315 -7.462 -36.712 1.00 28.83 164 TYR A N 1
ATOM 1291 C CA . TYR A 1 185 ? 32.799 -6.821 -37.971 1.00 27.14 164 TYR A CA 1
ATOM 1292 C C . TYR A 1 185 ? 33.515 -5.504 -37.727 1.00 25.74 164 TYR A C 1
ATOM 1293 O O . TYR A 1 185 ? 33.289 -4.451 -38.398 1.00 26.19 164 TYR A O 1
ATOM 1302 N N . LEU A 1 186 ? 34.387 -5.564 -36.737 1.00 27.38 165 LEU A N 1
ATOM 1303 C CA . LEU A 1 186 ? 35.074 -4.417 -36.209 1.00 26.17 165 LEU A CA 1
ATOM 1304 C C . LEU A 1 186 ? 36.525 -4.778 -36.071 1.00 23.16 165 LEU A C 1
ATOM 1305 O O . LEU A 1 186 ? 36.874 -5.967 -36.118 1.00 24.68 165 LEU A O 1
ATOM 1310 N N . SER A 1 187 ? 37.404 -3.783 -35.953 1.00 25.53 166 SER A N 1
ATOM 1311 C CA . SER A 1 187 ? 38.834 -4.066 -35.829 1.00 28.00 166 SER A CA 1
ATOM 1312 C C . SER A 1 187 ? 39.122 -4.479 -34.410 1.00 32.98 166 SER A C 1
ATOM 1313 O O . SER A 1 187 ? 38.434 -4.060 -33.481 1.00 28.17 166 SER A O 1
ATOM 1316 N N . ASN A 1 188 ? 40.173 -5.261 -34.257 1.00 31.47 167 ASN A N 1
ATOM 1317 C CA . ASN A 1 188 ? 40.713 -5.589 -32.951 1.00 36.55 167 ASN A CA 1
ATOM 1318 C C . ASN A 1 188 ? 40.926 -4.358 -32.080 1.00 33.52 167 ASN A C 1
ATOM 1319 O O . ASN A 1 188 ? 40.524 -4.348 -30.911 1.00 31.68 167 ASN A O 1
ATOM 1324 N N . GLY A 1 189 ? 41.525 -3.312 -32.657 1.00 32.22 168 GLY A N 1
ATOM 1325 C CA . GLY A 1 189 ? 41.767 -2.042 -31.972 1.00 33.32 168 GLY A CA 1
ATOM 1326 C C . GLY A 1 189 ? 40.500 -1.353 -31.486 1.00 33.96 168 GLY A C 1
ATOM 1327 O O . GLY A 1 189 ? 40.497 -0.733 -30.404 1.00 31.60 168 GLY A O 1
ATOM 1328 N N . THR A 1 190 ? 39.420 -1.446 -32.275 1.00 28.52 169 THR A N 1
ATOM 1329 C CA . THR A 1 190 ? 38.142 -0.911 -31.852 1.00 30.72 169 THR A CA 1
ATOM 1330 C C . THR A 1 190 ? 37.663 -1.625 -30.578 1.00 28.98 169 THR A C 1
ATOM 1331 O O . THR A 1 190 ? 37.230 -0.984 -29.601 1.00 29.93 169 THR A O 1
ATOM 1335 N N . ILE A 1 191 ? 37.773 -2.944 -30.587 1.00 28.32 170 ILE A N 1
ATOM 1336 C CA . ILE A 1 191 ? 37.266 -3.735 -29.484 1.00 27.89 170 ILE A CA 1
ATOM 1337 C C . ILE A 1 191 ? 38.075 -3.387 -28.219 1.00 28.39 170 ILE A C 1
ATOM 1338 O O . ILE A 1 191 ? 37.458 -3.183 -27.190 1.00 27.84 170 ILE A O 1
ATOM 1343 N N . ARG A 1 192 ? 39.395 -3.234 -28.322 1.00 27.57 171 ARG A N 1
ATOM 1344 C CA . ARG A 1 192 ? 40.222 -2.824 -27.119 1.00 30.97 171 ARG A CA 1
ATOM 1345 C C . ARG A 1 192 ? 39.812 -1.499 -26.560 1.00 30.08 171 ARG A C 1
ATOM 1346 O O . ARG A 1 192 ? 39.760 -1.330 -25.341 1.00 30.96 171 ARG A O 1
ATOM 1354 N N . ASN A 1 193 ? 39.558 -0.508 -27.419 1.00 29.11 172 ASN A N 1
ATOM 1355 C CA . ASN A 1 193 ? 39.069 0.776 -26.954 1.00 28.08 172 ASN A CA 1
ATOM 1356 C C . ASN A 1 193 ? 37.717 0.606 -26.281 1.00 30.73 172 ASN A C 1
ATOM 1357 O O . ASN A 1 193 ? 37.466 1.221 -25.237 1.00 26.97 172 ASN A O 1
ATOM 1362 N N . TYR A 1 194 ? 36.816 -0.198 -26.871 1.00 28.68 173 TYR A N 1
ATOM 1363 C CA . TYR A 1 194 ? 35.513 -0.414 -26.213 1.00 30.60 173 TYR A CA 1
ATOM 1364 C C . TYR A 1 194 ? 35.742 -1.021 -24.803 1.00 30.56 173 TYR A C 1
ATOM 1365 O O . TYR A 1 194 ? 35.099 -0.557 -23.827 1.00 29.19 173 TYR A O 1
ATOM 1374 N N . VAL A 1 195 ? 36.658 -1.990 -24.690 1.00 28.49 174 VAL A N 1
ATOM 1375 C CA . VAL A 1 195 ? 36.887 -2.641 -23.386 1.00 34.53 174 VAL A CA 1
ATOM 1376 C C . VAL A 1 195 ? 37.420 -1.610 -22.393 1.00 35.18 174 VAL A C 1
ATOM 1377 O O . VAL A 1 195 ? 36.955 -1.553 -21.261 1.00 35.39 174 VAL A O 1
ATOM 1381 N N . THR A 1 196 ? 38.371 -0.783 -22.838 1.00 33.57 175 THR A N 1
ATOM 1382 C CA . THR A 1 196 ? 38.882 0.281 -22.015 1.00 33.15 175 THR A CA 1
ATOM 1383 C C . THR A 1 196 ? 37.739 1.174 -21.523 1.00 34.41 175 THR A C 1
ATOM 1384 O O . THR A 1 196 ? 37.641 1.423 -20.321 1.00 32.04 175 THR A O 1
ATOM 1388 N N . ASN A 1 197 ? 36.874 1.657 -22.431 1.00 29.28 176 ASN A N 1
ATOM 1389 C CA . ASN A 1 197 ? 35.753 2.477 -22.006 1.00 32.39 176 ASN A CA 1
ATOM 1390 C C . ASN A 1 197 ? 34.855 1.766 -20.989 1.00 30.97 176 ASN A C 1
ATOM 1391 O O . ASN A 1 197 ? 34.368 2.374 -20.020 1.00 30.74 176 ASN A O 1
ATOM 1396 N N . ILE A 1 198 ? 34.612 0.494 -21.223 1.00 27.77 177 ILE A N 1
ATOM 1397 C CA . ILE A 1 198 ? 33.754 -0.284 -20.357 1.00 31.85 177 ILE A CA 1
ATOM 1398 C C . ILE A 1 198 ? 34.385 -0.390 -18.963 1.00 33.20 177 ILE A C 1
ATOM 1399 O O . ILE A 1 198 ? 33.706 -0.240 -17.951 1.00 36.67 177 ILE A O 1
ATOM 1404 N N . LEU A 1 199 ? 35.663 -0.719 -18.922 1.00 33.11 178 LEU A N 1
ATOM 1405 C CA . LEU A 1 199 ? 36.364 -0.873 -17.659 1.00 34.96 178 LEU A CA 1
ATOM 1406 C C . LEU A 1 199 ? 36.268 0.400 -16.841 1.00 34.02 178 LEU A C 1
ATOM 1407 O O . LEU A 1 199 ? 36.062 0.359 -15.624 1.00 33.13 178 LEU A O 1
ATOM 1412 N N . SER A 1 200 ? 36.342 1.528 -17.524 1.00 32.87 179 SER A N 1
ATOM 1413 C CA . SER A 1 200 ? 36.284 2.847 -16.895 1.00 35.82 179 SER A CA 1
ATOM 1414 C C . SER A 1 200 ? 34.882 3.102 -16.364 1.00 33.62 179 SER A C 1
ATOM 1415 O O . SER A 1 200 ? 34.686 3.533 -15.230 1.00 32.94 179 SER A O 1
ATOM 1418 N N . LYS A 1 201 ? 33.891 2.853 -17.195 1.00 30.78 180 LYS A N 1
ATOM 1419 C CA . LYS A 1 201 ? 32.518 3.042 -16.799 1.00 32.73 180 LYS A CA 1
ATOM 1420 C C . LYS A 1 201 ? 32.100 2.211 -15.589 1.00 31.93 180 LYS A C 1
ATOM 1421 O O . LYS A 1 201 ? 31.269 2.643 -14.836 1.00 34.18 180 LYS A O 1
ATOM 1427 N N . LEU A 1 202 ? 32.640 1.017 -15.431 1.00 33.49 181 LEU A N 1
ATOM 1428 C CA . LEU A 1 202 ? 32.201 0.089 -14.369 1.00 38.38 181 LEU A CA 1
ATOM 1429 C C . LEU A 1 202 ? 33.132 0.076 -13.198 1.00 36.82 181 LEU A C 1
ATOM 1430 O O . LEU A 1 202 ? 32.870 -0.615 -12.197 1.00 38.15 181 LEU A O 1
ATOM 1435 N N . ASP A 1 203 ? 34.227 0.829 -13.333 1.00 38.40 182 ASP A N 1
ATOM 1436 C CA . ASP A 1 203 ? 35.231 0.941 -12.292 1.00 38.92 182 ASP A CA 1
ATOM 1437 C C . ASP A 1 203 ? 35.799 -0.438 -12.115 1.00 39.72 182 ASP A C 1
ATOM 1438 O O . ASP A 1 203 ? 36.031 -0.860 -11.009 1.00 34.78 182 ASP A O 1
ATOM 1443 N N . ALA A 1 204 ? 36.049 -1.151 -13.204 1.00 35.76 183 ALA A N 1
ATOM 1444 C CA . ALA A 1 204 ? 36.450 -2.558 -13.078 1.00 37.85 183 ALA A CA 1
ATOM 1445 C C . ALA A 1 204 ? 37.916 -2.795 -13.429 1.00 36.57 183 ALA A C 1
ATOM 1446 O O . ALA A 1 204 ? 38.449 -2.126 -14.291 1.00 38.78 183 ALA A O 1
ATOM 1448 N N . GLY A 1 205 ? 38.531 -3.779 -12.777 1.00 34.75 184 GLY A N 1
ATOM 1449 C CA . GLY A 1 205 ? 39.945 -4.048 -12.912 1.00 38.59 184 GLY A CA 1
ATOM 1450 C C . GLY A 1 205 ? 40.285 -4.876 -14.127 1.00 39.66 184 GLY A C 1
ATOM 1451 O O . GLY A 1 205 ? 41.377 -4.778 -14.631 1.00 40.13 184 GLY A O 1
ATOM 1452 N N . ASN A 1 206 ? 39.339 -5.673 -14.605 1.00 40.95 185 ASN A N 1
ATOM 1453 C CA . ASN A 1 206 ? 39.601 -6.591 -15.717 1.00 40.26 185 ASN A CA 1
ATOM 1454 C C . ASN A 1 206 ? 38.306 -6.864 -16.426 1.00 39.09 185 ASN A C 1
ATOM 1455 O O . ASN A 1 206 ? 37.254 -6.457 -15.944 1.00 35.11 185 ASN A O 1
ATOM 1460 N N . ARG A 1 207 ? 38.390 -7.523 -17.577 1.00 37.65 186 ARG A N 1
ATOM 1461 C CA . ARG A 1 207 ? 37.224 -7.798 -18.402 1.00 37.40 186 ARG A CA 1
ATOM 1462 C C . ARG A 1 207 ? 36.211 -8.746 -17.754 1.00 34.92 186 ARG A C 1
ATOM 1463 O O . ARG A 1 207 ? 34.991 -8.546 -17.902 1.00 33.00 186 ARG A O 1
ATOM 1471 N N . THR A 1 208 ? 36.715 -9.783 -17.087 1.00 32.30 187 THR A N 1
ATOM 1472 C CA . THR A 1 208 ? 35.875 -10.689 -16.326 1.00 35.93 187 THR A CA 1
ATOM 1473 C C . THR A 1 208 ? 35.076 -9.944 -15.264 1.00 31.17 187 THR A C 1
ATOM 1474 O O . THR A 1 208 ? 33.873 -10.141 -15.144 1.00 33.89 187 THR A O 1
ATOM 1478 N N . GLU A 1 209 ? 35.728 -9.087 -14.508 1.00 35.33 188 GLU A N 1
ATOM 1479 C CA . GLU A 1 209 ? 35.023 -8.390 -13.431 1.00 32.84 188 GLU A CA 1
ATOM 1480 C C . GLU A 1 209 ? 34.009 -7.424 -14.037 1.00 30.50 188 GLU A C 1
ATOM 1481 O O . GLU A 1 209 ? 32.916 -7.271 -13.563 1.00 28.64 188 GLU A O 1
ATOM 1487 N N . ALA A 1 210 ? 34.336 -6.830 -15.177 1.00 31.45 189 ALA A N 1
ATOM 1488 C CA . ALA A 1 210 ? 33.362 -5.990 -15.827 1.00 27.48 189 ALA A CA 1
ATOM 1489 C C . ALA A 1 210 ? 32.122 -6.775 -16.206 1.00 24.76 189 ALA A C 1
ATOM 1490 O O . ALA A 1 210 ? 31.005 -6.283 -16.038 1.00 25.90 189 ALA A O 1
ATOM 1492 N N . ALA A 1 211 ? 32.304 -7.961 -16.757 1.00 27.81 190 ALA A N 1
ATOM 1493 C CA . ALA A 1 211 ? 31.192 -8.802 -17.226 1.00 25.23 190 ALA A CA 1
ATOM 1494 C C . ALA A 1 211 ? 30.265 -9.156 -16.064 1.00 24.54 190 ALA A C 1
ATOM 1495 O O . ALA A 1 211 ? 29.015 -9.138 -16.132 1.00 24.10 190 ALA A O 1
ATOM 1497 N N . ASN A 1 212 ? 30.917 -9.539 -14.975 1.00 28.46 191 ASN A N 1
ATOM 1498 C CA . ASN A 1 212 ? 30.148 -9.954 -13.771 1.00 29.80 191 ASN A CA 1
ATOM 1499 C C . ASN A 1 212 ? 29.285 -8.822 -13.245 1.00 30.39 191 ASN A C 1
ATOM 1500 O O . ASN A 1 212 ? 28.092 -9.016 -13.032 1.00 30.35 191 ASN A O 1
ATOM 1505 N N . ILE A 1 213 ? 29.917 -7.659 -13.001 1.00 32.84 192 ILE A N 1
ATOM 1506 C CA . ILE A 1 213 ? 29.249 -6.460 -12.490 1.00 27.48 192 ILE A CA 1
ATOM 1507 C C . ILE A 1 213 ? 28.084 -6.079 -13.392 1.00 28.88 192 ILE A C 1
ATOM 1508 O O . ILE A 1 213 ? 26.984 -5.827 -12.966 1.00 26.04 192 ILE A O 1
ATOM 1513 N N . ALA A 1 214 ? 28.332 -6.020 -14.688 1.00 26.94 193 ALA A N 1
ATOM 1514 C CA . ALA A 1 214 ? 27.264 -5.711 -15.596 1.00 23.56 193 ALA A CA 1
ATOM 1515 C C . ALA A 1 214 ? 26.090 -6.719 -15.554 1.00 24.19 193 ALA A C 1
ATOM 1516 O O . ALA A 1 214 ? 24.907 -6.326 -15.595 1.00 27.32 193 ALA A O 1
ATOM 1518 N N . LYS A 1 215 ? 26.410 -8.013 -15.446 1.00 26.59 194 LYS A N 1
ATOM 1519 C CA . LYS A 1 215 ? 25.400 -9.064 -15.425 1.00 27.17 194 LYS A CA 1
ATOM 1520 C C . LYS A 1 215 ? 24.555 -8.866 -14.206 1.00 26.11 194 LYS A C 1
ATOM 1521 O O . LYS A 1 215 ? 23.335 -8.736 -14.301 1.00 24.70 194 LYS A O 1
ATOM 1527 N N . GLU A 1 216 ? 25.256 -8.857 -13.073 1.00 25.43 195 GLU A N 1
ATOM 1528 C CA . GLU A 1 216 ? 24.615 -8.756 -11.766 1.00 27.75 195 GLU A CA 1
ATOM 1529 C C . GLU A 1 216 ? 23.826 -7.490 -11.612 1.00 28.98 195 GLU A C 1
ATOM 1530 O O . GLU A 1 216 ? 22.782 -7.495 -10.958 1.00 27.90 195 GLU A O 1
ATOM 1536 N N . SER A 1 217 ? 24.286 -6.385 -12.202 1.00 27.13 196 SER A N 1
ATOM 1537 C CA . SER A 1 217 ? 23.572 -5.116 -12.040 1.00 25.67 196 SER A CA 1
ATOM 1538 C C . SER A 1 217 ? 22.390 -4.938 -12.893 1.00 27.79 196 SER A C 1
ATOM 1539 O O . SER A 1 217 ? 21.646 -4.014 -12.683 1.00 29.35 196 SER A O 1
ATOM 1542 N N . GLY A 1 218 ? 22.176 -5.843 -13.846 1.00 27.36 197 GLY A N 1
ATOM 1543 C CA . GLY A 1 218 ? 20.962 -5.858 -14.600 1.00 22.29 197 GLY A CA 1
ATOM 1544 C C . GLY A 1 218 ? 21.224 -5.305 -16.000 1.00 24.42 197 GLY A C 1
ATOM 1545 O O . GLY A 1 218 ? 20.305 -4.955 -16.665 1.00 23.07 197 GLY A O 1
ATOM 1546 N N . TRP A 1 219 ? 22.470 -5.158 -16.371 1.00 24.94 198 TRP A N 1
ATOM 1547 C CA . TRP A 1 219 ? 22.764 -4.315 -17.516 1.00 28.07 198 TRP A CA 1
ATOM 1548 C C . TRP A 1 219 ? 23.070 -5.121 -18.755 1.00 29.30 198 TRP A C 1
ATOM 1549 O O . TRP A 1 219 ? 23.333 -4.510 -19.820 1.00 30.18 198 TRP A O 1
ATOM 1560 N N . LEU A 1 220 ? 23.055 -6.452 -18.647 1.00 25.38 199 LEU A N 1
ATOM 1561 C CA . LEU A 1 220 ? 23.197 -7.278 -19.854 1.00 30.05 199 LEU A CA 1
ATOM 1562 C C . LEU A 1 220 ? 21.918 -8.069 -20.202 1.00 38.11 199 LEU A C 1
ATOM 1563 O O . LEU A 1 220 ? 22.085 -9.084 -20.883 1.00 34.50 199 LEU A O 1
ATOM 1569 N N . HIS B 1 21 ? 6.891 15.329 25.762 1.00 51.61 0 HIS B N 1
ATOM 1570 C CA . HIS B 1 21 ? 7.752 14.774 24.675 1.00 50.45 0 HIS B CA 1
ATOM 1571 C C . HIS B 1 21 ? 7.098 14.986 23.252 1.00 41.92 0 HIS B C 1
ATOM 1572 O O . HIS B 1 21 ? 6.605 16.046 22.982 1.00 37.71 0 HIS B O 1
ATOM 1579 N N . MET B 1 22 ? 7.049 13.965 22.403 1.00 42.18 1 MET B N 1
ATOM 1580 C CA . MET B 1 22 ? 6.753 14.125 20.969 1.00 36.65 1 MET B CA 1
ATOM 1581 C C . MET B 1 22 ? 5.299 14.463 20.635 1.00 35.40 1 MET B C 1
ATOM 1582 O O . MET B 1 22 ? 4.339 13.976 21.242 1.00 34.33 1 MET B O 1
ATOM 1587 N N . LYS B 1 23 ? 5.145 15.310 19.637 1.00 30.80 2 LYS B N 1
ATOM 1588 C CA . LYS B 1 23 ? 3.877 15.632 19.072 1.00 32.13 2 LYS B CA 1
ATOM 1589 C C . LYS B 1 23 ? 3.860 14.983 17.662 1.00 27.14 2 LYS B C 1
ATOM 1590 O O . LYS B 1 23 ? 4.835 15.109 16.846 1.00 24.46 2 LYS B O 1
ATOM 1596 N N . VAL B 1 24 ? 2.819 14.185 17.448 1.00 26.52 3 VAL B N 1
ATOM 1597 C CA . VAL B 1 24 ? 2.703 13.328 16.264 1.00 24.75 3 VAL B CA 1
ATOM 1598 C C . VAL B 1 24 ? 1.420 13.664 15.549 1.00 25.93 3 VAL B C 1
ATOM 1599 O O . VAL B 1 24 ? 0.346 13.674 16.151 1.00 28.00 3 VAL B O 1
ATOM 1603 N N . LEU B 1 25 ? 1.533 13.855 14.231 1.00 22.00 4 LEU B N 1
ATOM 1604 C CA . LEU B 1 25 ? 0.402 14.086 13.338 1.00 22.85 4 LEU B CA 1
ATOM 1605 C C . LEU B 1 25 ? 0.117 12.814 12.543 1.00 19.58 4 LEU B C 1
ATOM 1606 O O . LEU B 1 25 ? 1.034 12.212 11.995 1.00 20.42 4 LEU B O 1
ATOM 1611 N N . VAL B 1 26 ? -1.147 12.404 12.546 1.00 20.05 5 VAL B N 1
ATOM 1612 C CA . VAL B 1 26 ? -1.654 11.344 11.627 1.00 20.75 5 VAL B CA 1
ATOM 1613 C C . VAL B 1 26 ? -2.526 11.947 10.589 1.00 18.97 5 VAL B C 1
ATOM 1614 O O . VAL B 1 26 ? -3.589 12.423 10.865 1.00 16.91 5 VAL B O 1
ATOM 1618 N N . ALA B 1 27 ? -2.139 11.830 9.305 1.00 17.40 6 ALA B N 1
ATOM 1619 C CA . ALA B 1 27 ? -3.024 12.265 8.335 1.00 16.91 6 ALA B CA 1
ATOM 1620 C C . ALA B 1 27 ? -3.363 11.042 7.397 1.00 17.08 6 ALA B C 1
ATOM 1621 O O . ALA B 1 27 ? -2.497 10.482 6.679 1.00 17.16 6 ALA B O 1
ATOM 1623 N N . GLU B 1 28 ? -4.595 10.658 7.450 1.00 16.80 7 GLU B N 1
ATOM 1624 C CA . GLU B 1 28 ? -5.121 9.389 7.020 1.00 17.36 7 GLU B CA 1
ATOM 1625 C C . GLU B 1 28 ? -6.594 9.585 6.800 1.00 19.12 7 GLU B C 1
ATOM 1626 O O . GLU B 1 28 ? -7.412 9.909 7.723 1.00 14.43 7 GLU B O 1
ATOM 1632 N N . ASP B 1 29 ? -7.080 9.360 5.581 1.00 14.80 8 ASP B N 1
ATOM 1633 C CA . ASP B 1 29 ? -8.465 9.518 5.304 1.00 17.87 8 ASP B CA 1
ATOM 1634 C C . ASP B 1 29 ? -9.344 8.324 5.682 1.00 18.34 8 ASP B C 1
ATOM 1635 O O . ASP B 1 29 ? -10.547 8.475 5.775 1.00 20.41 8 ASP B O 1
ATOM 1640 N N . GLN B 1 30 ? -8.786 7.140 5.921 1.00 20.10 9 GLN B N 1
ATOM 1641 C CA . GLN B 1 30 ? -9.619 5.996 6.246 1.00 21.63 9 GLN B CA 1
ATOM 1642 C C . GLN B 1 30 ? -9.792 5.977 7.753 1.00 19.93 9 GLN B C 1
ATOM 1643 O O . GLN B 1 30 ? -8.799 5.862 8.458 1.00 18.88 9 GLN B O 1
ATOM 1649 N N . SER B 1 31 ? -11.028 6.151 8.154 1.00 20.93 10 SER B N 1
ATOM 1650 C CA . SER B 1 31 ? -11.416 6.304 9.595 1.00 20.51 10 SER B CA 1
ATOM 1651 C C . SER B 1 31 ? -10.857 5.213 10.475 1.00 22.44 10 SER B C 1
ATOM 1652 O O . SER B 1 31 ? -10.292 5.472 11.565 1.00 20.75 10 SER B O 1
ATOM 1655 N N . MET B 1 32 ? -10.985 3.961 10.058 1.00 22.22 11 MET B N 1
ATOM 1656 C CA . MET B 1 32 ? -10.346 2.889 10.897 1.00 24.08 11 MET B CA 1
ATOM 1657 C C . MET B 1 32 ? -8.840 2.884 10.988 1.00 23.22 11 MET B C 1
ATOM 1658 O O . MET B 1 32 ? -8.301 2.730 12.081 1.00 20.90 11 MET B O 1
ATOM 1663 N N . LEU B 1 33 ? -8.149 3.107 9.883 1.00 20.75 12 LEU B N 1
ATOM 1664 C CA . LEU B 1 33 ? -6.691 3.271 9.880 1.00 23.14 12 LEU B CA 1
ATOM 1665 C C . LEU B 1 33 ? -6.276 4.427 10.778 1.00 21.36 12 LEU B C 1
ATOM 1666 O O . LEU B 1 33 ? -5.403 4.266 11.630 1.00 22.10 12 LEU B O 1
ATOM 1671 N N . ARG B 1 34 ? -6.972 5.547 10.637 1.00 23.56 13 ARG B N 1
ATOM 1672 C CA . ARG B 1 34 ? -6.663 6.753 11.405 1.00 21.22 13 ARG B CA 1
ATOM 1673 C C . ARG B 1 34 ? -6.813 6.524 12.877 1.00 21.27 13 ARG B C 1
ATOM 1674 O O . ARG B 1 34 ? -5.856 6.774 13.636 1.00 18.41 13 ARG B O 1
ATOM 1682 N N . ASP B 1 35 ? -7.975 6.041 13.249 1.00 20.76 14 ASP B N 1
ATOM 1683 C CA . ASP B 1 35 ? -8.293 5.755 14.709 1.00 20.36 14 ASP B CA 1
ATOM 1684 C C . ASP B 1 35 ? -7.329 4.711 15.276 1.00 20.48 14 ASP B C 1
ATOM 1685 O O . ASP B 1 35 ? -6.820 4.878 16.390 1.00 23.96 14 ASP B O 1
ATOM 1690 N N . ALA B 1 36 ? -6.976 3.677 14.500 1.00 20.01 15 ALA B N 1
ATOM 1691 C CA . ALA B 1 36 ? -6.048 2.663 14.989 1.00 20.75 15 ALA B CA 1
ATOM 1692 C C . ALA B 1 36 ? -4.607 3.185 15.153 1.00 21.91 15 ALA B C 1
ATOM 1693 O O . ALA B 1 36 ? -3.925 2.856 16.152 1.00 23.02 15 ALA B O 1
ATOM 1695 N N . MET B 1 37 ? -4.134 3.976 14.183 1.00 21.00 16 MET B N 1
ATOM 1696 C CA . MET B 1 37 ? -2.815 4.622 14.261 1.00 20.52 16 MET B CA 1
ATOM 1697 C C . MET B 1 37 ? -2.794 5.479 15.537 1.00 21.04 16 MET B C 1
ATOM 1698 O O . MET B 1 37 ? -1.852 5.338 16.369 1.00 23.82 16 MET B O 1
ATOM 1703 N N . CYS B 1 38 ? -3.852 6.264 15.748 1.00 23.27 17 CYS B N 1
ATOM 1704 C CA . CYS B 1 38 ? -3.914 7.216 16.901 1.00 21.77 17 CYS B CA 1
ATOM 1705 C C . CYS B 1 38 ? -3.945 6.445 18.173 1.00 25.09 17 CYS B C 1
ATOM 1706 O O . CYS B 1 38 ? -3.187 6.754 19.105 1.00 23.57 17 CYS B O 1
ATOM 1709 N N . GLN B 1 39 ? -4.806 5.448 18.223 1.00 25.80 18 GLN B N 1
ATOM 1710 C CA . GLN B 1 39 ? -4.908 4.623 19.438 1.00 23.09 18 GLN B CA 1
ATOM 1711 C C . GLN B 1 39 ? -3.562 3.952 19.760 1.00 25.28 18 GLN B C 1
ATOM 1712 O O . GLN B 1 39 ? -3.108 3.983 20.903 1.00 19.66 18 GLN B O 1
ATOM 1718 N N . LEU B 1 40 ? -2.848 3.379 18.788 1.00 22.39 19 LEU B N 1
ATOM 1719 C CA . LEU B 1 40 ? -1.519 2.825 19.131 1.00 26.47 19 LEU B CA 1
ATOM 1720 C C . LEU B 1 40 ? -0.529 3.884 19.525 1.00 26.46 19 LEU B C 1
ATOM 1721 O O . LEU B 1 40 ? 0.349 3.572 20.302 1.00 27.62 19 LEU B O 1
ATOM 1726 N N . LEU B 1 41 ? -0.616 5.117 18.972 1.00 24.24 20 LEU B N 1
ATOM 1727 C CA . LEU B 1 41 ? 0.303 6.202 19.412 1.00 23.33 20 LEU B CA 1
ATOM 1728 C C . LEU B 1 41 ? 0.063 6.535 20.886 1.00 22.96 20 LEU B C 1
ATOM 1729 O O . LEU B 1 41 ? 1.012 6.887 21.583 1.00 23.01 20 LEU B O 1
ATOM 1734 N N . THR B 1 42 ? -1.174 6.424 21.347 1.00 25.96 21 THR B N 1
ATOM 1735 C CA . THR B 1 42 ? -1.440 6.761 22.796 1.00 29.36 21 THR B CA 1
ATOM 1736 C C . THR B 1 42 ? -0.739 5.791 23.787 1.00 33.38 21 THR B C 1
ATOM 1737 O O . THR B 1 42 ? -0.683 6.060 25.017 1.00 35.41 21 THR B O 1
ATOM 1741 N N . LEU B 1 43 ? -0.252 4.660 23.264 1.00 33.62 22 LEU B N 1
ATOM 1742 C CA . LEU B 1 43 ? 0.462 3.638 24.072 1.00 33.46 22 LEU B CA 1
ATOM 1743 C C . LEU B 1 43 ? 1.968 3.813 24.003 1.00 34.17 22 LEU B C 1
ATOM 1744 O O . LEU B 1 43 ? 2.711 3.018 24.602 1.00 31.99 22 LEU B O 1
ATOM 1749 N N . GLN B 1 44 ? 2.443 4.738 23.165 1.00 36.26 23 GLN B N 1
ATOM 1750 C CA . GLN B 1 44 ? 3.876 4.879 23.007 1.00 37.59 23 GLN B CA 1
ATOM 1751 C C . GLN B 1 44 ? 4.340 5.851 24.105 1.00 34.96 23 GLN B C 1
ATOM 1752 O O . GLN B 1 44 ? 3.772 6.916 24.257 1.00 31.54 23 GLN B O 1
ATOM 1758 N N . PRO B 1 45 ? 5.397 5.488 24.853 1.00 42.60 24 PRO B N 1
ATOM 1759 C CA . PRO B 1 45 ? 5.763 6.304 26.041 1.00 46.38 24 PRO B CA 1
ATOM 1760 C C . PRO B 1 45 ? 6.249 7.732 25.712 1.00 43.55 24 PRO B C 1
ATOM 1761 O O . PRO B 1 45 ? 5.892 8.690 26.388 1.00 39.32 24 PRO B O 1
ATOM 1765 N N . ASP B 1 46 ? 7.012 7.867 24.638 1.00 47.92 25 ASP B N 1
ATOM 1766 C CA . ASP B 1 46 ? 7.580 9.166 24.285 1.00 48.03 25 ASP B CA 1
ATOM 1767 C C . ASP B 1 46 ? 6.620 10.112 23.518 1.00 45.13 25 ASP B C 1
ATOM 1768 O O . ASP B 1 46 ? 7.076 11.143 23.032 1.00 47.81 25 ASP B O 1
ATOM 1773 N N . VAL B 1 47 ? 5.316 9.773 23.428 1.00 39.53 26 VAL B N 1
ATOM 1774 C CA . VAL B 1 47 ? 4.320 10.593 22.734 1.00 39.76 26 VAL B CA 1
ATOM 1775 C C . VAL B 1 47 ? 3.451 11.307 23.742 1.00 40.40 26 VAL B C 1
ATOM 1776 O O . VAL B 1 47 ? 2.869 10.681 24.611 1.00 39.62 26 VAL B O 1
ATOM 1780 N N . GLU B 1 48 ? 3.352 12.623 23.584 1.00 39.92 27 GLU B N 1
ATOM 1781 C CA . GLU B 1 48 ? 2.636 13.492 24.495 1.00 38.30 27 GLU B CA 1
ATOM 1782 C C . GLU B 1 48 ? 1.328 13.978 23.864 1.00 38.61 27 GLU B C 1
ATOM 1783 O O . GLU B 1 48 ? 0.314 14.198 24.542 1.00 33.16 27 GLU B O 1
ATOM 1789 N N . SER B 1 49 ? 1.299 14.145 22.541 1.00 33.25 28 SER B N 1
ATOM 1790 C CA . SER B 1 49 ? 0.054 14.535 21.965 1.00 31.38 28 SER B CA 1
ATOM 1791 C C . SER B 1 49 ? -0.047 14.000 20.547 1.00 28.15 28 SER B C 1
ATOM 1792 O O . SER B 1 49 ? 0.973 13.813 19.865 1.00 26.03 28 SER B O 1
ATOM 1795 N N . VAL B 1 50 ? -1.283 13.792 20.160 1.00 26.99 29 VAL B N 1
ATOM 1796 C CA . VAL B 1 50 ? -1.620 13.245 18.828 1.00 26.83 29 VAL B CA 1
ATOM 1797 C C . VAL B 1 50 ? -2.608 14.149 18.116 1.00 27.04 29 VAL B C 1
ATOM 1798 O O . VAL B 1 50 ? -3.688 14.458 18.644 1.00 25.97 29 VAL B O 1
ATOM 1802 N N . LEU B 1 51 ? -2.302 14.477 16.865 1.00 24.14 30 LEU B N 1
ATOM 1803 C CA . LEU B 1 51 ? -3.117 15.344 16.027 1.00 27.78 30 LEU B CA 1
ATOM 1804 C C . LEU B 1 51 ? -3.518 14.530 14.817 1.00 23.15 30 LEU B C 1
ATOM 1805 O O . LEU B 1 51 ? -2.726 13.709 14.399 1.00 23.36 30 LEU B O 1
ATOM 1810 N N . GLN B 1 52 ? -4.719 14.733 14.326 1.00 24.76 31 GLN B N 1
ATOM 1811 C CA . GLN B 1 52 ? -5.194 13.948 13.190 1.00 27.55 31 GLN B CA 1
ATOM 1812 C C . GLN B 1 52 ? -5.876 14.829 12.185 1.00 25.38 31 GLN B C 1
ATOM 1813 O O . GLN B 1 52 ? -6.476 15.837 12.552 1.00 25.04 31 GLN B O 1
ATOM 1819 N N . ALA B 1 53 ? -5.809 14.404 10.900 1.00 22.85 32 ALA B N 1
ATOM 1820 C CA . ALA B 1 53 ? -6.387 15.102 9.767 1.00 19.54 32 ALA B CA 1
ATOM 1821 C C . ALA B 1 53 ? -6.823 14.013 8.780 1.00 17.14 32 ALA B C 1
ATOM 1822 O O . ALA B 1 53 ? -6.219 12.919 8.703 1.00 15.91 32 ALA B O 1
ATOM 1824 N N . LYS B 1 54 ? -7.911 14.266 8.066 1.00 18.08 33 LYS B N 1
ATOM 1825 C CA . LYS B 1 54 ? -8.414 13.270 7.140 1.00 20.24 33 LYS B CA 1
ATOM 1826 C C . LYS B 1 54 ? -8.066 13.562 5.684 1.00 20.22 33 LYS B C 1
ATOM 1827 O O . LYS B 1 54 ? -8.392 12.745 4.839 1.00 19.51 33 LYS B O 1
ATOM 1833 N N . ASN B 1 55 ? -7.400 14.659 5.417 1.00 17.67 34 ASN B N 1
ATOM 1834 C CA . ASN B 1 55 ? -6.885 14.917 4.059 1.00 19.12 34 ASN B CA 1
ATOM 1835 C C . ASN B 1 55 ? -5.664 15.781 4.118 1.00 19.69 34 ASN B C 1
ATOM 1836 O O . ASN B 1 55 ? -5.247 16.327 5.158 1.00 14.11 34 ASN B O 1
ATOM 1841 N N . GLY B 1 56 ? -5.009 15.969 3.004 1.00 14.14 35 GLY B N 1
ATOM 1842 C CA . GLY B 1 56 ? -3.755 16.653 3.021 1.00 14.46 35 GLY B CA 1
ATOM 1843 C C . GLY B 1 56 ? -3.835 18.153 3.222 1.00 15.93 35 GLY B C 1
ATOM 1844 O O . GLY B 1 56 ? -2.912 18.724 3.836 1.00 16.97 35 GLY B O 1
ATOM 1845 N N . GLN B 1 57 ? -4.955 18.803 2.800 1.00 15.04 36 GLN B N 1
ATOM 1846 C CA . GLN B 1 57 ? -5.107 20.208 2.991 1.00 17.67 36 GLN B CA 1
ATOM 1847 C C . GLN B 1 57 ? -5.268 20.481 4.550 1.00 16.64 36 GLN B C 1
ATOM 1848 O O . GLN B 1 57 ? -4.624 21.357 5.087 1.00 19.99 36 GLN B O 1
ATOM 1854 N N . GLU B 1 58 ? -6.069 19.663 5.186 1.00 18.05 37 GLU B N 1
ATOM 1855 C CA . GLU B 1 58 ? -6.216 19.710 6.671 1.00 16.51 37 GLU B CA 1
ATOM 1856 C C . GLU B 1 58 ? -4.917 19.473 7.400 1.00 19.90 37 GLU B C 1
ATOM 1857 O O . GLU B 1 58 ? -4.645 20.109 8.474 1.00 19.36 37 GLU B O 1
ATOM 1863 N N . ALA B 1 59 ? -4.132 18.533 6.921 1.00 18.51 38 ALA B N 1
ATOM 1864 C CA . ALA B 1 59 ? -2.793 18.271 7.486 1.00 20.27 38 ALA B CA 1
ATOM 1865 C C . ALA B 1 59 ? -1.863 19.509 7.410 1.00 21.95 38 ALA B C 1
ATOM 1866 O O . ALA B 1 59 ? -1.232 19.913 8.360 1.00 19.38 38 ALA B O 1
ATOM 1868 N N . ILE B 1 60 ? -1.799 20.157 6.241 1.00 17.98 39 ILE B N 1
ATOM 1869 C CA . ILE B 1 60 ? -1.049 21.391 6.090 1.00 17.99 39 ILE B CA 1
ATOM 1870 C C . ILE B 1 60 ? -1.519 22.491 7.060 1.00 17.41 39 ILE B C 1
ATOM 1871 O O . ILE B 1 60 ? -0.694 23.219 7.581 1.00 22.83 39 ILE B O 1
ATOM 1876 N N . GLN B 1 61 ? -2.824 22.606 7.267 1.00 16.69 40 GLN B N 1
ATOM 1877 C CA . GLN B 1 61 ? -3.340 23.649 8.080 1.00 19.93 40 GLN B CA 1
ATOM 1878 C C . GLN B 1 61 ? -2.891 23.359 9.532 1.00 19.89 40 GLN B C 1
ATOM 1879 O O . GLN B 1 61 ? -2.586 24.305 10.287 1.00 22.83 40 GLN B O 1
ATOM 1885 N N . LEU B 1 62 ? -2.832 22.093 9.912 1.00 21.01 41 LEU B N 1
ATOM 1886 C CA . LEU B 1 62 ? -2.406 21.817 11.382 1.00 20.61 41 LEU B CA 1
ATOM 1887 C C . LEU B 1 62 ? -0.919 22.098 11.503 1.00 20.96 41 LEU B C 1
ATOM 1888 O O . LEU B 1 62 ? -0.401 22.578 12.501 1.00 25.14 41 LEU B O 1
ATOM 1893 N N . LEU B 1 63 ? -0.171 21.800 10.431 1.00 20.62 42 LEU B N 1
ATOM 1894 C CA . LEU B 1 63 ? 1.221 22.181 10.364 1.00 18.97 42 LEU B CA 1
ATOM 1895 C C . LEU B 1 63 ? 1.466 23.676 10.314 1.00 17.42 42 LEU B C 1
ATOM 1896 O O . LEU B 1 63 ? 2.595 24.090 10.542 1.00 22.13 42 LEU B O 1
ATOM 1901 N N . GLU B 1 64 ? 0.476 24.479 10.000 1.00 18.22 43 GLU B N 1
ATOM 1902 C CA . GLU B 1 64 ? 0.570 25.943 10.064 1.00 21.34 43 GLU B CA 1
ATOM 1903 C C . GLU B 1 64 ? 0.236 26.414 11.444 1.00 27.75 43 GLU B C 1
ATOM 1904 O O . GLU B 1 64 ? 0.565 27.548 11.803 1.00 30.42 43 GLU B O 1
ATOM 1910 N N . LYS B 1 65 ? -0.404 25.529 12.192 1.00 27.68 44 LYS B N 1
ATOM 1911 C CA . LYS B 1 65 ? -0.898 25.828 13.564 1.00 31.88 44 LYS B CA 1
ATOM 1912 C C . LYS B 1 65 ? 0.075 25.453 14.623 1.00 33.45 44 LYS B C 1
ATOM 1913 O O . LYS B 1 65 ? 0.258 26.210 15.567 1.00 39.21 44 LYS B O 1
ATOM 1919 N N . GLU B 1 66 ? 0.666 24.273 14.502 1.00 32.57 45 GLU B N 1
ATOM 1920 C CA . GLU B 1 66 ? 1.392 23.612 15.606 1.00 35.45 45 GLU B CA 1
ATOM 1921 C C . GLU B 1 66 ? 2.711 23.002 15.198 1.00 33.89 45 GLU B C 1
ATOM 1922 O O . GLU B 1 66 ? 2.897 22.526 14.076 1.00 31.45 45 GLU B O 1
ATOM 1928 N N . SER B 1 67 ? 3.624 22.944 16.149 1.00 30.38 46 SER B N 1
ATOM 1929 C CA . SER B 1 67 ? 4.889 22.317 15.934 1.00 37.05 46 SER B CA 1
ATOM 1930 C C . SER B 1 67 ? 4.633 20.822 15.974 1.00 33.18 46 SER B C 1
ATOM 1931 O O . SER B 1 67 ? 3.947 20.397 16.865 1.00 38.20 46 SER B O 1
ATOM 1934 N N . VAL B 1 68 ? 5.167 20.048 15.021 1.00 26.52 47 VAL B N 1
ATOM 1935 C CA . VAL B 1 68 ? 5.015 18.605 14.977 1.00 25.13 47 VAL B CA 1
ATOM 1936 C C . VAL B 1 68 ? 6.368 17.922 14.813 1.00 25.91 47 VAL B C 1
ATOM 1937 O O . VAL B 1 68 ? 7.174 18.302 13.945 1.00 26.60 47 VAL B O 1
ATOM 1941 N N . ASP B 1 69 ? 6.642 16.901 15.613 1.00 23.41 48 ASP B N 1
ATOM 1942 C CA . ASP B 1 69 ? 7.930 16.210 15.587 1.00 22.37 48 ASP B CA 1
ATOM 1943 C C . ASP B 1 69 ? 7.992 15.173 14.481 1.00 21.79 48 ASP B C 1
ATOM 1944 O O . ASP B 1 69 ? 9.011 14.991 13.776 1.00 25.14 48 ASP B O 1
ATOM 1949 N N . ILE B 1 70 ? 6.869 14.497 14.280 1.00 22.22 49 ILE B N 1
ATOM 1950 C CA . ILE B 1 70 ? 6.790 13.406 13.276 1.00 21.02 49 ILE B CA 1
ATOM 1951 C C . ILE B 1 70 ? 5.378 13.312 12.732 1.00 22.75 49 ILE B C 1
ATOM 1952 O O . ILE B 1 70 ? 4.375 13.470 13.440 1.00 18.76 49 ILE B O 1
ATOM 1957 N N . ALA B 1 71 ? 5.261 13.103 11.416 1.00 19.40 50 ALA B N 1
ATOM 1958 C CA . ALA B 1 71 ? 3.978 12.956 10.861 1.00 20.34 50 ALA B CA 1
ATOM 1959 C C . ALA B 1 71 ? 3.887 11.690 9.993 1.00 20.87 50 ALA B C 1
ATOM 1960 O O . ALA B 1 71 ? 4.846 11.364 9.280 1.00 20.81 50 ALA B O 1
ATOM 1962 N N . ILE B 1 72 ? 2.747 10.997 10.122 1.00 19.46 51 ILE B N 1
ATOM 1963 C CA . ILE B 1 72 ? 2.366 9.849 9.272 1.00 19.28 51 ILE B CA 1
ATOM 1964 C C . ILE B 1 72 ? 1.407 10.362 8.213 1.00 19.68 51 ILE B C 1
ATOM 1965 O O . ILE B 1 72 ? 0.359 10.931 8.482 1.00 18.53 51 ILE B O 1
ATOM 1970 N N . LEU B 1 73 ? 1.783 10.123 6.970 1.00 18.57 52 LEU B N 1
ATOM 1971 C CA . LEU B 1 73 ? 1.033 10.698 5.864 1.00 17.97 52 LEU B CA 1
ATOM 1972 C C . LEU B 1 73 ? 0.656 9.619 4.817 1.00 20.75 52 LEU B C 1
ATOM 1973 O O . LEU B 1 73 ? 1.562 8.952 4.246 1.00 20.25 52 LEU B O 1
ATOM 1978 N N . ASP B 1 74 ? -0.636 9.471 4.541 1.00 18.48 53 ASP B N 1
ATOM 1979 C CA . ASP B 1 74 ? -1.072 8.418 3.672 1.00 17.13 53 ASP B CA 1
ATOM 1980 C C . ASP B 1 74 ? -1.019 9.039 2.253 1.00 17.73 53 ASP B C 1
ATOM 1981 O O . ASP B 1 74 ? -1.533 10.099 2.045 1.00 15.57 53 ASP B O 1
ATOM 1986 N N . VAL B 1 75 ? -0.377 8.347 1.350 1.00 18.58 54 VAL B N 1
ATOM 1987 C CA . VAL B 1 75 ? -0.303 8.813 -0.044 1.00 21.22 54 VAL B CA 1
ATOM 1988 C C . VAL B 1 75 ? -1.697 8.893 -0.705 1.00 23.17 54 VAL B C 1
ATOM 1989 O O . VAL B 1 75 ? -1.923 9.653 -1.644 1.00 28.40 54 VAL B O 1
ATOM 1993 N N . GLU B 1 76 ? -2.631 8.047 -0.293 1.00 25.44 55 GLU B N 1
ATOM 1994 C CA . GLU B 1 76 ? -3.964 8.027 -0.902 1.00 24.87 55 GLU B CA 1
ATOM 1995 C C . GLU B 1 76 ? -4.988 9.000 -0.367 1.00 23.98 55 GLU B C 1
ATOM 1996 O O . GLU B 1 76 ? -6.174 8.859 -0.694 1.00 23.44 55 GLU B O 1
ATOM 2002 N N . MET B 1 77 ? -4.609 9.966 0.480 1.00 22.79 56 MET B N 1
ATOM 2003 C CA . MET B 1 77 ? -5.536 11.000 0.868 1.00 20.54 56 MET B CA 1
ATOM 2004 C C . MET B 1 77 ? -6.132 11.783 -0.334 1.00 20.64 56 MET B C 1
ATOM 2005 O O . MET B 1 77 ? -5.407 12.184 -1.199 1.00 20.11 56 MET B O 1
ATOM 2010 N N . PRO B 1 78 ? -7.415 12.130 -0.229 1.00 21.44 57 PRO B N 1
ATOM 2011 C CA . PRO B 1 78 ? -8.042 13.115 -1.090 1.00 19.15 57 PRO B CA 1
ATOM 2012 C C . PRO B 1 78 ? -7.524 14.569 -0.823 1.00 18.15 57 PRO B C 1
ATOM 2013 O O . PRO B 1 78 ? -6.899 14.870 0.200 1.00 19.57 57 PRO B O 1
ATOM 2017 N N . VAL B 1 79 ? -7.872 15.462 -1.723 1.00 17.04 58 VAL B N 1
ATOM 2018 C CA . VAL B 1 79 ? -7.637 16.883 -1.725 1.00 18.23 58 VAL B CA 1
ATOM 2019 C C . VAL B 1 79 ? -6.165 17.215 -1.989 1.00 21.10 58 VAL B C 1
ATOM 2020 O O . VAL B 1 79 ? -5.815 17.804 -3.008 1.00 18.95 58 VAL B O 1
ATOM 2024 N N . LYS B 1 80 ? -5.282 16.848 -1.077 1.00 18.43 59 LYS B N 1
ATOM 2025 C CA . LYS B 1 80 ? -3.860 16.827 -1.275 1.00 21.89 59 LYS B CA 1
ATOM 2026 C C . LYS B 1 80 ? -3.344 15.510 -0.740 1.00 22.31 59 LYS B C 1
ATOM 2027 O O . LYS B 1 80 ? -3.598 15.098 0.419 1.00 18.34 59 LYS B O 1
ATOM 2033 N N . THR B 1 81 ? -2.499 14.890 -1.527 1.00 19.41 60 THR B N 1
ATOM 2034 C CA . THR B 1 81 ? -1.987 13.572 -1.163 1.00 19.48 60 THR B CA 1
ATOM 2035 C C . THR B 1 81 ? -0.856 13.654 -0.147 1.00 14.92 60 THR B C 1
ATOM 2036 O O . THR B 1 81 ? -0.274 14.673 0.019 1.00 14.47 60 THR B O 1
ATOM 2040 N N . GLY B 1 82 ? -0.488 12.533 0.442 1.00 18.01 61 GLY B N 1
ATOM 2041 C CA . GLY B 1 82 ? 0.621 12.542 1.464 1.00 17.18 61 GLY B CA 1
ATOM 2042 C C . GLY B 1 82 ? 1.958 12.889 0.831 1.00 15.87 61 GLY B C 1
ATOM 2043 O O . GLY B 1 82 ? 2.796 13.477 1.443 1.00 14.54 61 GLY B O 1
ATOM 2044 N N . LEU B 1 83 ? 2.135 12.679 -0.488 1.00 15.36 62 LEU B N 1
ATOM 2045 C CA . LEU B 1 83 ? 3.329 13.137 -1.110 1.00 15.69 62 LEU B CA 1
ATOM 2046 C C . LEU B 1 83 ? 3.393 14.671 -1.217 1.00 14.74 62 LEU B C 1
ATOM 2047 O O . LEU B 1 83 ? 4.453 15.275 -0.981 1.00 14.28 62 LEU B O 1
ATOM 2052 N N . GLU B 1 84 ? 2.276 15.321 -1.532 1.00 13.83 63 GLU B N 1
ATOM 2053 C CA . GLU B 1 84 ? 2.169 16.764 -1.552 1.00 14.57 63 GLU B CA 1
ATOM 2054 C C . GLU B 1 84 ? 2.409 17.385 -0.131 1.00 15.57 63 GLU B C 1
ATOM 2055 O O . GLU B 1 84 ? 3.090 18.442 0.072 1.00 15.34 63 GLU B O 1
ATOM 2061 N N . VAL B 1 85 ? 1.884 16.676 0.779 1.00 13.02 64 VAL B N 1
ATOM 2062 C CA . VAL B 1 85 ? 2.092 17.242 2.186 1.00 14.47 64 VAL B CA 1
ATOM 2063 C C . VAL B 1 85 ? 3.559 17.184 2.519 1.00 13.72 64 VAL B C 1
ATOM 2064 O O . VAL B 1 85 ? 4.124 18.183 2.912 1.00 18.93 64 VAL B O 1
ATOM 2068 N N . LEU B 1 86 ? 4.231 16.032 2.340 1.00 15.31 65 LEU B N 1
ATOM 2069 C CA . LEU B 1 86 ? 5.671 15.890 2.488 1.00 15.79 65 LEU B CA 1
ATOM 2070 C C . LEU B 1 86 ? 6.452 16.970 1.821 1.00 16.45 65 LEU B C 1
ATOM 2071 O O . LEU B 1 86 ? 7.312 17.597 2.374 1.00 15.27 65 LEU B O 1
ATOM 2076 N N . GLU B 1 87 ? 6.169 17.181 0.532 1.00 14.86 66 GLU B N 1
ATOM 2077 C CA . GLU B 1 87 ? 6.791 18.275 -0.178 1.00 18.27 66 GLU B CA 1
ATOM 2078 C C . GLU B 1 87 ? 6.581 19.660 0.384 1.00 17.15 66 GLU B C 1
ATOM 2079 O O . GLU B 1 87 ? 7.521 20.426 0.437 1.00 19.35 66 GLU B O 1
ATOM 2085 N N . TRP B 1 88 ? 5.396 19.968 0.889 1.00 18.67 67 TRP B N 1
ATOM 2086 C CA . TRP B 1 88 ? 5.140 21.242 1.527 1.00 18.03 67 TRP B CA 1
ATOM 2087 C C . TRP B 1 88 ? 5.974 21.386 2.805 1.00 16.87 67 TRP B C 1
ATOM 2088 O O . TRP B 1 88 ? 6.598 22.441 3.049 1.00 16.83 67 TRP B O 1
ATOM 2099 N N . ILE B 1 89 ? 5.969 20.333 3.582 1.00 17.88 68 ILE B N 1
ATOM 2100 C CA . ILE B 1 89 ? 6.773 20.303 4.865 1.00 15.99 68 ILE B CA 1
ATOM 2101 C C . ILE B 1 89 ? 8.247 20.595 4.584 1.00 19.49 68 ILE B C 1
ATOM 2102 O O . ILE B 1 89 ? 8.901 21.409 5.325 1.00 19.83 68 ILE B O 1
ATOM 2107 N N . ARG B 1 90 ? 8.782 20.027 3.481 1.00 18.36 69 ARG B N 1
ATOM 2108 C CA . ARG B 1 90 ? 10.169 20.163 3.195 1.00 18.14 69 ARG B CA 1
ATOM 2109 C C . ARG B 1 90 ? 10.458 21.581 2.596 1.00 18.59 69 ARG B C 1
ATOM 2110 O O . ARG B 1 90 ? 11.461 22.218 2.917 1.00 17.90 69 ARG B O 1
ATOM 2118 N N . SER B 1 91 ? 9.579 22.052 1.707 1.00 19.98 70 SER B N 1
ATOM 2119 C CA . SER B 1 91 ? 9.601 23.430 1.243 1.00 20.59 70 SER B CA 1
ATOM 2120 C C . SER B 1 91 ? 9.608 24.466 2.309 1.00 23.21 70 SER B C 1
ATOM 2121 O O . SER B 1 91 ? 10.238 25.484 2.133 1.00 22.04 70 SER B O 1
ATOM 2124 N N . GLU B 1 92 ? 8.876 24.201 3.376 1.00 21.34 71 GLU B N 1
ATOM 2125 C CA . GLU B 1 92 ? 8.849 25.066 4.560 1.00 25.26 71 GLU B CA 1
ATOM 2126 C C . GLU B 1 92 ? 9.954 24.825 5.537 1.00 24.85 71 GLU B C 1
ATOM 2127 O O . GLU B 1 92 ? 10.052 25.576 6.566 1.00 22.76 71 GLU B O 1
ATOM 2133 N N . LYS B 1 93 ? 10.792 23.822 5.287 1.00 23.09 72 LYS B N 1
ATOM 2134 C CA . LYS B 1 93 ? 11.970 23.551 6.166 1.00 23.81 72 LYS B CA 1
ATOM 2135 C C . LYS B 1 93 ? 11.556 23.317 7.601 1.00 24.72 72 LYS B C 1
ATOM 2136 O O . LYS B 1 93 ? 12.309 23.648 8.546 1.00 21.35 72 LYS B O 1
ATOM 2142 N N . LEU B 1 94 ? 10.401 22.696 7.771 1.00 25.31 73 LEU B N 1
ATOM 2143 C CA . LEU B 1 94 ? 9.952 22.332 9.138 1.00 24.78 73 LEU B CA 1
ATOM 2144 C C . LEU B 1 94 ? 10.807 21.245 9.690 1.00 25.58 73 LEU B C 1
ATOM 2145 O O . LEU B 1 94 ? 11.321 20.365 8.987 1.00 22.06 73 LEU B O 1
ATOM 2150 N N . GLU B 1 95 ? 11.044 21.287 10.992 1.00 24.97 74 GLU B N 1
ATOM 2151 C CA . GLU B 1 95 ? 11.816 20.228 11.625 1.00 28.45 74 GLU B CA 1
ATOM 2152 C C . GLU B 1 95 ? 10.899 19.070 11.977 1.00 28.83 74 GLU B C 1
ATOM 2153 O O . GLU B 1 95 ? 10.675 18.827 13.168 1.00 32.53 74 GLU B O 1
ATOM 2159 N N . THR B 1 96 ? 10.326 18.407 10.980 1.00 24.35 75 THR B N 1
ATOM 2160 C CA . THR B 1 96 ? 9.303 17.397 11.192 1.00 23.68 75 THR B CA 1
ATOM 2161 C C . THR B 1 96 ? 9.735 16.166 10.439 1.00 25.12 75 THR B C 1
ATOM 2162 O O . THR B 1 96 ? 9.989 16.225 9.217 1.00 20.36 75 THR B O 1
ATOM 2166 N N . LYS B 1 97 ? 9.863 15.041 11.113 1.00 21.51 76 LYS B N 1
ATOM 2167 C CA . LYS B 1 97 ? 10.170 13.777 10.372 1.00 24.03 76 LYS B CA 1
ATOM 2168 C C . LYS B 1 97 ? 8.885 13.274 9.698 1.00 21.13 76 LYS B C 1
ATOM 2169 O O . LYS B 1 97 ? 7.778 13.518 10.210 1.00 25.07 76 LYS B O 1
ATOM 2175 N N . VAL B 1 98 ? 9.035 12.606 8.554 1.00 22.07 77 VAL B N 1
ATOM 2176 C CA . VAL B 1 98 ? 7.873 12.209 7.721 1.00 20.42 77 VAL B CA 1
ATOM 2177 C C . VAL B 1 98 ? 7.973 10.719 7.407 1.00 18.74 77 VAL B C 1
ATOM 2178 O O . VAL B 1 98 ? 8.964 10.262 6.806 1.00 18.63 77 VAL B O 1
ATOM 2182 N N . VAL B 1 99 ? 6.976 9.974 7.839 1.00 18.20 78 VAL B N 1
ATOM 2183 C CA . VAL B 1 99 ? 6.634 8.598 7.422 1.00 17.48 78 VAL B CA 1
ATOM 2184 C C . VAL B 1 99 ? 5.425 8.542 6.538 1.00 20.21 78 VAL B C 1
ATOM 2185 O O . VAL B 1 99 ? 4.326 8.942 6.876 1.00 17.93 78 VAL B O 1
ATOM 2189 N N . VAL B 1 100 ? 5.657 8.134 5.283 1.00 17.87 79 VAL B N 1
ATOM 2190 C CA . VAL B 1 100 ? 4.581 7.946 4.326 1.00 18.47 79 VAL B CA 1
ATOM 2191 C C . VAL B 1 100 ? 4.155 6.485 4.263 1.00 16.05 79 VAL B C 1
ATOM 2192 O O . VAL B 1 100 ? 5.006 5.571 4.299 1.00 14.94 79 VAL B O 1
ATOM 2196 N N . VAL B 1 101 ? 2.834 6.276 4.207 1.00 17.30 80 VAL B N 1
ATOM 2197 C CA . VAL B 1 101 ? 2.212 4.973 4.051 1.00 16.54 80 VAL B CA 1
ATOM 2198 C C . VAL B 1 101 ? 1.442 4.902 2.682 1.00 17.60 80 VAL B C 1
ATOM 2199 O O . VAL B 1 101 ? 0.750 5.827 2.330 1.00 17.61 80 VAL B O 1
ATOM 2203 N N . THR B 1 102 ? 1.602 3.816 1.955 1.00 21.23 81 THR B N 1
ATOM 2204 C CA . THR B 1 102 ? 0.894 3.620 0.704 1.00 18.08 81 THR B CA 1
ATOM 2205 C C . THR B 1 102 ? 0.542 2.128 0.424 1.00 20.76 81 THR B C 1
ATOM 2206 O O . THR B 1 102 ? 1.157 1.191 0.962 1.00 19.67 81 THR B O 1
ATOM 2210 N N . THR B 1 103 ? -0.506 1.919 -0.373 1.00 22.44 82 THR B N 1
ATOM 2211 C CA . THR B 1 103 ? -0.903 0.578 -0.807 1.00 23.65 82 THR B CA 1
ATOM 2212 C C . THR B 1 103 ? -0.116 0.241 -2.105 1.00 23.20 82 THR B C 1
ATOM 2213 O O . THR B 1 103 ? 0.122 -0.898 -2.420 1.00 21.43 82 THR B O 1
ATOM 2217 N N . PHE B 1 104 ? 0.314 1.249 -2.794 1.00 24.73 83 PHE B N 1
ATOM 2218 C CA . PHE B 1 104 ? 0.816 1.009 -4.145 1.00 27.96 83 PHE B CA 1
ATOM 2219 C C . PHE B 1 104 ? 2.322 0.754 -4.121 1.00 26.91 83 PHE B C 1
ATOM 2220 O O . PHE B 1 104 ? 3.068 1.419 -3.388 1.00 23.84 83 PHE B O 1
ATOM 2228 N N . LYS B 1 105 ? 2.760 -0.168 -5.000 1.00 25.03 84 LYS B N 1
ATOM 2229 C CA . LYS B 1 105 ? 4.160 -0.513 -5.163 1.00 28.36 84 LYS B CA 1
ATOM 2230 C C . LYS B 1 105 ? 4.873 0.153 -6.357 1.00 28.14 84 LYS B C 1
ATOM 2231 O O . LYS B 1 105 ? 6.019 -0.191 -6.646 1.00 31.55 84 LYS B O 1
ATOM 2237 N N . ARG B 1 106 ? 4.225 1.098 -7.017 1.00 28.18 85 ARG B N 1
ATOM 2238 C CA . ARG B 1 106 ? 4.872 1.868 -8.065 1.00 33.72 85 ARG B CA 1
ATOM 2239 C C . ARG B 1 106 ? 6.135 2.500 -7.484 1.00 31.37 85 ARG B C 1
ATOM 2240 O O . ARG B 1 106 ? 6.075 3.233 -6.462 1.00 27.09 85 ARG B O 1
ATOM 2248 N N . ALA B 1 107 ? 7.240 2.250 -8.169 1.00 28.42 86 ALA B N 1
ATOM 2249 C CA . ALA B 1 107 ? 8.504 2.854 -7.837 1.00 28.20 86 ALA B CA 1
ATOM 2250 C C . ALA B 1 107 ? 8.470 4.388 -7.994 1.00 25.62 86 ALA B C 1
ATOM 2251 O O . ALA B 1 107 ? 9.220 5.083 -7.335 1.00 23.53 86 ALA B O 1
ATOM 2253 N N . GLY B 1 108 ? 7.629 4.923 -8.885 1.00 23.51 87 GLY B N 1
ATOM 2254 C CA . GLY B 1 108 ? 7.523 6.366 -9.104 1.00 22.78 87 GLY B CA 1
ATOM 2255 C C . GLY B 1 108 ? 7.122 7.190 -7.903 1.00 23.95 87 GLY B C 1
ATOM 2256 O O . GLY B 1 108 ? 7.673 8.291 -7.704 1.00 21.38 87 GLY B O 1
ATOM 2257 N N . TYR B 1 109 ? 6.227 6.597 -7.076 1.00 22.58 88 TYR B N 1
ATOM 2258 C CA . TYR B 1 109 ? 5.791 7.199 -5.819 1.00 24.38 88 TYR B CA 1
ATOM 2259 C C . TYR B 1 109 ? 6.937 7.199 -4.847 1.00 20.44 88 TYR B C 1
ATOM 2260 O O . TYR B 1 109 ? 7.142 8.174 -4.145 1.00 20.45 88 TYR B O 1
ATOM 2269 N N . PHE B 1 110 ? 7.627 6.075 -4.756 1.00 19.83 89 PHE B N 1
ATOM 2270 C CA . PHE B 1 110 ? 8.826 5.957 -3.932 1.00 20.71 89 PHE B CA 1
ATOM 2271 C C . PHE B 1 110 ? 9.879 6.941 -4.347 1.00 22.58 89 PHE B C 1
ATOM 2272 O O . PHE B 1 110 ? 10.385 7.664 -3.543 1.00 16.97 89 PHE B O 1
ATOM 2280 N N . GLU B 1 111 ? 10.166 7.029 -5.656 1.00 19.45 90 GLU B N 1
ATOM 2281 C CA . GLU B 1 111 ? 11.098 8.011 -6.158 1.00 20.87 90 GLU B CA 1
ATOM 2282 C C . GLU B 1 111 ? 10.751 9.452 -5.814 1.00 18.38 90 GLU B C 1
ATOM 2283 O O . GLU B 1 111 ? 11.634 10.214 -5.423 1.00 18.95 90 GLU B O 1
ATOM 2289 N N . ARG B 1 112 ? 9.496 9.835 -5.945 1.00 16.20 91 ARG B N 1
ATOM 2290 C CA . ARG B 1 112 ? 9.041 11.132 -5.636 1.00 18.3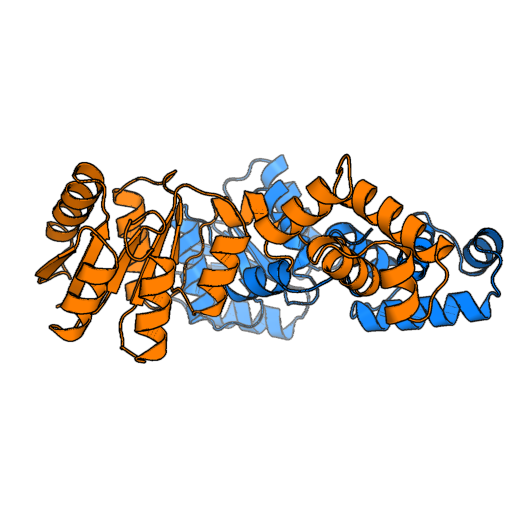7 91 ARG B CA 1
ATOM 2291 C C . ARG B 1 112 ? 9.286 11.390 -4.131 1.00 16.46 91 ARG B C 1
ATOM 2292 O O . ARG B 1 112 ? 9.804 12.454 -3.669 1.00 1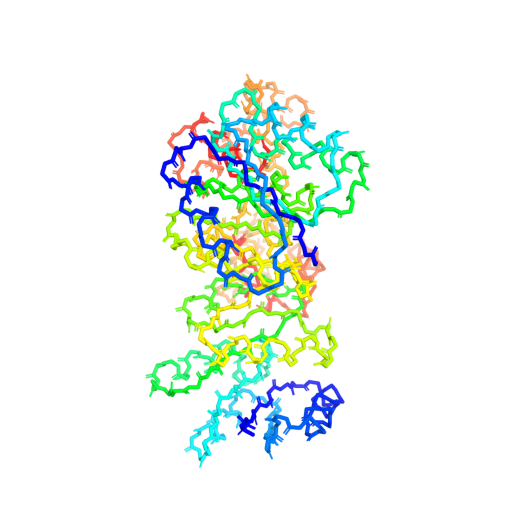7.02 91 ARG B O 1
ATOM 2300 N N . ALA B 1 113 ? 8.951 10.409 -3.371 1.00 16.21 92 ALA B N 1
ATOM 2301 C CA . ALA B 1 113 ? 9.162 10.598 -1.891 1.00 16.13 92 ALA B CA 1
ATOM 2302 C C . ALA B 1 113 ? 10.656 10.767 -1.542 1.00 15.69 92 ALA B C 1
ATOM 2303 O O . ALA B 1 113 ? 11.030 11.653 -0.780 1.00 18.98 92 ALA B O 1
ATOM 2305 N N . VAL B 1 114 ? 11.551 9.950 -2.111 1.00 18.23 93 VAL B N 1
ATOM 2306 C CA . VAL B 1 114 ? 12.992 10.104 -1.916 1.00 17.83 93 VAL B CA 1
ATOM 2307 C C . VAL B 1 114 ? 13.535 11.470 -2.353 1.00 16.76 93 VAL B C 1
ATOM 2308 O O . VAL B 1 114 ? 14.417 12.062 -1.742 1.00 17.78 93 VAL B O 1
ATOM 2312 N N . LYS B 1 115 ? 13.031 12.002 -3.477 1.00 17.12 94 LYS B N 1
ATOM 2313 C CA . LYS B 1 115 ? 13.398 13.324 -3.875 1.00 16.73 94 LYS B CA 1
ATOM 2314 C C . LYS B 1 115 ? 13.061 14.403 -2.859 1.00 17.34 94 LYS B C 1
ATOM 2315 O O . LYS B 1 115 ? 13.753 15.394 -2.800 1.00 15.15 94 LYS B O 1
ATOM 2321 N N . ALA B 1 116 ? 11.999 14.195 -2.073 1.00 15.56 95 ALA B N 1
ATOM 2322 C CA . ALA B 1 116 ? 11.653 15.172 -1.000 1.00 18.06 95 ALA B CA 1
ATOM 2323 C C . ALA B 1 116 ? 12.162 14.730 0.297 1.00 17.94 95 ALA B C 1
ATOM 2324 O O . ALA B 1 116 ? 11.759 15.351 1.308 1.00 20.42 95 ALA B O 1
ATOM 2326 N N . GLY B 1 117 ? 13.028 13.746 0.330 1.00 18.25 96 GLY B N 1
ATOM 2327 C CA . GLY B 1 117 ? 13.733 13.494 1.619 1.00 19.32 96 GLY B CA 1
ATOM 2328 C C . GLY B 1 117 ? 12.874 12.823 2.648 1.00 18.10 96 GLY B C 1
ATOM 2329 O O . GLY B 1 117 ? 13.002 13.137 3.871 1.00 20.63 96 GLY B O 1
ATOM 2330 N N . VAL B 1 118 ? 11.979 11.935 2.222 1.00 19.05 97 VAL B N 1
ATOM 2331 C CA . VAL B 1 118 ? 11.090 11.157 3.158 1.00 17.05 97 VAL B CA 1
ATOM 2332 C C . VAL B 1 118 ? 12.001 10.432 4.120 1.00 19.11 97 VAL B C 1
ATOM 2333 O O . VAL B 1 118 ? 13.087 9.981 3.771 1.00 18.07 97 VAL B O 1
ATOM 2337 N N . ASP B 1 119 ? 11.600 10.393 5.410 1.00 15.59 98 ASP B N 1
ATOM 2338 C CA . ASP B 1 119 ? 12.353 9.617 6.357 1.00 17.08 98 ASP B CA 1
ATOM 2339 C C . ASP B 1 119 ? 12.056 8.096 6.351 1.00 18.81 98 ASP B C 1
ATOM 2340 O O . ASP B 1 119 ? 12.960 7.279 6.600 1.00 20.98 98 ASP B O 1
ATOM 2345 N N . ALA B 1 120 ? 10.807 7.715 6.138 1.00 18.35 99 ALA B N 1
ATOM 2346 C CA . ALA B 1 120 ? 10.447 6.342 6.026 1.00 17.32 99 ALA B CA 1
ATOM 2347 C C . ALA B 1 120 ? 9.261 6.189 5.091 1.00 15.75 99 ALA B C 1
ATOM 2348 O O . ALA B 1 120 ? 8.421 7.068 4.967 1.00 16.79 99 ALA B O 1
ATOM 2350 N N . TYR B 1 121 ? 9.201 5.024 4.505 1.00 17.17 100 TYR B N 1
ATOM 2351 C CA . TYR B 1 121 ? 8.233 4.668 3.483 1.00 17.98 100 TYR B CA 1
ATOM 2352 C C . TYR B 1 121 ? 7.795 3.246 3.791 1.00 18.52 100 TYR B C 1
ATOM 2353 O O . TYR B 1 121 ? 8.634 2.341 3.845 1.00 19.52 100 TYR B O 1
ATOM 2362 N N . VAL B 1 122 ? 6.503 3.102 4.096 1.00 15.96 101 VAL B N 1
ATOM 2363 C CA . VAL B 1 122 ? 5.876 1.869 4.475 1.00 19.13 101 VAL B CA 1
ATOM 2364 C C . VAL B 1 122 ? 4.681 1.444 3.645 1.00 15.37 101 VAL B C 1
ATOM 2365 O O . VAL B 1 122 ? 3.814 2.254 3.370 1.00 18.15 101 VAL B O 1
ATOM 2369 N N . LEU B 1 123 ? 4.612 0.163 3.320 1.00 19.22 102 LEU B N 1
ATOM 2370 C CA . LEU B 1 123 ? 3.455 -0.393 2.586 1.00 20.70 102 LEU B CA 1
ATOM 2371 C C . LEU B 1 123 ? 2.378 -0.783 3.562 1.00 22.18 102 LEU B C 1
ATOM 2372 O O . LEU B 1 123 ? 2.682 -1.186 4.708 1.00 21.17 102 LEU B O 1
ATOM 2377 N N . LYS B 1 124 ? 1.141 -0.708 3.083 1.00 23.03 103 LYS B N 1
ATOM 2378 C CA . LYS B 1 124 ? -0.001 -1.239 3.790 1.00 24.17 103 LYS B CA 1
ATOM 2379 C C . LYS B 1 124 ? -0.102 -2.783 3.824 1.00 20.59 103 LYS B C 1
ATOM 2380 O O . LYS B 1 124 ? -1.112 -3.328 4.278 1.00 22.28 103 LYS B O 1
ATOM 2386 N N . GLU B 1 125 ? 0.970 -3.491 3.444 1.00 18.62 104 GLU B N 1
ATOM 2387 C CA . GLU B 1 125 ? 1.180 -4.874 3.783 1.00 23.04 104 GLU B CA 1
ATOM 2388 C C . GLU B 1 125 ? 1.538 -5.009 5.234 1.00 20.98 104 GLU B C 1
ATOM 2389 O O . GLU B 1 125 ? 1.549 -6.117 5.743 1.00 23.34 104 GLU B O 1
ATOM 2395 N N . ARG B 1 126 ? 1.904 -3.909 5.835 1.00 18.79 105 ARG B N 1
ATOM 2396 C CA . ARG B 1 126 ? 2.478 -3.983 7.202 1.00 19.58 105 ARG B CA 1
ATOM 2397 C C . ARG B 1 126 ? 1.401 -3.782 8.207 1.00 19.24 105 ARG B C 1
ATOM 2398 O O . ARG B 1 126 ? 0.358 -3.201 7.923 1.00 20.28 105 ARG B O 1
ATOM 2406 N N . SER B 1 127 ? 1.620 -4.208 9.455 1.00 22.65 106 SER B N 1
ATOM 2407 C CA . SER B 1 127 ? 0.571 -3.916 10.443 1.00 21.76 106 SER B CA 1
ATOM 2408 C C . SER B 1 127 ? 0.697 -2.518 11.014 1.00 24.26 106 SER B C 1
ATOM 2409 O O . SER B 1 127 ? 1.674 -1.828 10.805 1.00 22.12 106 SER B O 1
ATOM 2412 N N . ILE B 1 128 ? -0.264 -2.143 11.855 1.00 24.31 107 ILE B N 1
ATOM 2413 C CA . ILE B 1 128 ? -0.193 -0.886 12.522 1.00 25.72 107 ILE B CA 1
ATOM 2414 C C . ILE B 1 128 ? 0.982 -0.954 13.493 1.00 23.15 107 ILE B C 1
ATOM 2415 O O . ILE B 1 128 ? 1.731 0.049 13.629 1.00 21.59 107 ILE B O 1
ATOM 2420 N N . ALA B 1 129 ? 1.181 -2.092 14.126 1.00 26.88 108 ALA B N 1
ATOM 2421 C CA . ALA B 1 129 ? 2.351 -2.275 15.037 1.00 26.28 108 ALA B CA 1
ATOM 2422 C C . ALA B 1 129 ? 3.681 -2.139 14.359 1.00 22.39 108 ALA B C 1
ATOM 2423 O O . ALA B 1 129 ? 4.573 -1.486 14.844 1.00 21.15 108 ALA B O 1
ATOM 2425 N N . ASP B 1 130 ? 3.772 -2.637 13.103 1.00 22.67 109 ASP B N 1
ATOM 2426 C CA . ASP B 1 130 ? 5.001 -2.495 12.382 1.00 21.91 109 ASP B CA 1
ATOM 2427 C C . ASP B 1 130 ? 5.261 -1.020 12.159 1.00 21.69 109 ASP B C 1
ATOM 2428 O O . ASP B 1 130 ? 6.399 -0.560 12.300 1.00 23.06 109 ASP B O 1
ATOM 2433 N N . LEU B 1 131 ? 4.211 -0.292 11.748 1.00 20.76 110 LEU B N 1
ATOM 2434 C CA . LEU B 1 131 ? 4.292 1.143 11.546 1.00 19.37 110 LEU B CA 1
ATOM 2435 C C . LEU B 1 131 ? 4.820 1.854 12.762 1.00 21.56 110 LEU B C 1
ATOM 2436 O O . LEU B 1 131 ? 5.646 2.727 12.660 1.00 24.17 110 LEU B O 1
ATOM 2441 N N . MET B 1 132 ? 4.344 1.483 13.921 1.00 22.30 111 MET B N 1
ATOM 2442 C CA . MET B 1 132 ? 4.944 2.072 15.147 1.00 21.72 111 MET B CA 1
ATOM 2443 C C . MET B 1 132 ? 6.443 1.837 15.337 1.00 23.71 111 MET B C 1
ATOM 2444 O O . MET B 1 132 ? 7.212 2.715 15.846 1.00 27.27 111 MET B O 1
ATOM 2449 N N . GLN B 1 133 ? 6.878 0.661 14.912 1.00 25.15 112 GLN B N 1
ATOM 2450 C CA . GLN B 1 133 ? 8.272 0.309 14.916 1.00 27.57 112 GLN B CA 1
ATOM 2451 C C . GLN B 1 133 ? 9.062 1.234 13.969 1.00 25.31 112 GLN B C 1
ATOM 2452 O O . GLN B 1 133 ? 10.131 1.729 14.298 1.00 21.66 112 GLN B O 1
ATOM 2458 N N . THR B 1 134 ? 8.577 1.404 12.732 1.00 22.40 113 THR B N 1
ATOM 2459 C CA . THR B 1 134 ? 9.176 2.413 11.886 1.00 23.38 113 THR B CA 1
ATOM 2460 C C . THR B 1 134 ? 9.238 3.816 12.477 1.00 24.74 113 THR B C 1
ATOM 2461 O O . THR B 1 134 ? 10.247 4.531 12.350 1.00 28.19 113 THR B O 1
ATOM 2465 N N . LEU B 1 135 ? 8.208 4.205 13.218 1.00 28.97 114 LEU B N 1
ATOM 2466 C CA . LEU B 1 135 ? 8.201 5.514 13.867 1.00 28.43 114 LEU B CA 1
ATOM 2467 C C . LEU B 1 135 ? 9.390 5.658 14.827 1.00 28.62 114 LEU B C 1
ATOM 2468 O O . LEU B 1 135 ? 10.079 6.669 14.821 1.00 28.48 114 LEU B O 1
ATOM 2473 N N . HIS B 1 136 ? 9.705 4.610 15.572 1.00 30.95 115 HIS B N 1
ATOM 2474 C CA . HIS B 1 136 ? 10.838 4.708 16.497 1.00 35.53 115 HIS B CA 1
ATOM 2475 C C . HIS B 1 136 ? 12.152 4.704 15.760 1.00 29.13 115 HIS B C 1
ATOM 2476 O O . HIS B 1 136 ? 13.021 5.463 16.084 1.00 31.13 115 HIS B O 1
ATOM 2483 N N . THR B 1 137 ? 12.289 3.844 14.777 1.00 28.21 116 THR B N 1
ATOM 2484 C CA . THR B 1 137 ? 13.467 3.907 13.924 1.00 28.89 116 THR B CA 1
ATOM 2485 C C . THR B 1 137 ? 13.747 5.336 13.474 1.00 25.38 116 THR B C 1
ATOM 2486 O O . THR B 1 137 ? 14.916 5.826 13.533 1.00 25.73 116 THR B O 1
ATOM 2490 N N . VAL B 1 138 ? 12.715 6.032 13.024 1.00 24.33 117 VAL B N 1
ATOM 2491 C CA . VAL B 1 138 ? 12.908 7.389 12.502 1.00 27.25 117 VAL B CA 1
ATOM 2492 C C . VAL B 1 138 ? 13.209 8.387 13.615 1.00 26.37 117 VAL B C 1
ATOM 2493 O O . VAL B 1 138 ? 14.112 9.216 13.476 1.00 25.87 117 VAL B O 1
ATOM 2497 N N . LEU B 1 139 ? 12.513 8.265 14.742 1.00 31.98 118 LEU B N 1
ATOM 2498 C CA . LEU B 1 139 ? 12.872 9.040 15.944 1.00 34.39 118 LEU B CA 1
ATOM 2499 C C . LEU B 1 139 ? 14.305 8.818 16.457 1.00 35.36 118 LEU B C 1
ATOM 2500 O O . LEU B 1 139 ? 14.875 9.719 17.037 1.00 39.66 118 LEU B O 1
ATOM 2505 N N . GLU B 1 140 ? 14.885 7.637 16.263 1.00 35.25 119 GLU B N 1
ATOM 2506 C CA . GLU B 1 140 ? 16.275 7.405 16.675 1.00 37.92 119 GLU B CA 1
ATOM 2507 C C . GLU B 1 140 ? 17.246 7.994 15.650 1.00 39.08 119 GLU B C 1
ATOM 2508 O O . GLU B 1 140 ? 18.426 8.000 15.883 1.00 33.47 119 GLU B O 1
ATOM 2514 N N . GLY B 1 141 ? 16.753 8.471 14.507 1.00 36.51 120 GLY B N 1
ATOM 2515 C CA . GLY B 1 141 ? 17.571 9.246 13.587 1.00 33.62 120 GLY B CA 1
ATOM 2516 C C . GLY B 1 141 ? 17.903 8.561 12.289 1.00 33.40 120 GLY B C 1
ATOM 2517 O O . GLY B 1 141 ? 18.754 9.030 11.561 1.00 35.79 120 GLY B O 1
ATOM 2518 N N . ARG B 1 142 ? 17.231 7.462 11.976 1.00 30.96 121 ARG B N 1
ATOM 2519 C CA . ARG B 1 142 ? 17.602 6.662 10.807 1.00 30.97 121 ARG B CA 1
ATOM 2520 C C . ARG B 1 142 ? 16.464 6.707 9.824 1.00 28.02 121 ARG B C 1
ATOM 2521 O O . ARG B 1 142 ? 15.326 6.854 10.211 1.00 32.18 121 ARG B O 1
ATOM 2529 N N . LYS B 1 143 ? 16.776 6.562 8.566 1.00 24.00 122 LYS B N 1
ATOM 2530 C CA . LYS B 1 143 ? 15.757 6.391 7.561 1.00 25.02 122 LYS B CA 1
ATOM 2531 C C . LYS B 1 143 ? 15.333 4.920 7.469 1.00 26.97 122 LYS B C 1
ATOM 2532 O O . LYS B 1 143 ? 16.051 4.038 7.923 1.00 26.98 122 LYS B O 1
ATOM 2538 N N . GLU B 1 144 ? 14.162 4.628 6.877 1.00 22.41 123 GLU B N 1
ATOM 2539 C CA . GLU B 1 144 ? 13.719 3.272 6.718 1.00 22.65 123 GLU B CA 1
ATOM 2540 C C . GLU B 1 144 ? 12.805 3.122 5.539 1.00 22.69 123 GLU B C 1
ATOM 2541 O O . GLU B 1 144 ? 11.647 3.458 5.614 1.00 23.24 123 GLU B O 1
ATOM 2547 N N . TYR B 1 145 ? 13.373 2.651 4.435 1.00 21.73 124 TYR B N 1
ATOM 2548 C CA . TYR B 1 145 ? 12.598 2.424 3.232 1.00 23.50 124 TYR B CA 1
ATOM 2549 C C . TYR B 1 145 ? 12.109 0.970 3.267 1.00 26.20 124 TYR B C 1
ATOM 2550 O O . TYR B 1 145 ? 12.908 0.039 3.630 1.00 30.65 124 TYR B O 1
ATOM 2559 N N . SER B 1 146 ? 10.816 0.766 2.966 1.00 20.12 125 SER B N 1
ATOM 2560 C CA . SER B 1 146 ? 10.212 -0.531 3.064 1.00 21.19 125 SER B CA 1
ATOM 2561 C C . SER B 1 146 ? 11.121 -1.657 2.445 1.00 20.35 125 SER B C 1
ATOM 2562 O O . SER B 1 146 ? 11.374 -1.674 1.188 1.00 18.55 125 SER B O 1
ATOM 2565 N N . PRO B 1 147 ? 11.627 -2.574 3.258 1.00 20.57 126 PRO B N 1
ATOM 2566 C CA . PRO B 1 147 ? 12.423 -3.737 2.852 1.00 19.85 126 PRO B CA 1
ATOM 2567 C C . PRO B 1 147 ? 11.758 -4.507 1.755 1.00 21.08 126 PRO B C 1
ATOM 2568 O O . PRO B 1 147 ? 12.386 -4.727 0.721 1.00 20.33 126 PRO B O 1
ATOM 2572 N N . GLU B 1 148 ? 10.461 -4.789 1.916 1.00 23.26 127 GLU B N 1
ATOM 2573 C CA . GLU B 1 148 ? 9.780 -5.598 0.963 1.00 20.28 127 GLU B CA 1
ATOM 2574 C C . GLU B 1 148 ? 9.606 -4.877 -0.359 1.00 19.87 127 GLU B C 1
ATOM 2575 O O . GLU B 1 148 ? 9.750 -5.529 -1.414 1.00 22.42 127 GLU B O 1
ATOM 2581 N N . LEU B 1 149 ? 9.369 -3.562 -0.333 1.00 18.03 128 LEU B N 1
ATOM 2582 C CA . LEU B 1 149 ? 9.363 -2.803 -1.552 1.00 19.62 128 LEU B CA 1
ATOM 2583 C C . LEU B 1 149 ? 10.728 -2.846 -2.262 1.00 18.37 128 LEU B C 1
ATOM 2584 O O . LEU B 1 149 ? 10.842 -2.944 -3.565 1.00 20.36 128 LEU B O 1
ATOM 2589 N N . MET B 1 150 ? 11.779 -2.645 -1.464 1.00 17.57 129 MET B N 1
ATOM 2590 C CA . MET B 1 150 ? 13.129 -2.613 -2.004 1.00 19.95 129 MET B CA 1
ATOM 2591 C C . MET B 1 150 ? 13.397 -3.978 -2.670 1.00 23.03 129 MET B C 1
ATOM 2592 O O . MET B 1 150 ? 13.867 -4.013 -3.799 1.00 21.50 129 MET B O 1
ATOM 2597 N N . GLU B 1 151 ? 13.057 -5.072 -1.972 1.00 22.00 130 GLU B N 1
ATOM 2598 C CA . GLU B 1 151 ? 13.171 -6.466 -2.538 1.00 21.49 130 GLU B CA 1
ATOM 2599 C C . GLU B 1 151 ? 12.375 -6.583 -3.849 1.00 25.92 130 GLU B C 1
ATOM 2600 O O . GLU B 1 151 ? 12.866 -7.119 -4.844 1.00 23.49 130 GLU B O 1
ATOM 2606 N N . MET B 1 152 ? 11.152 -6.060 -3.864 1.00 27.13 131 MET B N 1
ATOM 2607 C CA . MET B 1 152 ? 10.239 -6.277 -5.032 1.00 32.69 131 MET B CA 1
ATOM 2608 C C . MET B 1 152 ? 10.627 -5.413 -6.264 1.00 33.23 131 MET B C 1
ATOM 2609 O O . MET B 1 152 ? 10.539 -5.870 -7.423 1.00 34.09 131 MET B O 1
ATOM 2614 N N . VAL B 1 153 ? 11.084 -4.186 -6.019 1.00 30.60 132 VAL B N 1
ATOM 2615 C CA . VAL B 1 153 ? 11.170 -3.162 -7.040 1.00 36.05 132 VAL B CA 1
ATOM 2616 C C . VAL B 1 153 ? 12.590 -2.760 -7.379 1.00 36.71 132 VAL B C 1
ATOM 2617 O O . VAL B 1 153 ? 12.980 -2.586 -8.549 1.00 33.65 132 VAL B O 1
ATOM 2621 N N . MET B 1 154 ? 13.406 -2.702 -6.356 1.00 36.78 133 MET B N 1
ATOM 2622 C CA . MET B 1 154 ? 14.750 -2.214 -6.506 1.00 37.77 133 MET B CA 1
ATOM 2623 C C . MET B 1 154 ? 15.707 -3.208 -7.113 1.00 35.69 133 MET B C 1
ATOM 2624 O O . MET B 1 154 ? 16.782 -2.858 -7.608 1.00 37.56 133 MET B O 1
ATOM 2629 N N . THR B 1 155 ? 15.306 -4.467 -7.030 1.00 30.49 134 THR B N 1
ATOM 2630 C CA . THR B 1 155 ? 16.049 -5.537 -7.526 1.00 27.38 134 THR B CA 1
ATOM 2631 C C . THR B 1 155 ? 15.822 -5.595 -9.074 1.00 30.41 134 THR B C 1
ATOM 2632 O O . THR B 1 155 ? 16.302 -6.507 -9.675 1.00 32.55 134 THR B O 1
ATOM 2636 N N . ARG B 1 156 ? 14.981 -4.728 -9.611 1.00 29.64 135 ARG B N 1
ATOM 2637 C CA . ARG B 1 156 ? 14.663 -4.677 -11.093 1.00 35.38 135 ARG B CA 1
ATOM 2638 C C . ARG B 1 156 ? 14.870 -3.248 -11.576 1.00 30.26 135 ARG B C 1
ATOM 2639 O O . ARG B 1 156 ? 13.940 -2.483 -11.807 1.00 31.72 135 ARG B O 1
ATOM 2647 N N . PRO B 1 157 ? 16.138 -2.864 -11.641 1.00 35.52 136 PRO B N 1
ATOM 2648 C CA . PRO B 1 157 ? 16.446 -1.477 -11.978 1.00 36.99 136 PRO B CA 1
ATOM 2649 C C . PRO B 1 157 ? 16.289 -1.259 -13.482 1.00 34.40 136 PRO B C 1
ATOM 2650 O O . PRO B 1 157 ? 16.037 -2.203 -14.238 1.00 34.75 136 PRO B O 1
ATOM 2654 N N . ASN B 1 158 ? 16.364 -0.003 -13.863 1.00 34.84 137 ASN B N 1
ATOM 2655 C CA . ASN B 1 158 ? 16.257 0.413 -15.262 1.00 34.74 137 ASN B CA 1
ATOM 2656 C C . ASN B 1 158 ? 17.345 -0.245 -16.085 1.00 31.20 137 ASN B C 1
ATOM 2657 O O . ASN B 1 158 ? 18.539 -0.021 -15.864 1.00 30.92 137 ASN B O 1
ATOM 2662 N N . PRO B 1 159 ? 16.945 -1.061 -17.072 1.00 27.25 138 PRO B N 1
ATOM 2663 C CA . PRO B 1 159 ? 17.945 -1.708 -17.873 1.00 29.10 138 PRO B CA 1
ATOM 2664 C C . PRO B 1 159 ? 18.384 -0.887 -19.121 1.00 26.14 138 PRO B C 1
ATOM 2665 O O . PRO B 1 159 ? 19.316 -1.269 -19.776 1.00 28.89 138 PRO B O 1
ATOM 2669 N N . LEU B 1 160 ? 17.702 0.213 -19.405 1.00 26.58 139 LEU B N 1
ATOM 2670 C CA . LEU B 1 160 ? 17.894 1.031 -20.612 1.00 31.74 139 LEU B CA 1
ATOM 2671 C C . LEU B 1 160 ? 19.170 1.882 -20.629 1.00 30.88 139 LEU B C 1
ATOM 2672 O O . LEU B 1 160 ? 19.623 2.446 -19.640 1.00 26.73 139 LEU B O 1
ATOM 2677 N N . THR B 1 161 ? 19.762 1.949 -21.805 1.00 31.32 140 THR B N 1
ATOM 2678 C CA . THR B 1 161 ? 20.880 2.819 -22.066 1.00 30.69 140 THR B CA 1
ATOM 2679 C C . THR B 1 161 ? 20.421 4.261 -22.162 1.00 30.50 140 THR B C 1
ATOM 2680 O O . THR B 1 161 ? 19.203 4.555 -22.293 1.00 30.48 140 THR B O 1
ATOM 2684 N N . GLU B 1 162 ? 21.398 5.157 -22.076 1.00 30.65 141 GLU B N 1
ATOM 2685 C CA . GLU B 1 162 ? 21.148 6.599 -22.013 1.00 33.86 141 GLU B CA 1
ATOM 2686 C C . GLU B 1 162 ? 20.371 6.983 -23.264 1.00 33.77 141 GLU B C 1
ATOM 2687 O O . GLU B 1 162 ? 19.330 7.640 -23.199 1.00 32.29 141 GLU B O 1
ATOM 2693 N N . GLN B 1 163 ? 20.818 6.475 -24.397 1.00 31.77 142 GLN B N 1
ATOM 2694 C CA . GLN B 1 163 ? 20.065 6.702 -25.631 1.00 33.99 142 GLN B CA 1
ATOM 2695 C C . GLN B 1 163 ? 18.676 6.115 -25.642 1.00 33.93 142 GLN B C 1
ATOM 2696 O O . GLN B 1 163 ? 17.729 6.710 -26.152 1.00 31.77 142 GLN B O 1
ATOM 2702 N N . GLU B 1 164 ? 18.539 4.912 -25.091 1.00 31.98 143 GLU B N 1
ATOM 2703 C CA . GLU B 1 164 ? 17.267 4.221 -25.141 1.00 31.38 143 GLU B CA 1
ATOM 2704 C C . GLU B 1 164 ? 16.274 5.020 -24.300 1.00 29.76 143 GLU B C 1
ATOM 2705 O O . GLU B 1 164 ? 15.120 5.193 -24.690 1.00 29.37 143 GLU B O 1
ATOM 2711 N N . ILE B 1 165 ? 16.776 5.523 -23.168 1.00 30.63 144 ILE B N 1
ATOM 2712 C CA . ILE B 1 165 ? 16.039 6.397 -22.292 1.00 30.09 144 ILE B CA 1
ATOM 2713 C C . ILE B 1 165 ? 15.631 7.695 -23.000 1.00 27.00 144 ILE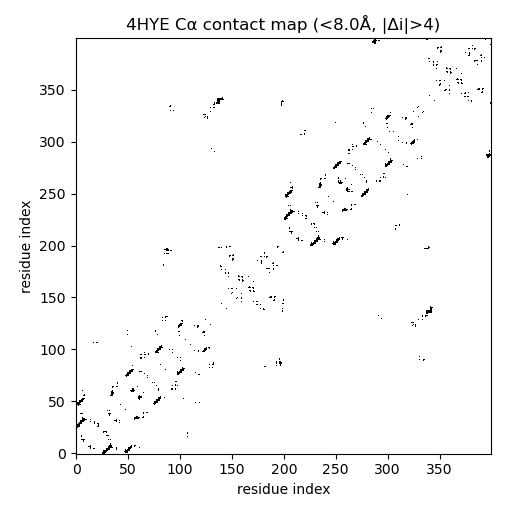 B C 1
ATOM 2714 O O . ILE B 1 165 ? 14.498 8.112 -22.908 1.00 28.17 144 ILE B O 1
ATOM 2719 N N . ALA B 1 166 ? 16.538 8.305 -23.739 1.00 29.66 145 ALA B N 1
ATOM 2720 C CA . ALA B 1 166 ? 16.197 9.493 -24.506 1.00 33.17 145 ALA B CA 1
ATOM 2721 C C . ALA B 1 166 ? 15.085 9.168 -25.515 1.00 32.10 145 ALA B C 1
ATOM 2722 O O . ALA B 1 166 ? 14.132 9.931 -25.671 1.00 31.18 145 ALA B O 1
ATOM 2724 N N . VAL B 1 167 ? 15.177 8.025 -26.177 1.00 31.89 146 VAL B N 1
ATOM 2725 C CA . VAL B 1 167 ? 14.079 7.619 -27.047 1.00 29.57 146 VAL B CA 1
ATOM 2726 C C . VAL B 1 167 ? 12.760 7.404 -26.307 1.00 29.73 146 VAL B C 1
ATOM 2727 O O . VAL B 1 167 ? 11.684 7.846 -26.736 1.00 29.12 146 VAL B O 1
ATOM 2731 N N . LEU B 1 168 ? 12.833 6.724 -25.175 1.00 35.09 147 LEU B N 1
ATOM 2732 C CA . LEU B 1 168 ? 11.624 6.413 -24.467 1.00 31.72 147 LEU B CA 1
ATOM 2733 C C . LEU B 1 168 ? 10.951 7.687 -24.021 1.00 28.62 147 LEU B C 1
ATOM 2734 O O . LEU B 1 168 ? 9.721 7.774 -24.072 1.00 32.05 147 LEU B O 1
ATOM 2739 N N . LYS B 1 169 ? 11.729 8.697 -23.616 1.00 31.21 148 LYS B N 1
ATOM 2740 C CA . LYS B 1 169 ? 11.141 9.988 -23.170 1.00 30.25 148 LYS B CA 1
ATOM 2741 C C . LYS B 1 169 ? 10.390 10.646 -24.366 1.00 31.62 148 LYS B C 1
ATOM 2742 O O . LYS B 1 169 ? 9.278 11.144 -24.234 1.00 29.68 148 LYS B O 1
ATOM 2748 N N . GLY B 1 170 ? 11.013 10.567 -25.543 1.00 36.25 149 GLY B N 1
ATOM 2749 C CA . GLY B 1 170 ? 10.368 11.026 -26.763 1.00 33.72 149 GLY B CA 1
ATOM 2750 C C . GLY B 1 170 ? 9.000 10.401 -26.944 1.00 32.02 149 GLY B C 1
ATOM 2751 O O . GLY B 1 170 ? 8.011 11.109 -27.086 1.00 32.83 149 GLY B O 1
ATOM 2752 N N . ILE B 1 171 ? 8.941 9.077 -26.910 1.00 33.82 150 ILE B N 1
ATOM 2753 C CA . ILE B 1 171 ? 7.675 8.343 -27.069 1.00 34.76 150 ILE B CA 1
ATOM 2754 C C . ILE B 1 171 ? 6.634 8.764 -26.030 1.00 36.38 150 ILE B C 1
ATOM 2755 O O . ILE B 1 171 ? 5.454 8.988 -26.375 1.00 33.65 150 ILE B O 1
ATOM 2760 N N . ALA B 1 172 ? 7.041 8.869 -24.761 1.00 36.31 151 ALA B N 1
ATOM 2761 C CA . ALA B 1 172 ? 6.113 9.258 -23.691 1.00 38.56 151 ALA B CA 1
ATOM 2762 C C . ALA B 1 172 ? 5.528 10.669 -23.880 1.00 40.94 151 ALA B C 1
ATOM 2763 O O . ALA B 1 172 ? 4.409 10.971 -23.419 1.00 34.72 151 ALA B O 1
ATOM 2765 N N . ARG B 1 173 ? 6.305 11.534 -24.528 1.00 43.50 152 ARG B N 1
ATOM 2766 C CA . ARG B 1 173 ? 5.860 12.867 -24.890 1.00 44.07 152 ARG B CA 1
ATOM 2767 C C . ARG B 1 173 ? 4.977 12.856 -26.121 1.00 46.73 152 ARG B C 1
ATOM 2768 O O . ARG B 1 173 ? 4.510 13.898 -26.531 1.00 48.75 152 ARG B O 1
ATOM 2776 N N . GLY B 1 174 ? 4.770 11.685 -26.716 1.00 47.19 153 GLY B N 1
ATOM 2777 C CA . GLY B 1 174 ? 3.850 11.538 -27.833 1.00 49.69 153 GLY B CA 1
ATOM 2778 C C . GLY B 1 174 ? 4.524 11.679 -29.181 1.00 52.22 153 GLY B C 1
ATOM 2779 O O . GLY B 1 174 ? 3.847 11.791 -30.200 1.00 53.26 153 GLY B O 1
ATOM 2780 N N . LEU B 1 175 ? 5.847 11.665 -29.201 1.00 49.43 154 LEU B N 1
ATOM 2781 C CA . LEU B 1 175 ? 6.568 11.798 -30.455 1.00 43.90 154 LEU B CA 1
ATOM 2782 C C . LEU B 1 175 ? 6.455 10.537 -31.307 1.00 45.61 154 LEU B C 1
ATOM 2783 O O . LEU B 1 175 ? 6.298 9.414 -30.799 1.00 40.85 154 LEU B O 1
ATOM 2788 N N . SER B 1 176 ? 6.505 10.736 -32.624 1.00 49.85 155 SER B N 1
ATOM 2789 C CA . SER B 1 176 ? 6.626 9.639 -33.593 1.00 48.42 155 SER B CA 1
ATOM 2790 C C . SER B 1 176 ? 8.105 9.311 -33.708 1.00 51.39 155 SER B C 1
ATOM 2791 O O . SER B 1 176 ? 8.941 10.069 -33.232 1.00 49.47 155 SER B O 1
ATOM 2794 N N . ASN B 1 177 ? 8.439 8.235 -34.412 1.00 54.33 156 ASN B N 1
ATOM 2795 C CA . ASN B 1 177 ? 9.849 7.880 -34.651 1.00 51.93 156 ASN B CA 1
ATOM 2796 C C . ASN B 1 177 ? 10.649 8.859 -35.522 1.00 48.59 156 ASN B C 1
ATOM 2797 O O . ASN B 1 177 ? 11.820 9.082 -35.280 1.00 42.37 156 ASN B O 1
ATOM 2802 N N . GLN B 1 178 ? 10.037 9.412 -36.569 1.00 56.55 157 GLN B N 1
ATOM 2803 C CA . GLN B 1 178 ? 10.760 10.338 -37.472 1.00 53.44 157 GLN B CA 1
ATOM 2804 C C . GLN B 1 178 ? 11.118 11.589 -36.679 1.00 44.02 157 GLN B C 1
ATOM 2805 O O . GLN B 1 178 ? 12.272 12.093 -36.698 1.00 35.89 157 GLN B O 1
ATOM 2811 N N . GLU B 1 179 ? 10.118 12.066 -35.939 1.00 45.23 158 GLU B N 1
ATOM 2812 C CA . GLU B 1 179 ? 10.309 13.206 -35.045 1.00 44.51 158 GLU B CA 1
ATOM 2813 C C . GLU B 1 179 ? 11.481 12.913 -34.071 1.00 43.90 158 GLU B C 1
ATOM 2814 O O . GLU B 1 179 ? 12.395 13.750 -33.906 1.00 44.07 158 GLU B O 1
ATOM 2820 N N . ILE B 1 180 ? 11.484 11.724 -33.457 1.00 40.76 159 ILE B N 1
ATOM 2821 C CA . ILE B 1 180 ? 12.535 11.393 -32.477 1.00 39.15 159 ILE B CA 1
ATOM 2822 C C . ILE B 1 180 ? 13.875 11.391 -33.166 1.00 38.57 159 ILE B C 1
ATOM 2823 O O . ILE B 1 180 ? 14.847 11.888 -32.618 1.00 37.84 159 ILE B O 1
ATOM 2828 N N . ALA B 1 181 ? 13.904 10.847 -34.387 1.00 44.31 160 ALA B N 1
ATOM 2829 C CA . ALA B 1 181 ? 15.118 10.748 -35.192 1.00 44.74 160 ALA B CA 1
ATOM 2830 C C . ALA B 1 181 ? 15.750 12.128 -35.491 1.00 44.73 160 ALA B C 1
ATOM 2831 O O . ALA B 1 181 ? 16.977 12.351 -35.311 1.00 41.43 160 ALA B O 1
ATOM 2833 N N . ASP B 1 182 ? 14.905 13.062 -35.923 1.00 46.48 161 ASP B N 1
ATOM 2834 C CA . ASP B 1 182 ? 15.380 14.418 -36.247 1.00 47.22 161 ASP B CA 1
ATOM 2835 C C . ASP B 1 182 ? 15.934 15.122 -35.021 1.00 45.42 161 ASP B C 1
ATOM 2836 O O . ASP B 1 182 ? 17.036 15.689 -35.048 1.00 42.38 161 ASP B O 1
ATOM 2841 N N . GLN B 1 183 ? 15.208 15.027 -33.918 1.00 44.39 162 GLN B N 1
ATOM 2842 C CA . GLN B 1 183 ? 15.662 15.679 -32.709 1.00 43.57 162 GLN B CA 1
ATOM 2843 C C . GLN B 1 183 ? 17.015 15.206 -32.291 1.00 39.12 162 GLN B C 1
ATOM 2844 O O . GLN B 1 183 ? 17.817 16.007 -31.833 1.00 41.96 162 GLN B O 1
ATOM 2850 N N . LEU B 1 184 ? 17.276 13.906 -32.461 1.00 40.92 163 LEU B N 1
ATOM 2851 C CA . LEU B 1 184 ? 18.553 13.322 -32.016 1.00 45.58 163 LEU B CA 1
ATOM 2852 C C . LEU B 1 184 ? 19.632 13.259 -33.113 1.00 48.41 163 LEU B C 1
ATOM 2853 O O . LEU B 1 184 ? 20.762 12.856 -32.824 1.00 48.81 163 LEU B O 1
ATOM 2858 N N . TYR B 1 185 ? 19.289 13.653 -34.346 1.00 50.73 164 TYR B N 1
ATOM 2859 C CA . TYR B 1 185 ? 20.196 13.514 -35.508 1.00 53.62 164 TYR B CA 1
ATOM 2860 C C . TYR B 1 185 ? 20.510 12.018 -35.820 1.00 51.40 164 TYR B C 1
ATOM 2861 O O . TYR B 1 185 ? 21.672 11.605 -35.740 1.00 47.03 164 TYR B O 1
ATOM 2870 N N . LEU B 1 186 ? 19.487 11.222 -36.150 1.00 46.75 165 LEU B N 1
ATOM 2871 C CA . LEU B 1 186 ? 19.678 9.781 -36.435 1.00 46.63 165 LEU B CA 1
ATOM 2872 C C . LEU B 1 186 ? 18.617 9.282 -37.380 1.00 43.69 165 LEU B C 1
ATOM 2873 O O . LEU B 1 186 ? 17.571 9.909 -37.502 1.00 48.26 165 LEU B O 1
ATOM 2878 N N . SER B 1 187 ? 18.855 8.119 -37.988 1.00 46.05 166 SER B N 1
ATOM 2879 C CA . SER B 1 187 ? 17.935 7.579 -38.998 1.00 48.00 166 SER B CA 1
ATOM 2880 C C . SER B 1 187 ? 16.638 7.129 -38.360 1.00 54.18 166 SER B C 1
ATOM 2881 O O . SER B 1 187 ? 16.631 6.590 -37.240 1.00 57.95 166 SER B O 1
ATOM 2884 N N . ASN B 1 188 ? 15.544 7.373 -39.068 1.00 55.16 167 ASN B N 1
ATOM 2885 C CA . ASN B 1 188 ? 14.270 6.744 -38.761 1.00 58.69 167 ASN B CA 1
ATOM 2886 C C . ASN B 1 188 ? 14.474 5.261 -38.406 1.00 60.43 167 ASN B C 1
ATOM 2887 O O . ASN B 1 188 ? 13.980 4.778 -37.371 1.00 59.96 167 ASN B O 1
ATOM 2892 N N . GLY B 1 189 ? 15.216 4.558 -39.270 1.00 55.26 168 GLY B N 1
ATOM 2893 C CA . GLY B 1 189 ? 15.648 3.182 -39.030 1.00 50.49 168 GLY B CA 1
ATOM 2894 C C . GLY B 1 189 ? 16.126 2.937 -37.612 1.00 48.86 168 GLY B C 1
ATOM 2895 O O . GLY B 1 189 ? 15.539 2.109 -36.899 1.00 46.30 168 GLY B O 1
ATOM 2896 N N . THR B 1 190 ? 17.175 3.670 -37.222 1.00 47.12 169 THR B N 1
ATOM 2897 C CA . THR B 1 190 ? 17.846 3.534 -35.897 1.00 46.01 169 THR B CA 1
ATOM 2898 C C . THR B 1 190 ? 16.874 3.700 -34.685 1.00 46.20 169 THR B C 1
ATOM 2899 O O . THR B 1 190 ? 16.942 3.002 -33.652 1.00 47.81 169 THR B O 1
ATOM 2903 N N . ILE B 1 191 ? 15.944 4.614 -34.837 1.00 44.17 170 ILE B N 1
ATOM 2904 C CA . ILE B 1 191 ? 14.933 4.828 -33.809 1.00 43.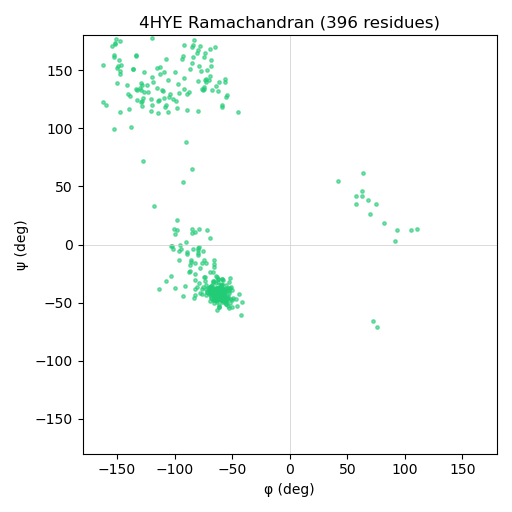37 170 ILE B CA 1
ATOM 2905 C C . ILE B 1 191 ? 14.006 3.626 -33.630 1.00 47.89 170 ILE B C 1
ATOM 2906 O O . ILE B 1 191 ? 13.759 3.227 -32.495 1.00 46.96 170 ILE B O 1
ATOM 2911 N N . ARG B 1 192 ? 13.483 3.042 -34.715 1.00 50.63 171 ARG B N 1
ATOM 2912 C CA . ARG B 1 192 ? 12.593 1.858 -34.584 1.00 47.53 171 ARG B CA 1
ATOM 2913 C C . ARG B 1 192 ? 13.356 0.709 -33.892 1.00 43.33 171 ARG B C 1
ATOM 2914 O O . ARG B 1 192 ? 12.774 -0.061 -33.124 1.00 44.40 171 ARG B O 1
ATOM 2922 N N . ASN B 1 193 ? 14.662 0.610 -34.162 1.00 36.75 172 ASN B N 1
ATOM 2923 C CA . ASN B 1 193 ? 15.469 -0.366 -33.491 1.00 35.43 172 ASN B CA 1
ATOM 2924 C C . ASN B 1 193 ? 15.508 -0.134 -32.010 1.00 38.83 172 ASN B C 1
ATOM 2925 O O . ASN B 1 193 ? 15.344 -1.084 -31.197 1.00 37.81 172 ASN B O 1
ATOM 2930 N N . TYR B 1 194 ? 15.737 1.131 -31.651 1.00 39.10 173 TYR B N 1
ATOM 2931 C CA . TYR B 1 194 ? 15.849 1.464 -30.268 1.00 36.36 173 TYR B CA 1
ATOM 2932 C C . TYR B 1 194 ? 14.561 1.065 -29.636 1.00 34.91 173 TYR B C 1
ATOM 2933 O O . TYR B 1 194 ? 14.567 0.517 -28.550 1.00 30.16 173 TYR B O 1
ATOM 2942 N N . VAL B 1 195 ? 13.461 1.341 -30.321 1.00 33.05 174 VAL B N 1
ATOM 2943 C CA . VAL B 1 195 ? 12.134 0.996 -29.836 1.00 37.21 174 VAL B CA 1
ATOM 2944 C C . VAL B 1 195 ? 12.019 -0.503 -29.644 1.00 41.84 174 VAL B C 1
ATOM 2945 O O . VAL B 1 195 ? 11.437 -0.960 -28.660 1.00 33.48 174 VAL B O 1
ATOM 2949 N N . THR B 1 196 ? 12.581 -1.263 -30.577 1.00 41.20 175 THR B N 1
ATOM 2950 C CA . THR B 1 196 ? 12.469 -2.720 -30.536 1.00 42.82 175 THR B CA 1
ATOM 2951 C C . THR B 1 196 ? 13.183 -3.240 -29.293 1.00 40.98 175 THR B C 1
ATOM 2952 O O . THR B 1 196 ? 12.625 -4.079 -28.565 1.00 36.49 175 THR B O 1
ATOM 2956 N N . ASN B 1 197 ? 14.399 -2.718 -29.080 1.00 36.68 176 ASN B N 1
ATOM 2957 C CA . ASN B 1 197 ? 15.216 -2.987 -27.895 1.00 37.09 176 ASN B CA 1
ATOM 2958 C C . ASN B 1 197 ? 14.493 -2.622 -26.567 1.00 37.49 176 ASN B C 1
ATOM 2959 O O . ASN B 1 197 ? 14.537 -3.376 -25.583 1.00 33.36 176 ASN B O 1
ATOM 2964 N N . ILE B 1 198 ? 13.872 -1.449 -26.534 1.00 33.75 177 ILE B N 1
ATOM 2965 C CA . ILE B 1 198 ? 13.086 -1.026 -25.360 1.00 35.64 177 ILE B CA 1
ATOM 2966 C C . ILE B 1 198 ? 11.924 -2.006 -25.007 1.00 36.62 177 ILE B C 1
ATOM 2967 O O . ILE B 1 198 ? 11.705 -2.384 -23.826 1.00 34.07 177 ILE B O 1
ATOM 2972 N N . LEU B 1 199 ? 11.132 -2.360 -26.014 1.00 34.41 178 LEU B N 1
ATOM 2973 C CA . LEU B 1 199 ? 10.008 -3.308 -25.837 1.00 38.57 178 LEU B CA 1
ATOM 2974 C C . LEU B 1 199 ? 10.515 -4.660 -25.347 1.00 36.15 178 LEU B C 1
ATOM 2975 O O . LEU B 1 199 ? 9.951 -5.250 -24.419 1.00 37.63 178 LEU B O 1
ATOM 2980 N N . SER B 1 200 ? 11.611 -5.129 -25.922 1.00 35.11 179 SER B N 1
ATOM 2981 C CA . SER B 1 200 ? 12.241 -6.331 -25.434 1.00 38.95 179 SER B CA 1
ATOM 2982 C C . SER B 1 200 ? 12.737 -6.252 -23.970 1.00 42.69 179 SER B C 1
ATOM 2983 O O . SER B 1 200 ? 12.440 -7.156 -23.174 1.00 42.16 179 SER B O 1
ATOM 2986 N N . LYS B 1 201 ? 13.519 -5.222 -23.626 1.00 37.09 180 LYS B N 1
ATOM 2987 C CA . LYS B 1 201 ? 14.084 -5.109 -22.269 1.00 41.12 180 LYS B CA 1
ATOM 2988 C C . LYS B 1 201 ? 12.968 -4.971 -21.245 1.00 37.25 180 LYS B C 1
ATOM 2989 O O . LYS B 1 201 ? 13.032 -5.566 -20.172 1.00 37.97 180 LYS B O 1
ATOM 2995 N N . LEU B 1 202 ? 11.912 -4.238 -21.612 1.00 38.67 181 LEU B N 1
ATOM 2996 C CA . LEU B 1 202 ? 10.783 -4.000 -20.711 1.00 37.88 181 LEU B CA 1
ATOM 2997 C C . LEU B 1 202 ? 9.669 -5.059 -20.827 1.00 40.76 181 LEU B C 1
ATOM 2998 O O . LEU B 1 202 ? 8.671 -4.959 -20.094 1.00 41.14 181 LEU B O 1
ATOM 3003 N N . ASP B 1 203 ? 9.869 -6.073 -21.688 1.00 39.73 182 ASP B N 1
ATOM 3004 C CA . ASP B 1 203 ? 8.842 -7.085 -22.029 1.00 46.53 182 ASP B CA 1
ATOM 3005 C C . ASP B 1 203 ? 7.501 -6.386 -22.211 1.00 46.90 182 ASP B C 1
ATOM 3006 O O . ASP B 1 203 ? 6.518 -6.727 -21.560 1.00 48.74 182 ASP B O 1
ATOM 3011 N N . ALA B 1 204 ? 7.481 -5.379 -23.084 1.00 43.64 183 ALA B N 1
ATOM 3012 C CA . ALA B 1 204 ? 6.284 -4.589 -23.326 1.00 42.94 183 ALA B CA 1
ATOM 3013 C C . ALA B 1 204 ? 5.777 -4.847 -24.746 1.00 47.96 183 ALA B C 1
ATOM 3014 O O . ALA B 1 204 ? 6.573 -5.087 -25.667 1.00 49.04 183 ALA B O 1
ATOM 3016 N N . GLY B 1 205 ? 4.449 -4.799 -24.909 1.00 51.11 184 GLY B N 1
ATOM 3017 C CA . GLY B 1 205 ? 3.789 -5.192 -26.151 1.00 47.21 184 GLY B CA 1
ATOM 3018 C C . GLY B 1 205 ? 3.793 -4.091 -27.184 1.00 51.41 184 GLY B C 1
ATOM 3019 O O . GLY B 1 205 ? 3.810 -4.369 -28.386 1.00 47.43 184 GLY B O 1
ATOM 3020 N N . ASN B 1 206 ? 3.773 -2.841 -26.721 1.00 47.37 185 ASN B N 1
ATOM 3021 C CA . ASN B 1 206 ? 3.810 -1.684 -27.624 1.00 52.19 185 ASN B CA 1
ATOM 3022 C C . ASN B 1 206 ? 4.480 -0.454 -26.991 1.00 53.43 185 ASN B C 1
ATOM 3023 O O . ASN B 1 206 ? 4.873 -0.477 -25.808 1.00 47.82 185 ASN B O 1
ATOM 3028 N N . ARG B 1 207 ? 4.596 0.602 -27.798 1.00 50.89 186 ARG B N 1
ATOM 3029 C CA . ARG B 1 207 ? 5.257 1.854 -27.411 1.00 51.60 186 ARG B CA 1
ATOM 3030 C C . ARG B 1 207 ? 4.588 2.480 -26.187 1.00 47.42 186 ARG B C 1
ATOM 3031 O O . ARG B 1 207 ? 5.202 3.189 -25.412 1.00 41.08 186 ARG B O 1
ATOM 3039 N N . THR B 1 208 ? 3.307 2.238 -26.042 1.00 49.88 187 THR B N 1
ATOM 3040 C CA . THR B 1 208 ? 2.548 2.950 -25.057 1.00 49.53 187 THR B CA 1
ATOM 3041 C C . THR B 1 208 ? 2.729 2.253 -23.722 1.00 49.11 187 THR B C 1
ATOM 3042 O O . THR B 1 208 ? 2.960 2.901 -22.710 1.00 49.48 187 THR B O 1
ATOM 3046 N N . GLU B 1 209 ? 2.619 0.930 -23.739 1.00 47.40 188 GLU B N 1
ATOM 3047 C CA . GLU B 1 209 ? 2.914 0.101 -22.573 1.00 51.59 188 GLU B CA 1
ATOM 3048 C C . GLU B 1 209 ? 4.338 0.433 -22.060 1.00 52.01 188 GLU B C 1
ATOM 3049 O O . GLU B 1 209 ? 4.546 0.640 -20.855 1.00 44.90 188 GLU B O 1
ATOM 3055 N N . ALA B 1 210 ? 5.298 0.492 -22.992 1.00 42.94 189 ALA B N 1
ATOM 3056 C CA . ALA B 1 210 ? 6.699 0.838 -22.684 1.00 43.70 189 ALA B CA 1
ATOM 3057 C C . ALA B 1 210 ? 6.812 2.127 -21.847 1.00 41.05 189 ALA B C 1
ATOM 3058 O O . ALA B 1 210 ? 7.418 2.145 -20.761 1.00 33.98 189 ALA B O 1
ATOM 3060 N N . ALA B 1 211 ? 6.202 3.188 -22.353 1.00 39.21 190 ALA B N 1
ATOM 3061 C CA . ALA B 1 211 ? 6.257 4.459 -21.696 1.00 37.94 190 ALA B CA 1
ATOM 3062 C C . ALA B 1 211 ? 5.538 4.392 -20.352 1.00 44.23 190 ALA B C 1
ATOM 3063 O O . ALA B 1 211 ? 6.049 4.927 -19.372 1.00 44.20 190 ALA B O 1
ATOM 3065 N N . ASN B 1 212 ? 4.348 3.782 -20.322 1.00 42.38 191 ASN B N 1
ATOM 3066 C CA . ASN B 1 212 ? 3.597 3.646 -19.072 1.00 45.30 191 ASN B CA 1
ATOM 3067 C C . ASN B 1 212 ? 4.436 2.966 -17.987 1.00 43.54 191 ASN B C 1
ATOM 3068 O O . ASN B 1 212 ? 4.461 3.409 -16.820 1.00 38.90 191 ASN B O 1
ATOM 3073 N N . ILE B 1 213 ? 5.111 1.888 -18.386 1.00 38.24 192 ILE B N 1
ATOM 3074 C CA . ILE B 1 213 ? 5.989 1.173 -17.485 1.00 41.14 192 ILE B CA 1
ATOM 3075 C C . ILE B 1 213 ? 7.075 2.086 -16.905 1.00 43.93 192 ILE B C 1
ATOM 3076 O O . ILE B 1 213 ? 7.359 2.022 -15.697 1.00 37.08 192 ILE B O 1
ATOM 3081 N N . ALA B 1 214 ? 7.668 2.935 -17.745 1.00 39.23 193 ALA B N 1
ATOM 3082 C CA . ALA B 1 214 ? 8.781 3.764 -17.284 1.00 40.56 193 ALA B CA 1
ATOM 3083 C C . ALA B 1 214 ? 8.270 4.933 -16.432 1.00 43.86 193 ALA B C 1
ATOM 3084 O O . ALA B 1 214 ? 8.868 5.241 -15.400 1.00 42.19 193 ALA B O 1
ATOM 3086 N N . LYS B 1 215 ? 7.136 5.516 -16.825 1.00 42.27 194 LYS B N 1
ATOM 3087 C CA . LYS B 1 215 ? 6.474 6.559 -16.037 1.00 49.28 194 LYS B CA 1
ATOM 3088 C C . LYS B 1 215 ? 6.008 6.065 -14.659 1.00 47.36 194 LYS B C 1
ATOM 3089 O O . LYS B 1 215 ? 6.213 6.748 -13.668 1.00 50.06 194 LYS B O 1
ATOM 3095 N N . GLU B 1 216 ? 5.381 4.899 -14.601 1.00 41.02 195 GLU B N 1
ATOM 3096 C CA . GLU B 1 216 ? 5.018 4.309 -13.308 1.00 44.74 195 GLU B CA 1
ATOM 3097 C C . GLU B 1 216 ? 6.223 3.998 -12.473 1.00 38.46 195 GLU B C 1
ATOM 3098 O O . GLU B 1 216 ? 6.159 4.101 -11.261 1.00 39.70 195 GLU B O 1
ATOM 3104 N N . SER B 1 217 ? 7.281 3.547 -13.139 1.00 38.98 196 SER B N 1
ATOM 3105 C CA . SER B 1 217 ? 8.505 3.141 -12.477 1.00 38.91 196 SER B CA 1
ATOM 3106 C C . SER B 1 217 ? 9.383 4.332 -12.085 1.00 38.49 196 SER B C 1
ATOM 3107 O O . SER B 1 217 ? 10.422 4.131 -11.461 1.00 35.94 196 SER B O 1
ATOM 3110 N N . GLY B 1 218 ? 8.990 5.544 -12.471 1.00 38.03 197 GLY B N 1
ATOM 3111 C CA . GLY B 1 218 ? 9.810 6.739 -12.246 1.00 38.69 197 GLY B CA 1
ATOM 3112 C C . GLY B 1 218 ? 11.093 6.803 -13.089 1.00 36.98 197 GLY B C 1
ATOM 3113 O O . GLY B 1 218 ? 12.052 7.475 -12.704 1.00 32.26 197 GLY B O 1
ATOM 3114 N N . TRP B 1 219 ? 11.113 6.143 -14.253 1.00 42.66 198 TRP B N 1
ATOM 3115 C CA . TRP B 1 219 ? 12.294 6.194 -15.143 1.00 46.82 198 TRP B CA 1
ATOM 3116 C C . TRP B 1 219 ? 12.215 7.435 -16.021 1.00 48.90 198 TRP B C 1
ATOM 3117 O O . TRP B 1 219 ? 12.965 7.584 -16.987 1.00 52.24 198 TRP B O 1
ATOM 3128 N N . LEU B 1 220 ? 11.312 8.320 -15.628 1.00 51.93 199 LEU B N 1
ATOM 3129 C CA . LEU B 1 220 ? 10.933 9.498 -16.351 1.00 58.32 199 LEU B CA 1
ATOM 3130 C C . LEU B 1 220 ? 10.345 9.110 -17.701 1.00 61.72 199 LEU B C 1
ATOM 3131 O O . LEU B 1 220 ? 9.232 9.523 -18.008 1.00 63.39 199 LEU B O 1
#

Radius of gyration: 24.19 Å; Cα contacts (8 Å, |Δi|>4): 685; chains: 2; bounding box: 55×52×65 Å

Secondary structure (DSSP, 8-state):
-EEEEEE-SSHHHHHHHHHHHHTSTTEEEEEEESSHHHHHHHHHHS--SEEEEES--SSS-HHHHHHHHHHTT---EEEEEE-GGGGGGHHHHHHTT-SEEEESS--HHHHHHHHHHHHTT--EE-HHHHHHHHHPPP-S-HHHHHHHHHHHTT--HHHHHHHHT--HHHHHHHHHHHHHHHT-SSHHHHHHHHHHHT--/-EEEEEE-SSHHHHHHHHHHHTT-TTEEEEEEESSHHHHHHHHHHS--SEEEEETT-SSS-HHHHHHHHHHTT---EEEEEES---HHHHHHHHHTT-SEEEETTS-HHHHHHHHHHHHTT--EE-HHHIIIIITS-----HHHHHHHHHHHTT--HHHHHHHHT--HHHHHHHHHHHHHHHT-SSHHHHHHHHHHTT--

Foldseek 3Di:
DFEEEEEAQPVVLQVVLQVLQVPDPPYDYYHYHNFLVRVLVDVVPDDGAEYEAEQDGPPAGLLRSLQVCVVVPPNHAYEYEYDLLQLLLVVSCVVSPHQEYYHPPDDPVVVVVCVVCVSVPHGYYDPVSVCSLVPDDLPDDPVLVQLLVCVVVPDDLVRSCVVVVHDSVVSVVSQVVLCVSSVHDDSVRSSVSCVSNPND/DFEEEEAAQPVVLQVVLQVVLVVDVPYDYYHYHNALVRVVVVVVVDQHAEYEFEQPGPPHGSLRSLQVCLVVVHNYAYEYEYQDLQLQSVVSCVVSPHQEYYYPVDDSVVVVVQVVCVVVPHGYYDPVSCVVQVVLDDPDDPVLLLLLVCVLVVHDLVRSCVVVVHDSVVSVVSQVVQCVSQVHDDSNSSSVSCNSNVVD

Nearest PDB structures (foldseek):
  4zms-assembly1_B  TM=6.579E-01  e=1.124E-33  Streptococcus pneumoniae R6
  4e7p-assembly2_A  TM=9.669E-01  e=2.007E-22  Streptococcus pneumoniae R6
  4gvp-assembly1_A  TM=6.166E-01  e=2.476E-16  Staphylococcus aureus subsp. aureus Mu50
  5hev-assembly1_A  TM=6.247E-01  e=4.857E-16  Enterococcus faecium SD3B-2
  7ve6-assembly1_B  TM=9.058E-01  e=2.480E-11  Staphylococcus aureus subsp. aureus Mu50

InterPro domains:
  IPR000792 Transcription regulator LuxR, C-terminal [PF00196] (138-193)
  IPR000792 Transcription regulator LuxR, C-terminal [PR00038] (139-153)
  IPR000792 Transcription regulator LuxR, C-terminal [PR00038] (153-169)
  IPR000792 Transcription regulator LuxR, C-terminal [PR00038] (169-181)
  IPR000792 Transcription regulator LuxR, C-terminal [PS00622] (153-180)
  IPR000792 Transcription regulator LuxR, C-terminal [PS50043] (132-197)
  IPR000792 Transcription regulator LuxR, C-terminal [SM00421] (136-193)
  IPR000792 Transcription regulator LuxR, C-terminal [cd06170] (139-195)
  IPR001789 Signal transduction response regulator, receiver domain [PF00072] (3-114)
  IPR001789 Signal transduction response regulator, receiver domain [PS50110] (2-118)
  IPR001789 Signal transduction response regulator, receiver domain [SM00448] (1-114)
  IPR011006 CheY-like superfamily [SSF52172] (1-132)
  IPR016032 Signal transduction response regulator, C-terminal effector [SSF46894] (124-199)
  IPR036388 Winged helix-like DNA-binding domain superfamily [G3DSA:1.10.10.10] (131-199)
  IPR039420 Transcriptional regulatory protein WalR-like [PTHR43214] (2-199)

Organism: Streptococcus pneumoniae (strain ATCC BAA-255 / R6) (NCBI:txid171101)